Protein AF-A0A3D0ZE80-F1 (afdb_monomer_lite)

Structure (mmCIF, N/CA/C/O backbone):
data_AF-A0A3D0ZE80-F1
#
_entry.id   AF-A0A3D0ZE80-F1
#
loop_
_atom_site.group_PDB
_atom_site.id
_atom_site.type_symbol
_atom_site.label_atom_id
_atom_site.label_alt_id
_atom_site.label_comp_id
_atom_site.label_asym_id
_atom_site.label_entity_id
_atom_site.label_seq_id
_atom_site.pdbx_PDB_ins_code
_atom_site.Cartn_x
_atom_site.Cartn_y
_atom_site.Cartn_z
_atom_site.occupancy
_atom_site.B_iso_or_equiv
_atom_site.auth_seq_id
_atom_site.auth_comp_id
_atom_site.auth_asym_id
_atom_site.auth_atom_id
_atom_site.pdbx_PDB_model_num
ATOM 1 N N . MET A 1 1 ? 10.531 15.323 -44.014 1.00 31.58 1 MET A N 1
ATOM 2 C CA . MET A 1 1 ? 9.216 14.638 -43.953 1.00 31.58 1 MET A CA 1
ATOM 3 C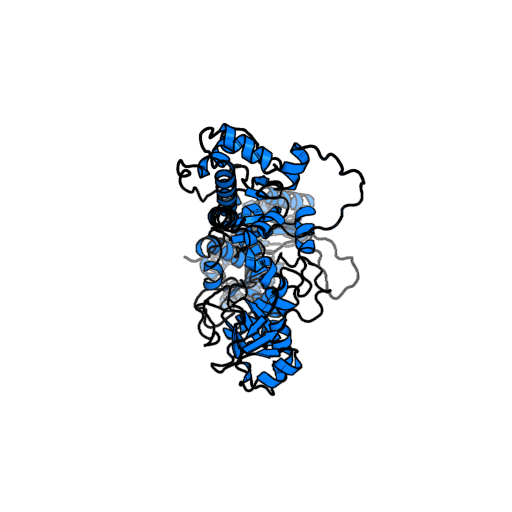 C . MET A 1 1 ? 9.253 13.164 -44.418 1.00 31.58 1 MET A C 1
ATOM 5 O O . MET A 1 1 ? 8.183 12.607 -44.601 1.00 31.58 1 MET A O 1
ATOM 9 N N . SER A 1 2 ? 10.409 12.478 -44.549 1.00 33.47 2 SER A N 1
ATOM 10 C CA . SER A 1 2 ? 10.442 11.067 -45.022 1.00 33.47 2 SER A CA 1
ATOM 11 C C . SER A 1 2 ? 11.144 10.033 -44.120 1.00 33.47 2 SER A C 1
ATOM 13 O O . SER A 1 2 ? 11.010 8.847 -44.394 1.00 33.47 2 SER A O 1
ATOM 15 N N . ARG A 1 3 ? 11.816 10.409 -43.017 1.00 44.03 3 ARG A N 1
ATOM 16 C CA . ARG A 1 3 ? 12.415 9.414 -42.092 1.00 44.03 3 ARG A CA 1
ATOM 17 C C . ARG A 1 3 ? 11.382 8.631 -41.265 1.00 44.03 3 ARG A C 1
ATOM 19 O O . ARG A 1 3 ? 11.602 7.468 -40.967 1.00 44.03 3 ARG A O 1
ATOM 26 N N . LEU A 1 4 ? 10.214 9.224 -41.008 1.00 39.25 4 LEU A N 1
ATOM 27 C CA . LEU A 1 4 ? 9.127 8.661 -40.188 1.00 39.25 4 LEU A CA 1
ATOM 28 C C . LEU A 1 4 ? 8.402 7.434 -40.789 1.00 39.25 4 LEU A C 1
ATOM 30 O O . LEU A 1 4 ? 7.532 6.876 -40.132 1.00 39.25 4 LEU A O 1
ATOM 34 N N . ARG A 1 5 ? 8.701 7.011 -42.028 1.00 42.31 5 ARG A N 1
ATOM 35 C CA . ARG A 1 5 ? 7.998 5.884 -42.684 1.00 42.31 5 ARG A CA 1
ATOM 36 C C . ARG A 1 5 ? 8.682 4.521 -42.535 1.00 42.31 5 ARG A C 1
ATOM 38 O O . ARG A 1 5 ? 8.062 3.519 -42.872 1.00 42.31 5 ARG A O 1
ATOM 45 N N . ARG A 1 6 ? 9.920 4.468 -42.033 1.00 60.56 6 ARG A N 1
ATOM 46 C CA . ARG A 1 6 ? 10.742 3.241 -42.011 1.00 60.56 6 ARG A CA 1
ATOM 47 C C . ARG A 1 6 ? 10.575 2.372 -40.757 1.00 60.56 6 ARG A C 1
ATOM 49 O O . ARG A 1 6 ? 11.130 1.286 -40.700 1.00 60.56 6 ARG A O 1
ATOM 56 N N . GLU A 1 7 ? 9.793 2.827 -39.779 1.00 53.28 7 GLU A N 1
ATOM 57 C CA . GLU A 1 7 ? 9.507 2.102 -38.525 1.00 53.28 7 GLU A CA 1
ATOM 58 C C . GLU A 1 7 ? 8.281 1.166 -38.629 1.00 53.28 7 GLU A C 1
ATOM 60 O O . GLU A 1 7 ? 7.907 0.505 -37.659 1.00 53.28 7 GLU A O 1
ATOM 65 N N . ILE A 1 8 ? 7.612 1.118 -39.789 1.00 60.81 8 ILE A N 1
ATOM 66 C CA . ILE A 1 8 ? 6.408 0.302 -39.999 1.00 60.81 8 ILE A CA 1
ATOM 67 C C . ILE A 1 8 ? 6.820 -1.158 -40.263 1.00 60.81 8 ILE A C 1
ATOM 69 O O . ILE A 1 8 ? 7.658 -1.395 -41.137 1.00 60.81 8 ILE A O 1
ATOM 73 N N . PRO A 1 9 ? 6.224 -2.154 -39.573 1.00 61.78 9 PRO A N 1
ATOM 74 C CA . PRO A 1 9 ? 6.477 -3.564 -39.859 1.00 61.78 9 PRO A CA 1
ATOM 75 C C . PRO A 1 9 ? 6.244 -3.897 -41.339 1.00 61.78 9 PRO A C 1
ATOM 77 O O . PRO A 1 9 ? 5.175 -3.609 -41.875 1.00 61.78 9 PRO A O 1
ATOM 80 N N . GLY A 1 10 ? 7.239 -4.512 -41.985 1.00 66.38 10 GLY A N 1
ATOM 81 C CA . GLY A 1 10 ? 7.185 -4.862 -43.409 1.00 66.38 10 GLY A CA 1
ATOM 82 C C . GLY A 1 10 ? 7.559 -3.728 -44.369 1.00 66.38 10 GLY A C 1
ATOM 83 O O . GLY A 1 10 ? 7.248 -3.825 -45.553 1.00 66.38 10 GLY A O 1
ATOM 84 N N . TRP A 1 11 ? 8.199 -2.655 -43.891 1.00 74.44 11 TRP A N 1
ATOM 85 C CA . TRP A 1 11 ? 8.729 -1.612 -44.771 1.00 74.44 11 TRP A CA 1
ATOM 86 C C . TRP A 1 11 ? 9.801 -2.160 -45.726 1.00 74.44 11 TRP A C 1
ATOM 88 O O . TRP A 1 11 ? 10.704 -2.887 -45.315 1.00 74.44 11 TRP A O 1
ATOM 98 N N . THR A 1 12 ? 9.731 -1.749 -46.993 1.00 78.25 12 THR A N 1
ATOM 99 C CA . THR A 1 12 ? 10.714 -2.053 -48.043 1.00 78.25 12 THR A CA 1
ATOM 100 C C . THR A 1 12 ? 10.954 -0.804 -48.889 1.00 78.25 12 THR A C 1
ATOM 102 O O . THR A 1 12 ? 10.048 0.019 -49.034 1.00 78.25 12 THR A O 1
ATOM 105 N N . ALA A 1 13 ? 12.136 -0.658 -49.495 1.00 80.75 13 ALA A N 1
ATOM 106 C CA . ALA A 1 13 ? 12.399 0.447 -50.419 1.00 80.75 13 ALA A CA 1
ATOM 107 C C . ALA A 1 13 ? 11.440 0.402 -51.628 1.00 80.75 13 ALA A C 1
ATOM 109 O O . ALA A 1 13 ? 11.352 -0.615 -52.312 1.00 80.75 13 ALA A O 1
ATOM 110 N N . GLU A 1 14 ? 10.719 1.500 -51.877 1.00 80.31 14 GLU A N 1
ATOM 111 C CA . GLU A 1 14 ? 9.691 1.583 -52.930 1.00 80.31 14 GLU A CA 1
ATOM 112 C C . GLU A 1 14 ? 10.298 1.738 -54.340 1.00 80.31 14 GLU A C 1
ATOM 114 O O . GLU A 1 14 ? 9.744 1.230 -55.317 1.00 80.31 14 GLU A O 1
ATOM 119 N N . ASP A 1 15 ? 11.446 2.417 -54.447 1.00 83.69 15 ASP A N 1
ATOM 120 C CA . ASP A 1 15 ? 12.138 2.710 -55.704 1.00 83.69 15 ASP A CA 1
ATOM 121 C C . ASP A 1 15 ? 13.675 2.718 -55.556 1.00 83.69 15 ASP A C 1
ATOM 123 O O . ASP A 1 15 ? 14.239 2.595 -54.461 1.00 83.69 15 ASP A O 1
ATOM 127 N N . ALA A 1 16 ? 14.375 2.827 -56.691 1.00 82.88 16 ALA A N 1
ATOM 128 C CA . ALA A 1 16 ? 15.834 2.750 -56.756 1.00 82.88 16 ALA A CA 1
ATOM 129 C C . ALA A 1 16 ? 16.525 3.893 -55.991 1.00 82.88 16 ALA A C 1
ATOM 131 O O . ALA A 1 16 ? 17.628 3.726 -55.467 1.00 82.88 16 ALA A O 1
ATOM 132 N N . PHE A 1 17 ? 15.873 5.055 -55.900 1.00 85.19 17 PHE A N 1
ATOM 133 C CA . PHE A 1 17 ? 16.374 6.205 -55.154 1.00 85.19 17 PHE A CA 1
ATOM 134 C C . PHE A 1 17 ? 16.291 5.968 -53.646 1.00 85.19 17 PHE A C 1
ATOM 136 O O . PHE A 1 17 ? 17.284 6.145 -52.942 1.00 85.19 17 PHE A O 1
ATOM 143 N N . ALA A 1 18 ? 15.143 5.495 -53.159 1.00 84.12 18 ALA A N 1
ATOM 144 C CA . ALA A 1 18 ? 14.934 5.127 -51.768 1.00 84.12 18 ALA A CA 1
ATOM 145 C C . ALA A 1 18 ? 15.904 4.026 -51.323 1.00 84.12 18 ALA A C 1
ATOM 147 O O . ALA A 1 18 ? 16.409 4.097 -50.202 1.00 84.12 18 ALA A O 1
ATOM 148 N N . LEU A 1 19 ? 16.203 3.056 -52.198 1.00 85.25 19 LEU A N 1
ATOM 149 C CA . LEU A 1 19 ? 17.211 2.025 -51.945 1.00 85.25 19 LEU A CA 1
ATOM 150 C C . LEU A 1 19 ? 18.625 2.617 -51.838 1.00 85.25 19 LEU A C 1
ATOM 152 O O . LEU A 1 19 ? 19.335 2.329 -50.877 1.00 85.25 19 LEU A O 1
ATOM 156 N N . SER A 1 20 ? 19.028 3.467 -52.788 1.00 86.25 20 SER A N 1
ATOM 157 C CA . SER A 1 20 ? 20.345 4.120 -52.766 1.00 86.25 20 SER A CA 1
ATOM 158 C C . SER A 1 20 ? 20.548 4.975 -51.511 1.00 86.25 20 SER A C 1
ATOM 160 O O . SER A 1 20 ? 21.604 4.906 -50.883 1.00 86.25 20 SER A O 1
ATOM 162 N N . GLU A 1 21 ? 19.544 5.763 -51.121 1.00 87.12 21 GLU A N 1
ATOM 163 C CA . GLU A 1 21 ? 19.595 6.579 -49.902 1.00 87.12 21 GLU A CA 1
ATOM 164 C C . GLU A 1 21 ? 19.590 5.719 -48.631 1.00 87.12 21 GLU A C 1
ATOM 166 O O . GLU A 1 21 ? 20.244 6.065 -47.651 1.00 87.12 21 GLU A O 1
ATOM 171 N N . TRP A 1 22 ? 18.894 4.579 -48.636 1.00 85.62 22 TRP A N 1
ATOM 172 C CA . TRP A 1 22 ? 18.909 3.654 -47.503 1.00 85.62 22 TRP A CA 1
ATOM 173 C C . TRP A 1 22 ? 20.283 3.000 -47.307 1.00 85.62 22 TRP A C 1
ATOM 175 O O . TRP A 1 22 ? 20.799 2.994 -46.192 1.00 85.62 22 TRP A O 1
ATOM 185 N N . ILE A 1 23 ? 20.925 2.538 -48.387 1.00 87.50 23 ILE A N 1
ATOM 186 C CA . ILE A 1 23 ? 22.300 2.005 -48.340 1.00 87.50 23 ILE A CA 1
ATOM 187 C C . ILE A 1 23 ? 23.281 3.081 -47.865 1.00 87.50 23 ILE A C 1
ATOM 189 O O . ILE A 1 23 ? 24.167 2.804 -47.060 1.00 87.50 23 ILE A O 1
ATOM 193 N N . LYS A 1 24 ? 23.108 4.326 -48.323 1.00 88.56 24 LYS A N 1
ATOM 194 C CA . LYS A 1 24 ? 23.908 5.465 -47.864 1.00 88.56 24 LYS A CA 1
ATOM 195 C C . LYS A 1 24 ? 23.782 5.696 -46.357 1.00 88.56 24 LYS A C 1
ATOM 197 O O . LYS A 1 24 ? 24.787 5.982 -45.715 1.00 88.56 24 LYS A O 1
ATOM 202 N N . GLU A 1 25 ? 22.587 5.584 -45.788 1.00 87.50 25 GLU A N 1
ATOM 203 C CA . GLU A 1 25 ? 22.382 5.758 -44.346 1.00 87.50 25 GLU A CA 1
ATOM 204 C C . GLU A 1 25 ? 22.983 4.626 -43.514 1.00 87.50 25 GLU A C 1
ATOM 206 O O . GLU A 1 25 ? 23.556 4.909 -42.466 1.00 87.50 25 GLU A O 1
ATOM 211 N N . ARG A 1 26 ? 22.921 3.380 -43.998 1.00 87.06 26 ARG A N 1
ATOM 212 C CA . ARG A 1 26 ? 23.506 2.214 -43.316 1.00 87.06 26 ARG A CA 1
ATOM 213 C C . ARG A 1 26 ? 25.032 2.165 -43.348 1.00 87.06 26 ARG A C 1
ATOM 215 O O . ARG A 1 26 ? 25.610 1.280 -42.729 1.00 87.06 26 ARG A O 1
ATOM 222 N N . VAL A 1 27 ? 25.680 3.101 -44.046 1.00 89.50 27 VAL A N 1
ATOM 223 C CA . VAL A 1 27 ? 27.129 3.166 -44.296 1.00 89.50 27 VAL A CA 1
ATOM 224 C C . VAL A 1 27 ? 27.637 2.008 -45.159 1.00 89.50 27 VAL A C 1
ATOM 226 O O . VAL A 1 27 ? 28.149 2.241 -46.256 1.00 89.50 27 VAL A O 1
ATOM 229 N N . ALA A 1 28 ? 27.490 0.778 -44.673 1.00 90.38 28 ALA A N 1
ATOM 230 C CA . ALA A 1 28 ? 27.899 -0.451 -45.323 1.00 90.38 28 ALA A CA 1
ATOM 231 C C . ALA A 1 28 ? 26.918 -1.584 -44.989 1.00 90.38 28 ALA A C 1
ATOM 233 O O . ALA A 1 28 ? 26.570 -1.780 -43.828 1.00 90.38 28 ALA A O 1
ATOM 234 N N . ILE A 1 29 ? 26.510 -2.355 -45.997 1.00 90.88 29 ILE A N 1
ATOM 235 C CA . ILE A 1 29 ? 25.696 -3.566 -45.819 1.00 90.88 29 ILE A CA 1
ATOM 236 C C . ILE A 1 29 ? 26.537 -4.771 -46.259 1.00 90.88 29 ILE A C 1
ATOM 238 O O . ILE A 1 29 ? 26.867 -4.856 -47.447 1.00 90.88 29 ILE A O 1
ATOM 242 N N . PRO A 1 30 ? 26.929 -5.677 -45.349 1.00 91.75 30 PRO A N 1
ATOM 243 C CA . PRO A 1 30 ? 27.611 -6.924 -45.699 1.00 91.75 30 PRO A CA 1
ATOM 244 C C . PRO A 1 30 ? 26.821 -7.743 -46.733 1.00 91.75 30 PRO A C 1
ATOM 246 O O . PRO A 1 30 ? 25.591 -7.753 -46.713 1.00 91.75 30 PRO A O 1
ATOM 249 N N . LEU A 1 31 ? 27.502 -8.412 -47.668 1.00 89.12 31 LEU A N 1
ATOM 250 C CA . LEU A 1 31 ? 26.827 -9.115 -48.769 1.00 89.12 31 LEU A CA 1
ATOM 251 C C . LEU A 1 31 ? 25.921 -10.265 -48.309 1.00 89.12 31 LEU A C 1
ATOM 253 O O . LEU A 1 31 ? 24.875 -10.478 -48.908 1.00 89.12 31 LEU A O 1
ATOM 257 N N . ASP A 1 32 ? 26.291 -10.970 -47.247 1.00 88.12 32 ASP A N 1
ATOM 258 C CA . ASP A 1 32 ? 25.465 -12.017 -46.639 1.00 88.12 32 ASP A CA 1
ATOM 259 C C . ASP A 1 32 ? 24.157 -11.457 -46.053 1.00 88.12 32 ASP A C 1
ATOM 261 O O . ASP A 1 32 ? 23.094 -12.060 -46.188 1.00 88.12 32 ASP A O 1
ATOM 265 N N . GLU A 1 33 ? 24.196 -10.259 -45.469 1.00 87.75 33 GLU A N 1
ATOM 266 C CA . GLU A 1 33 ? 22.984 -9.552 -45.054 1.00 87.75 33 GLU A CA 1
ATOM 267 C C . GLU A 1 33 ? 22.178 -9.055 -46.265 1.00 87.75 33 GLU A C 1
ATOM 269 O O . GLU A 1 33 ? 20.948 -9.143 -46.299 1.00 87.75 33 GLU A O 1
ATOM 274 N N . TRP A 1 34 ? 22.864 -8.554 -47.293 1.00 86.56 34 TRP A N 1
ATOM 275 C CA . TRP A 1 34 ? 22.226 -8.091 -48.520 1.00 86.56 34 TRP A CA 1
ATOM 276 C C . TRP A 1 34 ? 21.447 -9.191 -49.235 1.00 86.56 34 TRP A C 1
ATOM 278 O O . TRP A 1 34 ? 20.366 -8.914 -49.749 1.00 86.56 34 TRP A O 1
ATOM 288 N N . GLU A 1 35 ? 21.945 -10.426 -49.256 1.00 83.62 35 GLU A N 1
ATOM 289 C CA . GLU A 1 35 ? 21.230 -11.567 -49.836 1.00 83.62 35 GLU A CA 1
ATOM 290 C C . GLU A 1 35 ? 19.836 -11.715 -49.208 1.00 83.62 35 GLU A C 1
ATOM 292 O O . GLU A 1 35 ? 18.834 -11.771 -49.927 1.00 83.62 35 GLU A O 1
ATOM 297 N N . ILE A 1 36 ? 19.749 -11.634 -47.877 1.00 83.19 36 ILE A N 1
ATOM 298 C CA . ILE A 1 36 ? 18.487 -11.696 -47.125 1.00 83.19 36 ILE A CA 1
ATOM 299 C C . ILE A 1 36 ? 17.598 -10.487 -47.445 1.00 83.19 36 ILE A C 1
ATOM 301 O O . ILE A 1 36 ? 16.409 -10.636 -47.736 1.00 83.19 36 ILE A O 1
ATOM 305 N N . LEU A 1 37 ? 18.162 -9.278 -47.414 1.00 80.81 37 LEU A N 1
ATOM 306 C CA . LEU A 1 37 ? 17.415 -8.040 -47.655 1.00 80.81 37 LEU A CA 1
ATOM 307 C C . LEU A 1 37 ? 16.887 -7.950 -49.090 1.00 80.81 37 LEU A C 1
ATOM 309 O O . LEU A 1 37 ? 15.770 -7.482 -49.314 1.00 80.81 37 LEU A O 1
ATOM 313 N N . SER A 1 38 ? 17.665 -8.425 -50.062 1.00 80.88 38 SER A N 1
ATOM 314 C CA . SER A 1 38 ? 17.314 -8.396 -51.480 1.00 80.88 38 SER A CA 1
ATOM 315 C C . SER A 1 38 ? 16.103 -9.277 -51.798 1.00 80.88 38 SER A C 1
ATOM 317 O O . SER A 1 38 ? 15.282 -8.917 -52.646 1.00 80.88 38 SER A O 1
ATOM 319 N N . ALA A 1 39 ? 15.920 -10.375 -51.055 1.00 81.12 39 ALA A N 1
ATOM 320 C CA . ALA A 1 39 ? 14.761 -11.251 -51.186 1.00 81.12 39 ALA A CA 1
ATOM 321 C C . ALA A 1 39 ? 13.442 -10.542 -50.823 1.00 81.12 39 ALA A C 1
ATOM 323 O O . ALA A 1 39 ? 12.404 -10.829 -51.427 1.00 81.12 39 ALA A O 1
ATOM 324 N N . ALA A 1 40 ? 13.491 -9.582 -49.892 1.00 80.50 40 ALA A N 1
ATOM 325 C CA . ALA A 1 40 ? 12.340 -8.800 -49.442 1.00 80.50 40 ALA A CA 1
ATOM 326 C C . ALA A 1 40 ? 12.009 -7.593 -50.344 1.00 80.50 40 ALA A C 1
ATOM 328 O O . ALA A 1 40 ? 10.990 -6.940 -50.128 1.00 80.50 40 ALA A O 1
ATOM 329 N N . LEU A 1 41 ? 12.837 -7.274 -51.347 1.00 83.50 41 LEU A N 1
ATOM 330 C CA . LEU A 1 41 ? 12.601 -6.124 -52.225 1.00 83.50 41 LEU A CA 1
ATOM 331 C C . LEU A 1 41 ? 11.400 -6.345 -53.170 1.00 83.50 41 LEU A C 1
ATOM 333 O O . LEU A 1 41 ? 11.142 -7.473 -53.597 1.00 83.50 41 LEU A O 1
ATOM 337 N N . PRO A 1 42 ? 10.687 -5.276 -53.570 1.00 83.69 42 PRO A N 1
ATOM 338 C CA . PRO A 1 42 ? 9.646 -5.358 -54.591 1.00 83.69 42 PRO A CA 1
ATOM 339 C C . PRO A 1 42 ? 10.157 -5.915 -55.933 1.00 83.69 42 PRO A C 1
ATOM 341 O O . PRO A 1 42 ? 11.275 -5.623 -56.362 1.00 83.69 42 PRO A O 1
ATOM 344 N N . GLU A 1 43 ? 9.313 -6.666 -56.649 1.00 80.69 43 GLU A N 1
ATOM 345 C CA . GLU A 1 43 ? 9.672 -7.334 -57.916 1.00 80.69 43 GLU A CA 1
ATOM 346 C C . GLU A 1 43 ? 10.147 -6.375 -59.020 1.00 80.69 43 GLU A C 1
ATOM 348 O O . GLU A 1 43 ? 11.002 -6.719 -59.837 1.00 80.69 43 GLU A O 1
ATOM 353 N N . ASN A 1 44 ? 9.625 -5.147 -59.053 1.00 80.00 44 ASN A N 1
ATOM 354 C CA . ASN A 1 44 ? 10.106 -4.104 -59.961 1.00 80.00 44 ASN A CA 1
ATOM 355 C C . ASN A 1 44 ? 11.571 -3.745 -59.684 1.00 80.00 44 ASN A C 1
ATOM 357 O O . ASN A 1 44 ? 12.344 -3.584 -60.627 1.00 80.00 44 ASN A O 1
ATOM 361 N N . LEU A 1 45 ? 11.959 -3.677 -58.410 1.00 79.06 45 LEU A N 1
ATOM 362 C CA . LEU A 1 45 ? 13.313 -3.336 -58.000 1.00 79.06 45 LEU A CA 1
ATOM 363 C C . LEU A 1 45 ? 14.289 -4.488 -58.255 1.00 79.06 45 LEU A C 1
ATOM 365 O O . LEU A 1 45 ? 15.385 -4.266 -58.764 1.00 79.06 45 LEU A O 1
ATOM 369 N N . LYS A 1 46 ? 13.872 -5.729 -57.972 1.00 77.69 46 LYS A N 1
ATOM 370 C CA . LYS A 1 46 ? 14.664 -6.937 -58.266 1.00 77.69 46 LYS A CA 1
ATOM 371 C C . LYS A 1 46 ? 15.041 -7.029 -59.747 1.00 77.69 46 LYS A C 1
ATOM 373 O O . LYS A 1 46 ? 16.189 -7.323 -60.074 1.00 77.69 46 LYS A O 1
ATOM 378 N N . ARG A 1 47 ? 14.102 -6.696 -60.646 1.00 74.06 47 ARG A N 1
ATOM 379 C CA . ARG A 1 47 ? 14.349 -6.631 -62.099 1.00 74.06 47 ARG A CA 1
ATOM 380 C C . ARG A 1 47 ? 15.344 -5.540 -62.487 1.00 74.06 47 ARG A C 1
ATOM 382 O O . ARG A 1 47 ? 16.161 -5.766 -63.373 1.00 74.06 47 ARG A O 1
ATOM 389 N N . GLU A 1 48 ? 15.283 -4.368 -61.855 1.00 72.06 48 GLU A N 1
ATOM 390 C CA . GLU A 1 48 ? 16.236 -3.276 -62.106 1.00 72.06 48 GLU A CA 1
ATOM 391 C C . GLU A 1 48 ? 17.648 -3.589 -61.602 1.00 72.06 48 GLU A C 1
ATOM 393 O O . GLU A 1 48 ? 18.625 -3.175 -62.226 1.00 72.06 48 GLU A O 1
ATOM 398 N N . LEU A 1 49 ? 17.744 -4.346 -60.509 1.00 70.62 49 LEU A N 1
ATOM 399 C CA . LEU A 1 49 ? 18.990 -4.824 -59.915 1.00 70.62 49 LEU A CA 1
ATOM 400 C C . LEU A 1 49 ? 19.606 -6.018 -60.660 1.00 70.62 49 LEU A C 1
ATOM 402 O O . LEU A 1 49 ? 20.731 -6.403 -60.358 1.00 70.62 49 LEU A O 1
ATOM 406 N N . GLY A 1 50 ? 18.885 -6.609 -61.619 1.00 62.25 50 GLY A N 1
ATOM 407 C CA . GLY A 1 50 ? 19.348 -7.788 -62.351 1.00 62.25 50 GLY A CA 1
ATOM 408 C C . GLY A 1 50 ? 19.495 -9.035 -61.474 1.00 62.25 50 GLY A C 1
ATOM 409 O O . GLY A 1 50 ? 20.270 -9.920 -61.824 1.00 62.25 50 GLY A O 1
ATOM 410 N N . VAL A 1 51 ? 18.774 -9.112 -60.347 1.00 59.09 51 VAL A N 1
ATOM 411 C CA . VAL A 1 51 ? 18.776 -10.285 -59.459 1.00 59.09 51 VAL A CA 1
ATOM 412 C C . VAL A 1 51 ? 18.016 -11.414 -60.161 1.00 59.09 51 VAL A C 1
ATOM 414 O O . VAL A 1 51 ? 16.789 -11.474 -60.110 1.00 59.09 51 VAL A O 1
ATOM 417 N N . SER A 1 52 ? 18.730 -12.275 -60.886 1.00 47.34 52 SER A N 1
ATOM 418 C CA . SER A 1 52 ? 18.225 -13.580 -61.326 1.00 47.34 52 SER A CA 1
ATOM 419 C C . SER A 1 52 ? 18.541 -14.629 -60.263 1.00 47.34 52 SER A C 1
ATOM 421 O O . SER A 1 52 ? 19.660 -14.635 -59.759 1.00 47.34 52 SER A O 1
ATOM 423 N N . ASP A 1 53 ? 17.603 -15.537 -59.987 1.00 46.84 53 ASP A N 1
ATOM 424 C CA . ASP A 1 53 ? 17.648 -16.586 -58.945 1.00 46.84 53 ASP A CA 1
ATOM 425 C C . ASP A 1 53 ? 18.852 -17.568 -58.988 1.00 46.84 53 ASP A C 1
ATOM 427 O O . ASP A 1 53 ? 18.854 -18.556 -58.256 1.00 46.84 53 ASP A O 1
ATOM 431 N N . THR A 1 54 ? 19.873 -17.370 -59.833 1.00 43.59 54 THR A N 1
ATOM 432 C CA . THR A 1 54 ? 20.840 -18.435 -60.160 1.00 43.59 54 THR A CA 1
ATOM 433 C C . THR A 1 54 ? 22.327 -18.080 -60.296 1.00 43.59 54 THR A C 1
ATOM 435 O O . THR A 1 54 ? 23.084 -19.018 -60.514 1.00 43.59 54 THR A O 1
ATOM 438 N N . ASP A 1 55 ? 22.808 -16.839 -60.129 1.00 44.00 55 ASP A N 1
ATOM 439 C CA . ASP A 1 55 ? 24.249 -16.551 -60.336 1.00 44.00 55 ASP A CA 1
ATOM 440 C C . ASP A 1 55 ? 24.950 -15.841 -59.163 1.00 44.00 55 ASP A C 1
ATOM 442 O O . ASP A 1 55 ? 24.608 -14.729 -58.768 1.00 44.00 55 ASP A O 1
ATOM 446 N N . SER A 1 56 ? 26.012 -16.482 -58.659 1.00 45.97 56 SER A N 1
ATOM 447 C CA . SER A 1 56 ? 26.885 -16.062 -57.549 1.00 45.97 56 SER A CA 1
ATOM 448 C C . SER A 1 56 ? 27.896 -14.964 -57.931 1.00 45.97 56 SER A C 1
ATOM 450 O O . SER A 1 56 ? 29.053 -14.987 -57.499 1.00 45.97 56 SER A O 1
ATOM 452 N N . SER A 1 57 ? 27.514 -14.035 -58.805 1.00 53.84 57 SER A N 1
ATOM 453 C CA . SER A 1 57 ? 28.350 -12.889 -59.179 1.00 53.84 57 SER A CA 1
ATOM 454 C C . SER A 1 57 ? 28.015 -11.675 -58.315 1.00 53.84 57 SER A C 1
ATOM 456 O O . SER A 1 57 ? 26.845 -11.429 -58.034 1.00 53.84 57 SER A O 1
ATOM 458 N N . ALA A 1 58 ? 29.030 -10.898 -57.916 1.00 59.22 58 ALA A N 1
ATOM 459 C CA . ALA A 1 58 ? 28.838 -9.673 -57.137 1.00 59.22 58 ALA A CA 1
ATOM 460 C C . ALA A 1 58 ? 27.787 -8.752 -57.796 1.00 59.22 58 ALA A C 1
ATOM 462 O O . ALA A 1 58 ? 27.843 -8.564 -59.015 1.00 59.22 58 ALA A O 1
ATOM 463 N N . PRO A 1 59 ? 26.847 -8.170 -57.025 1.00 64.50 59 PRO A N 1
ATOM 464 C CA . PRO A 1 59 ? 25.745 -7.397 -57.587 1.00 64.50 59 PRO A CA 1
ATOM 465 C C . PRO A 1 59 ? 26.263 -6.192 -58.382 1.00 64.50 59 PRO A C 1
ATOM 467 O O . PRO A 1 59 ? 27.117 -5.435 -57.912 1.00 64.50 59 PRO A O 1
ATOM 470 N N . VAL A 1 60 ? 25.749 -6.018 -59.603 1.00 64.44 60 VAL A N 1
ATOM 471 C CA . VAL A 1 60 ? 26.132 -4.930 -60.514 1.00 64.44 60 VAL A CA 1
ATOM 472 C C . VAL A 1 60 ? 24.998 -3.913 -60.576 1.00 64.44 60 VAL A C 1
ATOM 474 O O . VAL A 1 60 ? 23.857 -4.271 -60.848 1.00 64.44 60 VAL A O 1
ATOM 477 N N . PHE A 1 61 ? 25.316 -2.631 -60.378 1.00 73.31 61 PHE A N 1
ATOM 478 C CA . PHE A 1 61 ? 24.337 -1.538 -60.342 1.00 73.31 61 PHE A CA 1
ATOM 479 C C . PHE A 1 61 ? 24.534 -0.564 -61.520 1.00 73.31 61 PHE A C 1
ATOM 481 O O . PHE A 1 61 ? 25.161 0.484 -61.367 1.00 73.31 61 PHE A O 1
ATOM 488 N N . PRO A 1 62 ? 24.048 -0.890 -62.732 1.00 60.53 62 PRO A N 1
ATOM 489 C CA . PRO A 1 62 ? 24.413 -0.157 -63.946 1.00 60.53 62 PRO A CA 1
ATOM 490 C C . PRO A 1 62 ? 23.567 1.097 -64.228 1.00 60.53 62 PRO A C 1
ATOM 492 O O . PRO A 1 62 ? 23.840 1.794 -65.202 1.00 60.53 62 PRO A O 1
ATOM 495 N N . ARG A 1 63 ? 22.515 1.384 -63.445 1.00 70.44 63 ARG A N 1
ATOM 496 C CA . ARG A 1 63 ? 21.569 2.488 -63.706 1.00 70.44 63 ARG A CA 1
ATOM 497 C C . ARG A 1 63 ? 21.551 3.501 -62.566 1.00 70.44 63 ARG A C 1
ATOM 499 O O . ARG A 1 63 ? 21.584 3.120 -61.402 1.00 70.44 63 ARG A O 1
ATOM 506 N N . SER A 1 64 ? 21.456 4.790 -62.891 1.00 65.25 64 SER A N 1
ATOM 507 C CA . SER A 1 64 ? 21.243 5.851 -61.895 1.00 65.25 64 SER A CA 1
ATOM 508 C C . SER A 1 64 ? 19.868 5.682 -61.229 1.00 65.25 64 SER A C 1
ATOM 510 O O . SER A 1 64 ? 18.905 5.395 -61.944 1.00 65.25 64 SER A O 1
ATOM 512 N N . PRO A 1 65 ? 19.731 5.841 -59.897 1.00 68.06 65 PRO A N 1
ATOM 513 C CA . PRO A 1 65 ? 20.736 6.300 -58.928 1.00 68.06 65 PRO A CA 1
ATOM 514 C C . PRO A 1 65 ? 21.620 5.193 -58.324 1.00 68.06 65 PRO A C 1
ATOM 516 O O . PRO A 1 65 ? 22.535 5.503 -57.566 1.00 68.06 65 PRO A O 1
ATOM 519 N N . LEU A 1 66 ? 21.393 3.922 -58.668 1.00 76.69 66 LEU A N 1
ATOM 520 C CA . LEU A 1 66 ? 22.116 2.771 -58.113 1.00 76.69 66 LEU A CA 1
ATOM 521 C C . LEU A 1 66 ? 23.592 2.709 -58.541 1.00 76.69 66 LEU A C 1
ATOM 523 O O . LEU A 1 66 ? 24.396 2.103 -57.844 1.00 76.69 66 LEU A O 1
ATOM 527 N N . GLU A 1 67 ? 23.984 3.402 -59.616 1.00 79.38 67 GLU A N 1
ATOM 528 C CA . GLU A 1 67 ? 25.394 3.591 -60.015 1.00 79.38 67 GLU A CA 1
ATOM 529 C C . GLU A 1 67 ? 26.282 4.148 -58.884 1.00 79.38 67 GLU A C 1
ATOM 531 O O . GLU A 1 67 ? 27.507 3.981 -58.891 1.00 79.38 67 GLU A O 1
ATOM 536 N N . LYS A 1 68 ? 25.658 4.819 -57.905 1.00 84.19 68 LYS A N 1
ATOM 537 C CA . LYS A 1 68 ? 26.298 5.363 -56.708 1.00 84.19 68 LYS A CA 1
ATOM 538 C C . LYS A 1 68 ? 26.595 4.307 -55.646 1.00 84.19 68 LYS A C 1
ATOM 540 O O . LYS A 1 68 ? 27.162 4.657 -54.621 1.00 84.19 68 LYS A O 1
ATOM 545 N N . ILE A 1 69 ? 26.241 3.047 -55.859 1.00 85.06 69 ILE A N 1
ATOM 546 C CA . ILE A 1 69 ? 26.532 1.939 -54.950 1.00 85.06 69 ILE A CA 1
ATOM 547 C C . ILE A 1 69 ? 27.717 1.150 -55.513 1.00 85.06 69 ILE A C 1
ATOM 549 O O . ILE A 1 69 ? 27.806 0.906 -56.717 1.00 85.06 69 ILE A O 1
ATOM 553 N N . ALA A 1 70 ? 28.642 0.759 -54.643 1.00 85.88 70 ALA A N 1
ATOM 554 C CA . ALA A 1 70 ? 29.799 -0.054 -54.980 1.00 85.88 70 ALA A CA 1
ATOM 555 C C . ALA A 1 70 ? 29.886 -1.268 -54.049 1.00 85.88 70 ALA A C 1
ATOM 557 O O . ALA A 1 70 ? 29.624 -1.163 -52.852 1.00 85.88 70 ALA A O 1
ATOM 558 N N . VAL A 1 71 ? 30.293 -2.413 -54.598 1.00 88.62 71 VAL A N 1
ATOM 559 C CA . VAL A 1 71 ? 30.668 -3.594 -53.811 1.00 88.62 71 VAL A CA 1
ATOM 560 C C . VAL A 1 71 ? 32.162 -3.511 -53.533 1.00 88.62 71 VAL A C 1
ATOM 562 O O . VAL A 1 71 ? 32.969 -3.480 -54.463 1.00 88.62 71 VAL A O 1
ATOM 565 N N . ILE A 1 72 ? 32.541 -3.459 -52.259 1.00 88.62 72 ILE A N 1
ATOM 566 C CA . ILE A 1 72 ? 33.933 -3.297 -51.838 1.00 88.62 72 ILE A CA 1
ATOM 567 C C . ILE A 1 72 ? 34.280 -4.410 -50.851 1.00 88.62 72 ILE A C 1
ATOM 569 O O . ILE A 1 72 ? 33.704 -4.490 -49.768 1.00 88.62 72 ILE A O 1
ATOM 573 N N . LYS A 1 73 ? 35.267 -5.241 -51.203 1.00 88.31 73 LYS A N 1
ATOM 574 C CA . LYS A 1 73 ? 35.922 -6.152 -50.258 1.00 88.31 73 LYS A CA 1
ATOM 575 C C . LYS A 1 73 ? 37.187 -5.485 -49.728 1.00 88.31 73 LYS A C 1
ATOM 577 O O . LYS A 1 73 ? 38.082 -5.173 -50.512 1.00 88.31 73 LYS A O 1
ATOM 582 N N . ARG A 1 74 ? 37.240 -5.227 -48.421 1.00 89.19 74 ARG A N 1
ATOM 583 C CA . ARG A 1 74 ? 38.438 -4.676 -47.774 1.00 89.19 74 ARG A CA 1
ATOM 584 C C . ARG A 1 74 ? 39.488 -5.766 -47.583 1.00 89.19 74 ARG A C 1
ATOM 586 O O . ARG A 1 74 ? 39.166 -6.950 -47.504 1.00 89.19 74 ARG A O 1
ATOM 593 N N . GLU A 1 75 ? 40.744 -5.353 -47.506 1.00 85.19 75 GLU A N 1
ATOM 594 C CA . GLU A 1 75 ? 41.828 -6.241 -47.095 1.00 85.19 75 GLU A CA 1
ATOM 595 C C . GLU A 1 75 ? 41.576 -6.719 -45.658 1.00 85.19 75 GLU A C 1
ATOM 597 O O . GLU A 1 75 ? 41.135 -5.937 -44.820 1.00 85.19 75 GLU A O 1
ATOM 602 N N . GLY A 1 76 ? 41.759 -8.016 -45.402 1.00 84.44 76 GLY A N 1
ATOM 603 C CA . GLY A 1 76 ? 41.451 -8.637 -44.108 1.00 84.44 76 GLY A CA 1
ATOM 604 C C . GLY A 1 76 ? 39.971 -8.963 -43.867 1.00 84.44 76 GLY A C 1
ATOM 605 O O . GLY A 1 76 ? 39.682 -9.789 -43.007 1.00 84.44 76 GLY A O 1
ATOM 606 N N . ALA A 1 77 ? 39.031 -8.388 -44.630 1.00 88.56 77 ALA A N 1
ATOM 607 C CA . ALA A 1 77 ? 37.603 -8.665 -44.459 1.00 88.56 77 ALA A CA 1
ATOM 608 C C . ALA A 1 77 ? 37.219 -10.022 -45.066 1.00 88.56 77 ALA A C 1
ATOM 610 O O . ALA A 1 77 ? 37.575 -10.350 -46.206 1.00 88.56 77 ALA A O 1
ATOM 611 N N . ALA A 1 78 ? 36.450 -10.807 -44.314 1.00 88.62 78 ALA A N 1
ATOM 612 C CA . ALA A 1 78 ? 35.927 -12.089 -44.772 1.00 88.62 78 ALA A CA 1
ATOM 613 C C . ALA A 1 78 ? 34.823 -11.881 -45.821 1.00 88.62 78 ALA A C 1
ATOM 615 O O . ALA A 1 78 ? 34.819 -12.546 -46.866 1.00 88.62 78 ALA A O 1
ATOM 616 N N . VAL A 1 79 ? 33.954 -10.893 -45.583 1.00 88.56 79 VAL A N 1
ATOM 617 C CA . VAL A 1 79 ? 32.772 -10.581 -46.396 1.00 88.56 79 VAL A CA 1
ATOM 618 C C . VAL A 1 79 ? 32.966 -9.235 -47.104 1.00 88.56 79 VAL A C 1
ATOM 620 O O . VAL A 1 79 ? 33.600 -8.323 -46.579 1.00 88.56 79 VAL A O 1
ATOM 623 N N . ALA A 1 80 ? 32.474 -9.111 -48.339 1.00 90.06 80 ALA A N 1
ATOM 624 C CA . ALA A 1 80 ? 32.435 -7.818 -49.026 1.00 90.06 80 ALA A CA 1
ATOM 625 C C . ALA A 1 80 ? 31.191 -7.030 -48.600 1.00 90.06 80 ALA A C 1
ATOM 627 O O . ALA A 1 80 ? 30.181 -7.633 -48.248 1.00 90.06 80 ALA A O 1
ATOM 628 N N . SER A 1 81 ? 31.230 -5.704 -48.697 1.00 90.19 81 SER A N 1
ATOM 629 C CA . SER A 1 81 ? 30.093 -4.859 -48.320 1.00 90.19 81 SER A CA 1
ATOM 630 C C . SER A 1 81 ? 29.642 -3.973 -49.472 1.00 90.19 81 SER A C 1
ATOM 632 O O . SER A 1 81 ? 30.450 -3.485 -50.266 1.00 90.19 81 SER A O 1
ATOM 634 N N . LEU A 1 82 ? 28.336 -3.743 -49.537 1.00 90.38 82 LEU A N 1
ATOM 635 C CA . LEU A 1 82 ? 27.717 -2.700 -50.340 1.00 90.38 82 LEU A CA 1
ATOM 636 C C . LEU A 1 82 ? 27.875 -1.365 -49.639 1.00 90.38 82 LEU A C 1
ATOM 638 O O . LEU A 1 82 ? 27.440 -1.202 -48.503 1.00 90.38 82 LEU A O 1
ATOM 642 N N . VAL A 1 83 ? 28.478 -0.410 -50.332 1.00 89.44 83 VAL A N 1
ATOM 643 C CA . VAL A 1 83 ? 28.807 0.904 -49.791 1.00 89.44 83 VAL A CA 1
ATOM 644 C C . VAL A 1 83 ? 28.398 1.957 -50.807 1.00 89.44 83 VAL A C 1
ATOM 646 O O . VAL A 1 83 ? 28.648 1.825 -52.007 1.00 89.44 83 VAL A O 1
ATOM 649 N N . HIS A 1 84 ? 27.765 3.028 -50.342 1.00 91.81 84 HIS A N 1
ATOM 650 C CA . HIS A 1 84 ? 27.507 4.181 -51.198 1.00 91.81 84 HIS A CA 1
ATOM 651 C C . HIS A 1 84 ? 28.832 4.893 -51.521 1.00 91.81 84 HIS A C 1
ATOM 653 O O . HIS A 1 84 ? 29.666 5.081 -50.640 1.00 91.81 84 HIS A O 1
ATOM 659 N N . ARG A 1 85 ? 29.037 5.350 -52.759 1.00 89.12 85 ARG A N 1
ATOM 660 C CA . ARG A 1 85 ? 30.295 5.960 -53.237 1.00 89.12 85 ARG A CA 1
ATOM 661 C C . ARG A 1 85 ? 30.750 7.176 -52.427 1.00 89.12 85 ARG A C 1
ATOM 663 O O . ARG A 1 85 ? 31.936 7.479 -52.407 1.00 89.12 85 ARG A O 1
ATOM 670 N N . GLU A 1 86 ? 29.840 7.855 -51.730 1.00 89.31 86 GLU A N 1
ATOM 671 C CA . GLU A 1 86 ? 30.202 8.915 -50.770 1.00 89.31 86 GLU A CA 1
ATOM 672 C C . GLU A 1 86 ? 31.056 8.395 -49.604 1.00 89.31 86 GLU A C 1
ATOM 674 O O . GLU A 1 86 ? 31.965 9.087 -49.153 1.00 89.31 86 GLU A O 1
ATOM 679 N N . TRP A 1 87 ? 30.805 7.163 -49.158 1.00 90.06 87 TRP A N 1
ATOM 680 C CA . TRP A 1 87 ? 31.558 6.498 -48.099 1.00 90.06 87 TRP A CA 1
ATOM 681 C C . TRP A 1 87 ? 32.750 5.699 -48.624 1.00 90.06 87 TRP A C 1
ATOM 683 O O . TRP A 1 87 ? 33.580 5.288 -47.827 1.00 90.06 87 TRP A O 1
ATOM 693 N N . GLU A 1 88 ? 32.893 5.495 -49.939 1.00 89.81 88 GLU A N 1
ATOM 694 C CA . GLU A 1 88 ? 33.919 4.615 -50.525 1.00 89.81 88 GLU A CA 1
ATOM 695 C C . GLU A 1 88 ? 35.343 4.958 -50.064 1.00 89.81 88 GLU A C 1
ATOM 697 O O . GLU A 1 88 ? 36.117 4.059 -49.730 1.00 89.81 88 GLU A O 1
ATOM 702 N N . LYS A 1 89 ? 35.693 6.250 -50.027 1.00 90.31 89 LYS A N 1
ATOM 703 C CA . LYS A 1 89 ? 37.023 6.693 -49.592 1.00 90.31 89 LYS A CA 1
ATOM 704 C C . LYS A 1 89 ? 37.261 6.333 -48.124 1.00 90.31 89 LYS A C 1
ATOM 706 O O . LYS A 1 89 ? 38.237 5.653 -47.823 1.00 90.31 89 LYS A O 1
ATOM 711 N N . THR A 1 90 ? 36.349 6.745 -47.244 1.00 90.88 90 THR A N 1
ATOM 712 C CA . THR A 1 90 ? 36.435 6.508 -45.797 1.00 90.88 90 THR A CA 1
ATOM 713 C C . THR A 1 90 ? 36.353 5.020 -45.466 1.00 90.88 90 THR A C 1
ATOM 715 O O . THR A 1 90 ? 37.108 4.540 -44.633 1.00 90.88 90 THR A O 1
ATOM 718 N N . TRP A 1 91 ? 35.524 4.250 -46.173 1.00 89.94 91 TRP A N 1
ATOM 719 C CA . TRP A 1 91 ? 35.423 2.802 -46.003 1.00 89.94 91 TRP A CA 1
ATOM 720 C C . TRP A 1 91 ? 36.720 2.082 -46.381 1.00 89.94 91 TRP A C 1
ATOM 722 O O . TRP A 1 91 ? 37.094 1.096 -45.758 1.00 89.94 91 TRP A O 1
ATOM 732 N N . LYS A 1 92 ? 37.455 2.569 -47.385 1.00 87.19 92 LYS A N 1
ATOM 733 C CA . LYS A 1 92 ? 38.743 1.974 -47.763 1.00 87.19 92 LYS A CA 1
ATOM 734 C C . LYS A 1 92 ? 39.857 2.324 -46.774 1.00 87.19 92 LYS A C 1
ATOM 736 O O . LYS A 1 92 ? 40.626 1.432 -46.426 1.00 87.19 92 LYS A O 1
ATOM 741 N N . SER A 1 93 ? 39.947 3.580 -46.329 1.00 85.88 93 SER A N 1
ATOM 742 C CA . SER A 1 93 ? 41.080 4.062 -45.521 1.00 85.88 93 SER A CA 1
ATOM 743 C C . SER A 1 93 ? 40.851 4.048 -44.008 1.00 85.88 93 SER A C 1
ATOM 745 O O . SER A 1 93 ? 41.789 3.791 -43.265 1.00 85.88 93 SER A O 1
ATOM 747 N N . GLU A 1 94 ? 39.633 4.326 -43.542 1.00 88.69 94 GLU A N 1
ATOM 748 C CA . GLU A 1 94 ? 39.307 4.641 -42.140 1.00 88.69 94 GLU A CA 1
ATOM 749 C C . GLU A 1 94 ? 38.022 3.930 -41.658 1.00 88.69 94 GLU A C 1
ATOM 751 O O . GLU A 1 94 ? 37.239 4.488 -40.893 1.00 88.69 94 GLU A O 1
ATOM 756 N N . ALA A 1 95 ? 37.845 2.667 -42.067 1.00 88.19 95 ALA A N 1
ATOM 757 C CA . ALA A 1 95 ? 36.873 1.681 -41.564 1.00 88.19 95 ALA A CA 1
ATOM 758 C C . ALA A 1 95 ? 36.230 1.985 -40.205 1.00 88.19 95 ALA A C 1
ATOM 760 O O . ALA A 1 95 ? 35.045 2.297 -40.086 1.00 88.19 95 ALA A O 1
ATOM 761 N N . LEU A 1 96 ? 37.051 1.856 -39.165 1.00 91.06 96 LEU A N 1
ATOM 762 C CA . LEU A 1 96 ? 36.605 1.870 -37.775 1.00 91.06 96 LEU A CA 1
ATOM 763 C C . LEU A 1 96 ? 36.035 3.214 -37.323 1.00 91.06 96 LEU A C 1
ATOM 765 O O . LEU A 1 96 ? 35.208 3.229 -36.418 1.00 91.06 96 LEU A O 1
ATOM 769 N N . SER A 1 97 ? 36.390 4.323 -37.981 1.00 91.12 97 SER A N 1
ATOM 770 C CA . SER A 1 97 ? 35.780 5.630 -37.688 1.00 91.12 97 SER A CA 1
ATOM 771 C C . SER A 1 97 ? 34.269 5.647 -37.961 1.00 91.12 97 SER A C 1
ATOM 773 O O . SER A 1 97 ? 33.539 6.455 -37.392 1.00 91.12 97 SER A O 1
ATOM 775 N N . LEU A 1 98 ? 33.789 4.726 -38.804 1.00 92.19 98 LEU A N 1
ATOM 776 C CA . LEU A 1 98 ? 32.383 4.576 -39.160 1.00 92.19 98 LEU A CA 1
ATOM 777 C C . LEU A 1 98 ? 31.650 3.530 -38.305 1.00 92.19 98 LEU A C 1
ATOM 779 O O . LEU A 1 98 ? 30.446 3.354 -38.486 1.00 92.19 98 LEU A O 1
ATOM 783 N N . LEU A 1 99 ? 32.334 2.854 -37.372 1.00 92.81 99 LEU A N 1
ATOM 784 C CA . LEU A 1 99 ? 31.750 1.780 -36.562 1.00 92.81 99 LEU A CA 1
ATOM 785 C C . LEU A 1 99 ? 30.511 2.255 -35.791 1.00 92.81 99 LEU A C 1
ATOM 787 O O . LEU A 1 99 ? 29.475 1.601 -35.851 1.00 92.81 99 LEU A O 1
ATOM 791 N N . GLY A 1 100 ? 30.579 3.422 -35.142 1.00 90.25 100 GLY A N 1
ATOM 792 C CA . GLY A 1 100 ? 29.436 3.985 -34.416 1.00 90.25 100 GLY A CA 1
ATOM 793 C C . GLY A 1 100 ? 28.236 4.283 -35.324 1.00 90.25 100 GLY A C 1
ATOM 794 O O . GLY A 1 100 ? 27.099 4.008 -34.961 1.00 90.25 100 GLY A O 1
ATOM 795 N N . GLN A 1 101 ? 28.466 4.779 -36.546 1.00 90.88 101 GLN A N 1
ATOM 796 C CA . GLN A 1 101 ? 27.383 5.033 -37.508 1.00 90.88 101 GLN A CA 1
ATOM 797 C C . GLN A 1 101 ? 26.765 3.741 -38.045 1.00 90.88 101 GLN A C 1
ATOM 799 O O . GLN A 1 101 ? 25.559 3.697 -38.275 1.00 90.88 101 GLN A O 1
ATOM 804 N N . TRP A 1 102 ? 27.583 2.706 -38.232 1.00 92.06 102 TRP A N 1
ATOM 805 C CA . TRP A 1 102 ? 27.130 1.391 -38.666 1.00 92.06 102 TRP A CA 1
ATOM 806 C C . TRP A 1 102 ? 26.273 0.710 -37.586 1.00 92.06 102 TRP A C 1
ATOM 808 O O . TRP A 1 102 ? 25.150 0.298 -37.870 1.00 92.06 102 TRP A O 1
ATOM 818 N N . LEU A 1 103 ? 26.726 0.718 -36.325 1.00 91.38 103 LEU A N 1
ATOM 819 C CA . LEU A 1 103 ? 26.013 0.118 -35.186 1.00 91.38 103 LEU A CA 1
ATOM 820 C C . LEU A 1 103 ? 24.605 0.695 -34.952 1.00 91.38 103 LEU A C 1
ATOM 822 O O . LEU A 1 103 ? 23.746 -0.006 -34.425 1.00 91.38 103 LEU A O 1
ATOM 826 N N . ARG A 1 104 ? 24.322 1.934 -35.380 1.00 89.94 104 ARG A N 1
ATOM 827 C CA . ARG A 1 104 ? 22.977 2.546 -35.283 1.00 89.94 104 ARG A CA 1
ATOM 828 C C . ARG A 1 104 ? 21.892 1.789 -36.047 1.00 89.94 104 ARG A C 1
ATOM 830 O O . ARG A 1 104 ? 20.711 1.984 -35.768 1.00 89.94 104 ARG A O 1
ATOM 837 N N . TYR A 1 105 ? 22.278 0.968 -37.022 1.00 87.31 105 TYR A N 1
ATOM 838 C CA . TYR A 1 105 ? 21.359 0.190 -37.856 1.00 87.31 105 TYR A CA 1
ATOM 839 C C . TYR A 1 105 ? 21.473 -1.318 -37.631 1.00 87.31 105 TYR A C 1
ATOM 841 O O . TYR A 1 105 ? 20.723 -2.073 -38.244 1.00 87.31 105 TYR A O 1
ATOM 849 N N . GLU A 1 106 ? 22.366 -1.743 -36.741 1.00 86.44 106 GLU A N 1
ATOM 850 C CA . GLU A 1 106 ? 22.575 -3.141 -36.386 1.00 86.44 106 GLU A CA 1
ATOM 851 C C . GLU A 1 106 ? 22.024 -3.423 -34.991 1.00 86.44 106 GLU A C 1
ATOM 853 O O . GLU A 1 106 ? 22.103 -2.581 -34.097 1.00 86.44 106 GLU A O 1
ATOM 858 N N . GLY A 1 107 ? 21.486 -4.625 -34.775 1.00 85.69 107 GLY A N 1
ATOM 859 C CA . GLY A 1 107 ? 21.219 -5.107 -33.417 1.00 85.69 107 GLY A CA 1
ATOM 860 C C . GLY A 1 107 ? 22.515 -5.343 -32.626 1.00 85.69 107 GLY A C 1
ATOM 861 O O . GLY A 1 107 ? 23.583 -4.891 -33.026 1.00 85.69 107 GLY A O 1
ATOM 862 N N . PRO A 1 108 ? 22.471 -6.084 -31.509 1.00 89.81 108 PRO A N 1
ATOM 863 C CA . PRO A 1 108 ? 23.691 -6.516 -30.833 1.00 89.81 108 PRO A CA 1
ATOM 864 C C . PRO A 1 108 ? 24.596 -7.321 -31.782 1.00 89.81 108 PRO A C 1
ATOM 866 O O . PRO A 1 108 ? 24.208 -8.388 -32.257 1.00 89.81 108 PRO A O 1
ATOM 869 N N . VAL A 1 109 ? 25.795 -6.805 -32.054 1.00 91.38 109 VAL A N 1
ATOM 870 C CA . VAL A 1 109 ? 26.787 -7.398 -32.964 1.00 91.38 109 VAL A CA 1
ATOM 871 C C . VAL A 1 109 ? 27.959 -7.940 -32.162 1.00 91.38 109 VAL A C 1
ATOM 873 O O . VAL A 1 109 ? 28.388 -7.322 -31.191 1.00 91.38 109 VAL A O 1
ATOM 876 N N . SER A 1 110 ? 28.520 -9.076 -32.568 1.00 91.62 110 SER A N 1
ATOM 877 C CA . SER A 1 110 ? 29.719 -9.601 -31.928 1.00 91.62 110 SER A CA 1
ATOM 878 C C . SER A 1 110 ? 31.015 -8.952 -32.412 1.00 91.62 110 SER A C 1
ATOM 880 O O . SER A 1 110 ? 31.120 -8.470 -33.542 1.00 91.62 110 SER A O 1
ATOM 882 N N . VAL A 1 111 ? 32.055 -8.994 -31.574 1.00 90.94 111 VAL A N 1
ATOM 883 C CA . VAL A 1 111 ? 33.405 -8.560 -31.978 1.00 90.94 111 VAL A CA 1
ATOM 884 C C . VAL A 1 111 ? 33.887 -9.334 -33.212 1.00 90.94 111 VAL A C 1
ATOM 886 O O . VAL A 1 111 ? 34.456 -8.730 -34.120 1.00 90.94 111 VAL A O 1
ATOM 889 N N . SER A 1 112 ? 33.611 -10.640 -33.301 1.00 90.56 112 SER A N 1
ATOM 890 C CA . SER A 1 112 ? 33.988 -11.451 -34.468 1.00 90.56 112 SER A CA 1
ATOM 891 C C . SER A 1 112 ? 33.329 -10.923 -35.740 1.00 90.56 112 SER A C 1
ATOM 893 O O . SER A 1 112 ? 34.005 -10.725 -36.750 1.00 90.56 112 SER A O 1
ATOM 895 N N . ARG A 1 113 ? 32.042 -10.565 -35.676 1.00 91.94 113 ARG A N 1
ATOM 896 C CA . ARG A 1 113 ? 31.331 -9.992 -36.819 1.00 91.94 113 ARG A CA 1
ATOM 897 C C . ARG A 1 113 ? 31.925 -8.654 -37.273 1.00 91.94 113 ARG A C 1
ATOM 899 O O . ARG A 1 113 ? 32.012 -8.399 -38.473 1.00 91.94 113 ARG A O 1
ATOM 906 N N . ILE A 1 114 ? 32.407 -7.823 -36.346 1.00 92.62 114 ILE A N 1
ATOM 907 C CA . ILE A 1 114 ? 33.128 -6.589 -36.698 1.00 92.62 114 ILE A CA 1
ATOM 908 C C . ILE A 1 114 ? 34.419 -6.921 -37.446 1.00 92.62 114 ILE A C 1
ATOM 910 O O . ILE A 1 114 ? 34.687 -6.318 -38.484 1.00 92.62 114 ILE A O 1
ATOM 914 N N . THR A 1 115 ? 35.198 -7.900 -36.975 1.00 93.25 115 THR A N 1
ATOM 915 C CA . THR A 1 115 ? 36.434 -8.307 -37.667 1.00 93.25 115 THR A CA 1
ATOM 916 C C . THR A 1 115 ? 36.159 -8.835 -39.077 1.00 93.25 115 THR A C 1
ATOM 918 O O . THR A 1 115 ? 36.862 -8.466 -40.015 1.00 93.25 115 THR A O 1
ATOM 921 N N . GLU A 1 116 ? 35.086 -9.609 -39.261 1.00 92.81 116 GLU A N 1
ATOM 922 C CA . GLU A 1 116 ? 34.684 -10.157 -40.560 1.00 92.81 116 GLU A CA 1
ATOM 923 C C . GLU A 1 116 ? 34.303 -9.076 -41.577 1.00 92.81 116 GLU A C 1
ATOM 925 O O . GLU A 1 116 ? 34.680 -9.179 -42.747 1.00 92.81 116 GLU A O 1
ATOM 930 N N . VAL A 1 117 ? 33.562 -8.052 -41.139 1.00 91.81 117 VAL A N 1
ATOM 931 C CA . VAL A 1 117 ? 33.019 -6.993 -42.006 1.00 91.81 117 VAL A CA 1
ATOM 932 C C . VAL A 1 117 ? 34.035 -5.873 -42.236 1.00 91.81 117 VAL A C 1
ATOM 934 O O . VAL A 1 117 ? 34.219 -5.408 -43.363 1.00 91.81 117 VAL A O 1
ATOM 937 N N . PHE A 1 118 ? 34.709 -5.424 -41.177 1.00 92.88 118 PHE A N 1
ATOM 938 C CA . PHE A 1 118 ? 35.661 -4.316 -41.244 1.00 92.88 118 PHE A CA 1
ATOM 939 C C . PHE A 1 118 ? 37.074 -4.781 -41.614 1.00 92.88 118 PHE A C 1
ATOM 941 O O . PHE A 1 118 ? 37.894 -3.937 -41.967 1.00 92.88 118 PHE A O 1
ATOM 948 N N . GLY A 1 119 ? 37.377 -6.080 -41.574 1.00 91.81 119 GLY A N 1
ATOM 949 C CA . GLY A 1 119 ? 38.697 -6.603 -41.934 1.00 91.81 119 GLY A CA 1
ATOM 950 C C . GLY A 1 119 ? 39.816 -6.157 -41.000 1.00 91.81 119 GLY A C 1
ATOM 951 O O . GLY A 1 119 ? 40.934 -5.917 -41.444 1.00 91.81 119 GLY A O 1
ATOM 952 N N . VAL A 1 120 ? 39.494 -5.989 -39.720 1.00 93.00 120 VAL A N 1
ATOM 953 C CA . VAL A 1 120 ? 40.420 -5.527 -38.677 1.00 93.00 120 VAL A CA 1
ATOM 954 C C . VAL A 1 120 ? 40.772 -6.664 -37.730 1.00 93.00 120 VAL A C 1
ATOM 956 O O . VAL A 1 120 ? 40.064 -7.671 -37.656 1.00 93.00 120 VAL A O 1
ATOM 959 N N . SER A 1 121 ? 41.855 -6.505 -36.975 1.00 93.06 121 SER A N 1
ATOM 960 C CA . SER A 1 121 ? 42.184 -7.446 -35.911 1.00 93.06 121 SER A CA 1
ATOM 961 C C . SER A 1 121 ? 41.169 -7.368 -34.764 1.00 93.06 121 SER A C 1
ATOM 963 O O . SER A 1 121 ? 40.508 -6.352 -34.543 1.00 93.06 121 SER A O 1
ATOM 965 N N . ARG A 1 122 ? 41.069 -8.451 -33.987 1.00 90.50 122 ARG A N 1
ATOM 966 C CA . ARG A 1 122 ? 40.202 -8.500 -32.802 1.00 90.50 122 ARG A CA 1
ATOM 967 C C . ARG A 1 122 ? 40.538 -7.406 -31.783 1.00 90.50 122 ARG A C 1
ATOM 969 O O . ARG A 1 122 ? 39.621 -6.814 -31.232 1.00 90.50 122 ARG A O 1
ATOM 976 N N . ALA A 1 123 ? 41.826 -7.119 -31.580 1.00 90.44 123 ALA A N 1
ATOM 977 C CA . ALA A 1 123 ? 42.276 -6.073 -30.662 1.00 90.44 123 ALA A CA 1
ATOM 978 C C . ALA A 1 123 ? 41.778 -4.685 -31.098 1.00 90.44 123 ALA A C 1
ATOM 980 O O . ALA A 1 123 ? 41.193 -3.968 -30.299 1.00 90.44 123 ALA A O 1
ATOM 981 N N . GLU A 1 124 ? 41.901 -4.346 -32.385 1.00 92.75 124 GLU A N 1
ATOM 982 C CA . GLU A 1 124 ? 41.414 -3.063 -32.913 1.00 92.75 124 GLU A CA 1
ATOM 983 C C . GLU A 1 124 ? 39.887 -2.927 -32.811 1.00 92.75 124 GLU A C 1
ATOM 985 O O . GLU A 1 124 ? 39.377 -1.842 -32.536 1.00 92.75 124 GLU A O 1
ATOM 990 N N . ALA A 1 125 ? 39.146 -4.021 -33.019 1.00 91.25 125 ALA A N 1
ATOM 991 C CA . ALA A 1 125 ? 37.695 -4.033 -32.846 1.00 91.25 125 ALA A CA 1
ATOM 992 C C . ALA A 1 125 ? 37.288 -3.849 -31.371 1.00 91.25 125 ALA A C 1
ATOM 994 O O . ALA A 1 125 ? 36.344 -3.112 -31.085 1.00 91.25 125 ALA A O 1
ATOM 995 N N . GLU A 1 126 ? 38.000 -4.486 -30.437 1.00 91.50 126 GLU A N 1
ATOM 996 C CA . GLU A 1 126 ? 37.776 -4.338 -28.993 1.00 91.50 126 GLU A CA 1
ATOM 997 C C . GLU A 1 126 ? 38.126 -2.928 -28.500 1.00 91.50 126 GLU A C 1
ATOM 999 O O . GLU A 1 126 ? 37.347 -2.350 -27.740 1.00 91.50 126 GLU A O 1
ATOM 1004 N N . ASP A 1 127 ? 39.228 -2.347 -28.979 1.00 92.81 127 ASP A N 1
ATOM 1005 C CA . ASP A 1 127 ? 39.642 -0.977 -28.659 1.00 92.81 127 ASP A CA 1
ATOM 1006 C C . ASP A 1 127 ? 38.638 0.052 -29.197 1.00 92.81 127 ASP A C 1
ATOM 1008 O O . ASP A 1 127 ? 38.230 0.964 -28.478 1.00 92.81 127 ASP A O 1
ATOM 1012 N N . ALA A 1 128 ? 38.169 -0.114 -30.439 1.00 92.00 128 ALA A N 1
ATOM 1013 C CA . ALA A 1 128 ? 37.144 0.756 -31.016 1.00 92.00 128 ALA A CA 1
ATOM 1014 C C . ALA A 1 128 ? 35.805 0.645 -30.264 1.00 92.00 128 ALA A C 1
ATOM 1016 O O . ALA A 1 128 ? 35.146 1.654 -30.010 1.00 92.00 128 ALA A O 1
ATOM 1017 N N . ALA A 1 129 ? 35.418 -0.569 -29.863 1.00 89.81 129 ALA A N 1
ATOM 1018 C CA . ALA A 1 129 ? 34.236 -0.801 -29.039 1.00 89.81 129 ALA A CA 1
ATOM 1019 C C . ALA A 1 129 ? 34.360 -0.144 -27.654 1.00 89.81 129 ALA A C 1
ATOM 1021 O O . ALA A 1 129 ? 33.407 0.476 -27.179 1.00 89.81 129 ALA A O 1
ATOM 1022 N N . ALA A 1 130 ? 35.530 -0.250 -27.018 1.00 89.81 130 ALA A N 1
ATOM 1023 C CA . ALA A 1 130 ? 35.811 0.385 -25.735 1.00 89.81 130 ALA A CA 1
ATOM 1024 C C . ALA A 1 130 ? 35.771 1.916 -25.838 1.00 89.81 130 ALA A C 1
ATOM 1026 O O . ALA A 1 130 ? 35.148 2.558 -24.996 1.00 89.81 130 ALA A O 1
ATOM 1027 N N . ALA A 1 131 ? 36.344 2.489 -26.900 1.00 91.81 131 ALA A N 1
ATOM 1028 C CA . ALA A 1 131 ? 36.307 3.927 -27.147 1.00 91.81 131 ALA A CA 1
ATOM 1029 C C . ALA A 1 131 ? 34.868 4.450 -27.314 1.00 91.81 131 ALA A C 1
ATOM 1031 O O . ALA A 1 131 ? 34.519 5.473 -26.730 1.00 91.81 131 ALA A O 1
ATOM 1032 N N . LEU A 1 132 ? 34.008 3.732 -28.051 1.00 91.38 132 LEU A N 1
ATOM 1033 C CA . LEU A 1 132 ? 32.586 4.085 -28.190 1.00 91.38 132 LEU A CA 1
ATOM 1034 C C . LEU A 1 132 ? 31.815 3.966 -26.866 1.00 91.38 132 LEU A C 1
ATOM 1036 O O . LEU A 1 132 ? 30.916 4.767 -26.601 1.00 91.38 132 LEU A O 1
ATOM 1040 N N . ALA A 1 133 ? 32.159 2.987 -26.028 1.00 88.88 133 ALA A N 1
ATOM 1041 C CA . ALA A 1 133 ? 31.570 2.843 -24.700 1.00 88.88 133 ALA A CA 1
ATOM 1042 C C . ALA A 1 133 ? 32.005 3.967 -23.744 1.00 88.88 133 ALA A C 1
ATOM 1044 O O . ALA A 1 133 ? 31.183 4.467 -22.979 1.00 88.88 133 ALA A O 1
ATOM 1045 N N . GLU A 1 134 ? 33.263 4.411 -23.821 1.00 91.00 134 GLU A N 1
ATOM 1046 C CA . GLU A 1 134 ? 33.807 5.505 -23.004 1.00 91.00 134 GLU A CA 1
ATOM 1047 C C . GLU A 1 134 ? 33.094 6.838 -23.274 1.00 91.00 134 GLU A C 1
ATOM 1049 O O . GLU A 1 134 ? 32.778 7.576 -22.341 1.00 91.00 134 GLU A O 1
ATOM 1054 N N . ILE A 1 135 ? 32.753 7.114 -24.537 1.00 90.50 135 ILE A N 1
ATOM 1055 C CA . ILE A 1 135 ? 31.963 8.296 -24.928 1.00 90.50 135 ILE A CA 1
ATOM 1056 C C . ILE A 1 135 ? 30.443 8.079 -24.843 1.00 90.50 135 ILE A C 1
ATOM 1058 O O . ILE A 1 135 ? 29.674 8.957 -25.229 1.00 90.50 135 ILE A O 1
ATOM 1062 N N . ASN A 1 136 ? 30.002 6.934 -24.310 1.00 84.50 136 ASN A N 1
ATOM 1063 C CA . ASN A 1 136 ? 28.599 6.576 -24.097 1.00 84.50 136 ASN A CA 1
ATOM 1064 C C . ASN A 1 136 ? 27.743 6.476 -25.383 1.00 84.50 136 ASN A C 1
ATOM 1066 O O . ASN A 1 136 ? 26.523 6.641 -25.329 1.00 84.50 136 ASN A O 1
ATOM 1070 N N . GLU A 1 137 ? 28.366 6.185 -26.530 1.00 86.56 137 GLU A N 1
ATOM 1071 C CA . GLU A 1 137 ? 27.678 5.943 -27.810 1.00 86.56 137 GLU A CA 1
ATOM 1072 C C . GLU A 1 137 ? 27.307 4.463 -28.010 1.00 86.56 137 GLU A C 1
ATOM 1074 O O . GLU A 1 137 ? 26.333 4.156 -28.697 1.00 86.56 137 GLU A O 1
ATOM 1079 N N . ALA A 1 138 ? 28.023 3.535 -27.369 1.00 89.31 138 ALA A N 1
ATOM 1080 C CA . ALA A 1 138 ? 27.738 2.104 -27.442 1.00 89.31 138 ALA A CA 1
ATOM 1081 C C . ALA A 1 138 ? 27.732 1.433 -26.063 1.00 89.31 138 ALA A C 1
ATOM 1083 O O . ALA A 1 138 ? 28.344 1.905 -25.108 1.00 89.31 138 ALA A O 1
ATOM 1084 N N . VAL A 1 139 ? 27.044 0.299 -25.966 1.00 87.31 139 VAL A N 1
ATOM 1085 C CA . VAL A 1 139 ? 27.044 -0.581 -24.795 1.00 87.31 139 VAL A CA 1
ATOM 1086 C C . VAL A 1 139 ? 27.712 -1.890 -25.185 1.00 87.31 139 VAL A C 1
ATOM 1088 O O . VAL A 1 139 ? 27.360 -2.486 -26.204 1.00 87.31 139 VAL A O 1
ATOM 1091 N N . THR A 1 140 ? 28.661 -2.343 -24.367 1.00 85.50 140 THR A N 1
ATOM 1092 C CA . THR A 1 140 ? 29.296 -3.653 -24.531 1.00 85.50 140 THR A CA 1
ATOM 1093 C C . THR A 1 140 ? 28.919 -4.575 -23.387 1.00 85.50 140 THR A C 1
ATOM 1095 O O . THR A 1 140 ? 29.120 -4.200 -22.233 1.00 85.50 140 THR A O 1
ATOM 1098 N N . ASP A 1 141 ? 28.439 -5.774 -23.695 1.00 81.56 141 ASP A N 1
ATOM 1099 C CA . ASP A 1 141 ? 28.083 -6.778 -22.689 1.00 81.56 141 ASP A CA 1
ATOM 1100 C C . ASP A 1 141 ? 28.396 -8.193 -23.199 1.00 81.56 141 ASP A C 1
ATOM 1102 O O . ASP A 1 141 ? 28.494 -8.424 -24.406 1.00 81.56 141 ASP A O 1
ATOM 1106 N N . THR A 1 142 ? 28.581 -9.149 -22.294 1.00 76.44 142 THR A N 1
ATOM 1107 C CA . THR A 1 142 ? 28.778 -10.566 -22.631 1.00 76.44 142 THR A CA 1
ATOM 1108 C C . THR A 1 142 ? 27.458 -11.302 -22.494 1.00 76.44 142 THR A C 1
ATOM 1110 O O . THR A 1 142 ? 26.943 -11.484 -21.391 1.00 76.44 142 THR A O 1
ATOM 1113 N N . VAL A 1 143 ? 26.903 -11.755 -23.618 1.00 64.06 143 VAL A N 1
ATOM 1114 C CA . VAL A 1 143 ? 25.683 -12.566 -23.597 1.00 64.06 143 VAL A CA 1
ATOM 1115 C C . VAL A 1 143 ? 26.064 -14.033 -23.484 1.00 64.06 143 VAL A C 1
ATOM 1117 O O . VAL A 1 143 ? 26.665 -14.609 -24.386 1.00 64.06 143 VAL A O 1
ATOM 1120 N N . ILE A 1 144 ? 25.659 -14.655 -22.379 1.00 56.03 144 ILE A N 1
ATOM 1121 C CA . ILE A 1 144 ? 25.675 -16.109 -22.237 1.00 56.03 144 ILE A CA 1
ATOM 1122 C C . ILE A 1 144 ? 24.432 -16.626 -22.962 1.00 56.03 144 ILE A C 1
ATOM 1124 O O . ILE A 1 144 ? 23.316 -16.498 -22.448 1.00 56.03 144 ILE A O 1
ATOM 1128 N N . GLN A 1 145 ? 24.598 -17.186 -24.160 1.00 47.91 145 GLN A N 1
ATOM 1129 C CA . GLN A 1 145 ? 23.511 -17.924 -24.799 1.00 47.91 145 GLN A CA 1
ATOM 1130 C C . GLN A 1 145 ? 23.226 -19.174 -23.959 1.00 47.91 145 GLN A C 1
ATOM 1132 O O . GLN A 1 145 ? 24.012 -20.116 -23.929 1.00 47.91 145 GLN A O 1
ATOM 1137 N N . ARG A 1 146 ? 22.118 -19.155 -23.214 1.00 42.88 146 ARG A N 1
ATOM 1138 C CA . ARG A 1 146 ? 21.563 -20.356 -22.590 1.00 42.88 146 ARG A CA 1
ATOM 1139 C C . ARG A 1 146 ? 20.610 -20.991 -23.585 1.00 42.88 146 ARG A C 1
ATOM 1141 O O . ARG A 1 146 ? 19.448 -20.598 -23.647 1.00 42.88 146 ARG A O 1
ATOM 1148 N N . ASP A 1 147 ? 21.092 -21.972 -24.332 1.00 41.81 147 ASP A N 1
ATOM 1149 C CA . ASP A 1 147 ? 20.191 -22.893 -25.009 1.00 41.81 147 ASP A CA 1
ATOM 1150 C C . ASP A 1 147 ? 19.483 -23.740 -23.945 1.00 41.81 147 ASP A C 1
ATOM 1152 O O . ASP A 1 147 ? 20.111 -24.500 -23.208 1.00 41.81 147 ASP A O 1
ATOM 1156 N N . GLU A 1 148 ? 18.155 -23.620 -23.845 1.00 47.12 148 GLU A N 1
ATOM 1157 C CA . GLU A 1 148 ? 17.339 -24.424 -22.918 1.00 47.12 148 GLU A CA 1
ATOM 1158 C C . GLU A 1 148 ? 17.402 -25.940 -23.221 1.00 47.12 148 GLU A C 1
ATOM 1160 O O . GLU A 1 148 ? 16.908 -26.751 -22.434 1.00 47.12 148 GLU A O 1
ATOM 1165 N N . SER A 1 149 ? 18.028 -26.340 -24.334 1.00 45.62 149 SER A N 1
ATOM 1166 C CA . SER A 1 149 ? 18.154 -27.726 -24.785 1.00 45.62 149 SER A CA 1
ATOM 1167 C C . SER A 1 149 ? 19.491 -28.410 -24.481 1.00 45.62 149 SER A C 1
ATOM 1169 O O . SER A 1 149 ? 19.503 -29.640 -24.487 1.00 45.62 149 SER A O 1
ATOM 1171 N N . ASP A 1 150 ? 20.573 -27.690 -24.154 1.00 41.72 150 ASP A N 1
ATOM 1172 C CA . ASP A 1 150 ? 21.890 -28.308 -23.928 1.00 41.72 150 ASP A CA 1
ATOM 1173 C C . ASP A 1 150 ? 22.446 -28.035 -22.524 1.00 41.72 150 ASP A C 1
ATOM 1175 O O . ASP A 1 150 ? 22.888 -26.946 -22.172 1.00 41.72 150 ASP A O 1
ATOM 1179 N N . LYS A 1 151 ? 22.468 -29.088 -21.695 1.00 47.16 151 LYS A N 1
ATOM 1180 C CA . LYS A 1 151 ? 23.091 -29.111 -20.357 1.00 47.16 151 LYS A CA 1
ATOM 1181 C C . LYS A 1 151 ? 24.620 -29.264 -20.416 1.00 47.16 151 LYS A C 1
ATOM 1183 O O . LYS A 1 151 ? 25.196 -29.984 -19.598 1.00 47.16 151 LYS A O 1
ATOM 1188 N N . GLN A 1 152 ? 25.281 -28.627 -21.376 1.00 43.84 152 GLN A N 1
ATOM 1189 C CA . GLN A 1 152 ? 26.740 -28.554 -21.433 1.00 43.84 152 GLN A CA 1
ATOM 1190 C C . GLN A 1 152 ? 27.179 -27.094 -21.547 1.00 43.84 152 GLN A C 1
ATOM 1192 O O . GLN A 1 152 ? 27.060 -26.467 -22.594 1.00 43.84 152 GLN A O 1
ATOM 1197 N N . ASP A 1 153 ? 27.684 -26.577 -20.423 1.00 45.34 153 ASP A N 1
ATOM 1198 C CA . ASP A 1 153 ? 28.280 -25.249 -20.241 1.00 45.34 153 ASP A CA 1
ATOM 1199 C C . ASP A 1 153 ? 29.581 -25.093 -21.056 1.00 45.34 153 ASP A C 1
ATOM 1201 O O . ASP A 1 153 ? 30.678 -25.050 -20.501 1.00 45.34 153 ASP A O 1
ATOM 1205 N N . THR A 1 154 ? 29.485 -25.035 -22.385 1.00 45.09 154 THR A N 1
ATOM 1206 C CA . THR A 1 154 ? 30.617 -24.695 -23.265 1.00 45.09 154 THR A CA 1
ATOM 1207 C C . THR A 1 154 ? 30.178 -23.884 -24.488 1.00 45.09 154 THR A C 1
ATOM 1209 O O . THR A 1 154 ? 30.631 -24.149 -25.600 1.00 45.09 154 THR A O 1
ATOM 1212 N N . ALA A 1 155 ? 29.291 -22.900 -24.319 1.00 50.91 155 ALA A N 1
ATOM 1213 C CA . ALA A 1 155 ? 29.111 -21.865 -25.339 1.00 50.91 155 ALA A CA 1
ATOM 1214 C C . ALA A 1 155 ? 30.241 -20.823 -25.194 1.00 50.91 155 ALA A C 1
ATOM 1216 O O . ALA A 1 155 ? 30.535 -20.417 -24.066 1.00 50.91 155 ALA A O 1
ATOM 1217 N N . PRO A 1 156 ? 30.915 -20.400 -26.280 1.00 56.25 156 PRO A N 1
ATOM 1218 C CA . PRO A 1 156 ? 31.934 -19.362 -26.194 1.00 56.25 156 PRO A CA 1
ATOM 1219 C C . PRO A 1 156 ? 31.297 -18.050 -25.721 1.00 56.25 156 PRO A C 1
ATOM 1221 O O . PRO A 1 156 ? 30.338 -17.569 -26.320 1.00 56.25 156 PRO A O 1
ATOM 1224 N N . GLU A 1 157 ? 31.834 -17.471 -24.646 1.00 64.56 157 GLU A N 1
ATOM 1225 C CA . GLU A 1 157 ? 31.458 -16.130 -24.196 1.00 64.56 157 GLU A CA 1
ATOM 1226 C C . GLU A 1 157 ? 31.882 -15.120 -25.266 1.00 64.56 157 GLU A C 1
ATOM 1228 O O . GLU A 1 157 ? 33.063 -14.792 -25.414 1.00 64.56 157 GLU A O 1
ATOM 1233 N N . GLU A 1 158 ? 30.920 -14.652 -26.055 1.00 74.38 158 GLU A N 1
ATOM 1234 C CA . GLU A 1 158 ? 31.169 -13.656 -27.083 1.00 74.38 158 GLU A CA 1
ATOM 1235 C C . GLU A 1 158 ? 30.706 -12.280 -26.598 1.00 74.38 158 GLU A C 1
ATOM 1237 O O . GLU A 1 158 ? 29.560 -12.078 -26.190 1.00 74.38 158 GLU A O 1
ATOM 1242 N N . LYS A 1 159 ? 31.633 -11.318 -26.612 1.00 82.38 159 LYS A N 1
ATOM 1243 C CA . LYS A 1 159 ? 31.339 -9.929 -26.267 1.00 82.38 159 LYS A CA 1
ATOM 1244 C C . LYS A 1 159 ? 30.523 -9.311 -27.400 1.00 82.38 159 LYS A C 1
ATOM 1246 O O . LYS A 1 159 ? 30.969 -9.294 -28.551 1.00 82.38 159 LYS A O 1
ATOM 1251 N N . LEU A 1 160 ? 29.343 -8.805 -27.062 1.00 89.44 160 LEU A N 1
ATOM 1252 C CA . LEU A 1 160 ? 28.477 -8.071 -27.970 1.00 89.44 160 LEU A CA 1
ATOM 1253 C C . LEU A 1 160 ? 28.641 -6.571 -27.751 1.00 89.44 160 LEU A C 1
ATOM 1255 O O . LEU A 1 160 ? 28.886 -6.104 -26.638 1.00 89.44 160 LEU A O 1
ATOM 1259 N N . ILE A 1 161 ? 28.470 -5.822 -28.829 1.00 91.62 161 ILE A N 1
ATOM 1260 C CA . ILE A 1 161 ? 28.372 -4.372 -28.841 1.00 91.62 161 ILE A CA 1
ATOM 1261 C C . ILE A 1 161 ? 27.080 -3.965 -29.542 1.00 91.62 161 ILE A C 1
ATOM 1263 O O . ILE A 1 161 ? 26.696 -4.536 -30.561 1.00 91.62 161 ILE A O 1
ATOM 1267 N N . CYS A 1 162 ? 26.400 -2.970 -28.990 1.00 91.94 162 CYS A N 1
ATOM 1268 C CA . CYS A 1 162 ? 25.220 -2.368 -29.591 1.00 91.94 162 CYS A CA 1
ATOM 1269 C C . CYS A 1 162 ? 25.299 -0.851 -29.431 1.00 91.94 162 CYS A C 1
ATOM 1271 O O . CYS A 1 162 ? 25.752 -0.366 -28.392 1.00 91.94 162 CYS A O 1
ATOM 1273 N N . ASP A 1 163 ? 24.831 -0.102 -30.426 1.00 92.69 163 ASP A N 1
ATOM 1274 C CA . ASP A 1 163 ? 24.590 1.334 -30.263 1.00 92.69 163 ASP A CA 1
ATOM 1275 C C . ASP A 1 163 ? 23.606 1.569 -29.103 1.00 92.69 163 ASP A C 1
ATOM 1277 O O . ASP A 1 163 ? 22.642 0.814 -28.929 1.00 92.69 163 ASP A O 1
ATOM 1281 N N . ARG A 1 164 ? 23.868 2.593 -28.283 1.00 86.50 164 ARG A N 1
ATOM 1282 C CA . ARG A 1 164 ? 23.100 2.856 -27.060 1.00 86.50 164 ARG A CA 1
ATOM 1283 C C . ARG A 1 164 ? 21.644 3.216 -27.356 1.00 86.50 164 ARG A C 1
ATOM 1285 O O . ARG A 1 164 ? 20.742 2.693 -26.699 1.00 86.50 164 ARG A O 1
ATOM 1292 N N . GLU A 1 165 ? 21.404 4.094 -28.327 1.00 84.06 165 GLU A N 1
ATOM 1293 C CA . GLU A 1 165 ? 20.050 4.526 -28.683 1.00 84.06 165 GLU A CA 1
ATOM 1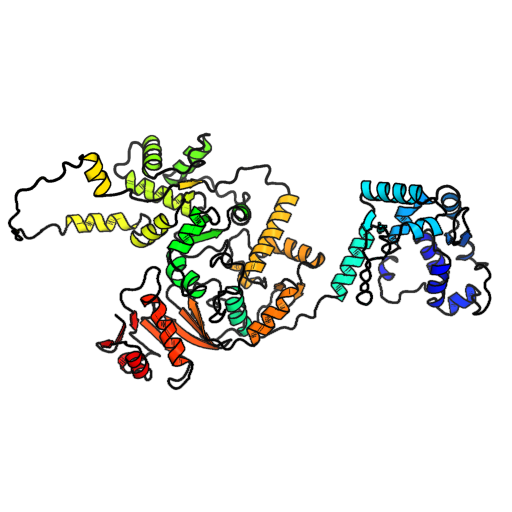294 C C . GLU A 1 165 ? 19.267 3.384 -29.337 1.00 84.06 165 GLU A C 1
ATOM 1296 O O . GLU A 1 165 ? 18.086 3.180 -29.030 1.00 84.06 165 GLU A O 1
ATOM 1301 N N . ASN A 1 166 ? 19.930 2.597 -30.189 1.00 84.44 166 ASN A N 1
ATOM 1302 C CA . ASN A 1 166 ? 19.313 1.439 -30.820 1.00 84.44 166 ASN A CA 1
ATOM 1303 C C . ASN A 1 166 ? 18.981 0.340 -29.799 1.00 84.44 166 ASN A C 1
ATOM 1305 O O . ASN A 1 166 ? 17.877 -0.206 -29.825 1.00 84.44 166 ASN A O 1
ATOM 1309 N N . LEU A 1 167 ? 19.873 0.058 -28.842 1.00 84.69 167 LEU A N 1
ATOM 1310 C CA . LEU A 1 167 ? 19.606 -0.896 -27.760 1.00 84.69 167 LEU A CA 1
ATOM 1311 C C . LEU A 1 167 ? 18.383 -0.472 -26.938 1.00 84.69 167 LEU A C 1
ATOM 1313 O O . LEU A 1 167 ? 17.485 -1.282 -26.695 1.00 84.69 167 LEU A O 1
ATOM 1317 N N . ASP A 1 168 ? 18.305 0.806 -26.560 1.00 80.06 168 ASP A N 1
ATOM 1318 C CA . ASP A 1 168 ? 17.149 1.362 -25.855 1.00 80.06 168 ASP A CA 1
ATOM 1319 C C . ASP A 1 168 ? 15.856 1.200 -26.669 1.00 80.06 168 ASP A C 1
ATOM 1321 O O . ASP A 1 168 ? 14.805 0.848 -26.118 1.00 80.06 168 ASP A O 1
ATOM 1325 N N . MET A 1 169 ? 15.910 1.422 -27.985 1.00 78.25 169 MET A N 1
ATOM 1326 C CA . MET A 1 169 ? 14.773 1.225 -28.885 1.00 78.25 169 MET A CA 1
ATOM 1327 C C . MET A 1 169 ? 14.357 -0.250 -28.980 1.00 78.25 169 MET A C 1
ATOM 1329 O O . MET A 1 169 ? 13.169 -0.552 -28.835 1.00 78.25 169 MET A O 1
ATOM 1333 N N . LEU A 1 170 ? 15.302 -1.174 -29.164 1.00 80.44 170 LEU A N 1
ATOM 1334 C CA . LEU A 1 170 ? 15.044 -2.615 -29.228 1.00 80.44 170 LEU A CA 1
ATOM 1335 C C . LEU A 1 170 ? 14.435 -3.134 -27.923 1.00 80.44 170 LEU A C 1
ATOM 1337 O O . LEU A 1 170 ? 13.427 -3.842 -27.952 1.00 80.44 170 LEU A O 1
ATOM 1341 N N . LEU A 1 171 ? 14.966 -2.712 -26.772 1.00 78.56 171 LEU A N 1
ATOM 1342 C CA . LEU A 1 171 ? 14.404 -3.045 -25.464 1.00 78.56 171 LEU A CA 1
ATOM 1343 C C . LEU A 1 171 ? 12.984 -2.488 -25.307 1.00 78.56 171 LEU A C 1
ATOM 1345 O O . LEU A 1 171 ? 12.101 -3.192 -24.815 1.00 78.56 171 LEU A O 1
ATOM 1349 N N . ARG A 1 172 ? 12.715 -1.255 -25.761 1.00 73.69 172 ARG A N 1
ATOM 1350 C CA . ARG A 1 172 ? 11.355 -0.681 -25.769 1.00 73.69 172 ARG A CA 1
ATOM 1351 C C . ARG A 1 172 ? 10.398 -1.483 -26.652 1.00 73.69 172 ARG A C 1
ATOM 1353 O O . ARG A 1 172 ? 9.268 -1.732 -26.228 1.00 73.69 172 ARG A O 1
ATOM 1360 N N . LEU A 1 173 ? 10.819 -1.891 -27.850 1.00 75.31 173 LEU A N 1
ATOM 1361 C CA . LEU A 1 173 ? 10.008 -2.694 -28.772 1.00 75.31 173 LEU A CA 1
ATOM 1362 C C . LEU A 1 173 ? 9.732 -4.095 -28.217 1.00 75.31 173 LEU A C 1
ATOM 1364 O O . LEU A 1 173 ? 8.580 -4.533 -28.246 1.00 75.31 173 LEU A O 1
ATOM 1368 N N . SER A 1 174 ? 10.745 -4.757 -27.649 1.00 74.88 174 SER A N 1
ATOM 1369 C CA . SER A 1 174 ? 10.599 -6.061 -26.990 1.00 74.88 174 SER A CA 1
ATOM 1370 C C . SER A 1 174 ? 9.608 -5.975 -25.832 1.00 74.88 174 SER A C 1
ATOM 1372 O O . SER A 1 174 ? 8.610 -6.694 -25.813 1.00 74.88 174 SER A O 1
ATOM 1374 N N . ARG A 1 175 ? 9.788 -4.989 -24.940 1.00 69.50 175 ARG A N 1
ATOM 1375 C CA . ARG A 1 175 ? 8.861 -4.728 -23.829 1.00 69.50 175 ARG A CA 1
ATOM 1376 C C . ARG A 1 175 ? 7.447 -4.460 -24.330 1.00 69.50 175 ARG A C 1
ATOM 1378 O O . ARG A 1 175 ? 6.500 -4.973 -23.753 1.00 69.50 175 ARG A O 1
ATOM 1385 N N . LYS A 1 176 ? 7.275 -3.668 -25.398 1.00 68.12 176 LYS A N 1
ATOM 1386 C CA . LYS A 1 176 ? 5.958 -3.367 -25.985 1.00 68.12 176 LYS A CA 1
ATOM 1387 C C . LYS A 1 176 ? 5.278 -4.620 -26.541 1.00 68.12 176 LYS A C 1
ATOM 1389 O O . LYS A 1 176 ? 4.071 -4.751 -26.366 1.00 68.12 176 LYS A O 1
ATOM 1394 N N . LYS A 1 177 ? 6.031 -5.516 -27.186 1.00 68.62 177 LYS A N 1
ATOM 1395 C CA . LYS A 1 177 ? 5.533 -6.800 -27.705 1.00 68.62 177 LYS A CA 1
ATOM 1396 C C . LYS A 1 177 ? 5.117 -7.750 -26.578 1.00 68.62 177 LYS A C 1
ATOM 1398 O O . LYS A 1 177 ? 4.145 -8.477 -26.732 1.00 68.62 177 LYS A O 1
ATOM 1403 N N . GLU A 1 178 ? 5.822 -7.708 -25.451 1.00 64.81 178 GLU A N 1
ATOM 1404 C CA . GLU A 1 178 ? 5.549 -8.529 -24.266 1.00 64.81 178 GLU A CA 1
ATOM 1405 C C . GLU A 1 178 ? 4.483 -7.947 -23.326 1.00 64.81 178 GLU A C 1
ATOM 1407 O O . GLU A 1 178 ? 4.103 -8.613 -22.363 1.00 64.81 178 GLU A O 1
ATOM 1412 N N . ARG A 1 179 ? 3.980 -6.723 -23.570 1.00 63.78 179 ARG A N 1
ATOM 1413 C CA . ARG A 1 179 ? 2.963 -6.100 -22.707 1.00 63.78 179 ARG A CA 1
ATOM 1414 C C . ARG A 1 179 ? 1.710 -6.987 -22.662 1.00 63.78 179 ARG A C 1
ATOM 1416 O O . ARG A 1 179 ? 1.036 -7.118 -23.685 1.00 63.78 179 ARG A O 1
ATOM 1423 N N . PRO A 1 180 ? 1.357 -7.556 -21.495 1.00 65.19 180 PRO A N 1
ATOM 1424 C CA . PRO A 1 180 ? 0.154 -8.358 -21.378 1.00 65.19 180 PRO A CA 1
ATOM 1425 C C . PRO A 1 180 ? -1.080 -7.474 -21.566 1.00 65.19 180 PRO A C 1
ATOM 1427 O O . PRO A 1 180 ? -1.131 -6.337 -21.088 1.00 65.19 180 PRO A O 1
ATOM 1430 N N . GLU A 1 181 ? -2.093 -8.006 -22.245 1.00 69.69 181 GLU A N 1
ATOM 1431 C CA . GLU A 1 181 ? -3.368 -7.317 -22.401 1.00 69.69 181 GLU A CA 1
ATOM 1432 C C . GLU A 1 181 ? -4.064 -7.206 -21.035 1.00 69.69 181 GLU A C 1
ATOM 1434 O O . GLU A 1 181 ? -4.400 -8.205 -20.391 1.00 69.69 181 GLU A O 1
ATOM 1439 N N . VAL A 1 182 ? -4.253 -5.973 -20.561 1.00 77.50 182 VAL A N 1
ATOM 1440 C CA . VAL A 1 182 ? -4.897 -5.708 -19.271 1.00 77.50 182 VAL A CA 1
ATOM 1441 C C . VAL A 1 182 ? -6.405 -5.894 -19.422 1.00 77.50 182 VAL A C 1
ATOM 1443 O O . VAL A 1 182 ? -7.088 -5.043 -19.985 1.00 77.50 182 VAL A O 1
ATOM 1446 N N . LYS A 1 183 ? -6.925 -7.006 -18.892 1.00 84.12 183 LYS A N 1
ATOM 1447 C CA . LYS A 1 183 ? -8.370 -7.250 -18.790 1.00 84.12 183 LYS A CA 1
ATOM 1448 C C . LYS A 1 183 ? -8.967 -6.475 -17.616 1.00 84.12 183 LYS A C 1
ATOM 1450 O O . LYS A 1 183 ? -8.548 -6.662 -16.469 1.00 84.12 183 LYS A O 1
ATOM 1455 N N . GLU A 1 184 ? -9.958 -5.645 -17.919 1.00 90.69 184 GLU A N 1
ATOM 1456 C CA . GLU A 1 184 ? -10.736 -4.887 -16.940 1.00 90.69 184 GLU A CA 1
ATOM 1457 C C . GLU A 1 184 ? -11.635 -5.821 -16.115 1.00 90.69 184 GLU A C 1
ATOM 1459 O O . GLU A 1 184 ? -12.303 -6.702 -16.657 1.00 90.69 184 GLU A O 1
ATOM 1464 N N . ARG A 1 185 ? -11.638 -5.636 -14.791 1.00 93.81 185 ARG A N 1
ATOM 1465 C CA . ARG A 1 185 ? -12.398 -6.434 -13.815 1.00 93.81 185 ARG A CA 1
ATOM 1466 C C . ARG A 1 185 ? -13.460 -5.590 -13.115 1.00 93.81 185 ARG A C 1
ATOM 1468 O O . ARG A 1 185 ? -13.279 -4.379 -13.009 1.00 93.81 185 ARG A O 1
ATOM 1475 N N . PRO A 1 186 ? -14.537 -6.179 -12.572 1.00 94.12 186 PRO A N 1
ATOM 1476 C CA . PRO A 1 186 ? -15.523 -5.428 -11.796 1.00 94.12 186 PRO A CA 1
ATOM 1477 C C . PRO A 1 186 ? -14.897 -4.674 -10.612 1.00 94.12 186 PRO A C 1
ATOM 1479 O O . PRO A 1 186 ? -14.000 -5.195 -9.946 1.00 94.12 186 PRO A O 1
ATOM 1482 N N . ALA A 1 187 ? -15.410 -3.477 -10.302 1.00 93.38 187 ALA A N 1
ATOM 1483 C CA . ALA A 1 187 ? -14.924 -2.649 -9.192 1.00 93.38 187 ALA A CA 1
ATOM 1484 C C . ALA A 1 187 ? -14.929 -3.392 -7.847 1.00 93.38 187 ALA A C 1
ATOM 1486 O O . ALA A 1 187 ? -14.029 -3.209 -7.035 1.00 93.38 187 ALA A O 1
ATOM 1487 N N . THR A 1 188 ? -15.890 -4.294 -7.627 1.00 94.06 188 THR A N 1
ATOM 1488 C CA . THR A 1 188 ? -15.989 -5.114 -6.410 1.00 94.06 188 THR A CA 1
ATOM 1489 C C . THR A 1 188 ? -14.741 -5.953 -6.127 1.00 94.06 188 THR A C 1
ATOM 1491 O O . THR A 1 188 ? -14.488 -6.273 -4.968 1.00 94.06 188 THR A O 1
ATOM 1494 N N . VAL A 1 189 ? -13.946 -6.301 -7.149 1.00 95.25 189 VAL A N 1
ATOM 1495 C CA . VAL A 1 189 ? -12.705 -7.087 -7.006 1.00 95.25 189 VAL A CA 1
ATOM 1496 C C . VAL A 1 189 ? -11.605 -6.288 -6.299 1.00 95.25 189 VAL A C 1
ATOM 1498 O O . VAL A 1 189 ? -10.725 -6.887 -5.680 1.00 95.25 189 VAL A O 1
ATOM 1501 N N . ILE A 1 190 ? -11.672 -4.949 -6.291 1.00 94.38 190 ILE A N 1
ATOM 1502 C CA . ILE A 1 190 ? -10.692 -4.120 -5.575 1.00 94.38 190 ILE A CA 1
ATOM 1503 C C . ILE A 1 190 ? -10.657 -4.446 -4.076 1.00 94.38 190 ILE A C 1
ATOM 1505 O O . ILE A 1 190 ? -9.600 -4.377 -3.458 1.00 94.38 190 ILE A O 1
ATOM 1509 N N . VAL A 1 191 ? -11.790 -4.853 -3.493 1.00 94.44 191 VAL A N 1
ATOM 1510 C CA . VAL A 1 191 ? -11.911 -5.121 -2.055 1.00 94.44 191 VAL A CA 1
ATOM 1511 C C . VAL A 1 191 ? -11.101 -6.355 -1.631 1.00 94.44 191 VAL A C 1
ATOM 1513 O O . VAL A 1 191 ? -10.211 -6.199 -0.790 1.00 94.44 191 VAL A O 1
ATOM 1516 N N . PRO A 1 192 ? -11.330 -7.565 -2.185 1.00 95.31 192 PRO A N 1
ATOM 1517 C CA . PRO A 1 192 ? -10.503 -8.725 -1.862 1.00 95.31 192 PRO A CA 1
ATOM 1518 C C . PRO A 1 192 ? -9.058 -8.558 -2.342 1.00 95.31 192 PRO A C 1
ATOM 1520 O O . PRO A 1 192 ? -8.140 -9.038 -1.677 1.00 95.31 192 PRO A O 1
ATOM 1523 N N . PHE A 1 193 ? -8.826 -7.827 -3.438 1.00 95.38 193 PHE A N 1
ATOM 1524 C CA . PHE A 1 193 ? -7.477 -7.526 -3.916 1.00 95.38 193 PHE A CA 1
ATOM 1525 C C . PHE A 1 193 ? -6.676 -6.720 -2.888 1.00 95.38 193 PHE A C 1
ATOM 1527 O O . PHE A 1 193 ? -5.592 -7.146 -2.487 1.00 95.38 193 PHE A O 1
ATOM 1534 N N . LEU A 1 194 ? -7.222 -5.602 -2.399 1.00 94.31 194 LEU A N 1
ATOM 1535 C CA . LEU A 1 194 ? -6.572 -4.799 -1.365 1.00 94.31 194 LEU A CA 1
ATOM 1536 C C . LEU A 1 194 ? -6.443 -5.569 -0.051 1.00 94.31 194 LEU A C 1
ATOM 1538 O O . LEU A 1 194 ? -5.404 -5.468 0.597 1.00 94.31 194 LEU A O 1
ATOM 1542 N N . ALA A 1 195 ? -7.438 -6.380 0.322 1.00 94.19 195 ALA A N 1
ATOM 1543 C CA . ALA A 1 195 ? -7.366 -7.216 1.518 1.00 94.19 195 ALA A CA 1
ATOM 1544 C C . ALA A 1 195 ? -6.207 -8.226 1.450 1.00 94.19 195 ALA A C 1
ATOM 1546 O O . ALA A 1 195 ? -5.444 -8.351 2.409 1.00 94.19 195 ALA A O 1
ATOM 1547 N N . LEU A 1 196 ? -6.019 -8.912 0.318 1.00 92.44 196 LEU A N 1
ATOM 1548 C CA . LEU A 1 196 ? -4.884 -9.815 0.103 1.00 92.44 196 LEU A CA 1
ATOM 1549 C C . LEU A 1 196 ? -3.559 -9.051 0.065 1.00 92.44 196 LEU A C 1
ATOM 1551 O O . LEU A 1 196 ? -2.605 -9.424 0.759 1.00 92.44 196 LEU A O 1
ATOM 1555 N N . ARG A 1 197 ? -3.510 -7.942 -0.685 1.00 91.44 197 ARG A N 1
ATOM 1556 C CA . ARG A 1 197 ? -2.309 -7.112 -0.811 1.00 91.44 197 ARG A CA 1
ATOM 1557 C C . ARG A 1 197 ? -1.834 -6.633 0.551 1.00 91.44 197 ARG A C 1
ATOM 1559 O O . ARG A 1 197 ? -0.660 -6.793 0.873 1.00 91.44 197 ARG A O 1
ATOM 1566 N N . GLN A 1 198 ? -2.759 -6.167 1.386 1.00 90.06 198 GLN A N 1
ATOM 1567 C CA . GLN A 1 198 ? -2.515 -5.662 2.736 1.00 90.06 198 GLN A CA 1
ATOM 1568 C C . GLN A 1 198 ? -2.344 -6.760 3.796 1.00 90.06 198 GLN A C 1
ATOM 1570 O O . GLN A 1 198 ? -1.955 -6.450 4.915 1.00 90.06 198 GLN A O 1
ATOM 1575 N N . GLY A 1 199 ? -2.524 -8.038 3.443 1.00 88.94 199 GLY A N 1
ATOM 1576 C CA . GLY A 1 199 ? -2.332 -9.171 4.356 1.00 88.94 199 GLY A CA 1
ATOM 1577 C C . GLY A 1 199 ? -3.504 -9.439 5.302 1.00 88.94 199 GLY A C 1
ATOM 1578 O O . GLY A 1 199 ? -3.339 -10.191 6.246 1.00 88.94 199 GLY A O 1
ATOM 1579 N N . ILE A 1 200 ? -4.675 -8.854 5.047 1.00 91.25 200 ILE A N 1
ATOM 1580 C CA . ILE A 1 200 ? -5.887 -9.013 5.864 1.00 91.25 200 ILE A CA 1
ATOM 1581 C C . ILE A 1 200 ? -6.595 -10.345 5.579 1.00 91.25 200 ILE A C 1
ATOM 1583 O O . ILE A 1 200 ? -7.128 -10.982 6.480 1.00 91.25 200 ILE A O 1
ATOM 1587 N N . ALA A 1 201 ? -6.606 -10.772 4.314 1.00 81.56 201 ALA A N 1
ATOM 1588 C CA . ALA A 1 201 ? -7.273 -12.001 3.873 1.00 81.56 201 ALA A CA 1
ATOM 1589 C C . ALA A 1 201 ? -6.293 -13.135 3.521 1.00 81.56 201 ALA A C 1
ATOM 1591 O O . ALA A 1 201 ? -6.645 -14.071 2.802 1.00 81.56 201 ALA A O 1
ATOM 1592 N N . ALA A 1 202 ? -5.044 -13.051 3.989 1.00 63.69 202 ALA A N 1
ATOM 1593 C CA . ALA A 1 202 ? -4.120 -14.174 3.908 1.00 63.69 202 ALA A CA 1
ATOM 1594 C C . ALA A 1 202 ? -4.618 -15.234 4.903 1.00 63.69 202 ALA A C 1
ATOM 1596 O O . ALA A 1 202 ? -4.664 -14.954 6.094 1.00 63.69 202 ALA A O 1
ATOM 1597 N N . GLY A 1 203 ? -5.075 -16.395 4.422 1.00 56.56 203 GLY A N 1
ATOM 1598 C CA . GLY A 1 203 ? -5.651 -17.454 5.266 1.00 56.56 203 GLY A CA 1
ATOM 1599 C C . GLY A 1 203 ? -4.738 -17.923 6.415 1.00 56.56 203 GLY A C 1
ATOM 1600 O O . GLY A 1 203 ? -3.634 -17.423 6.595 1.00 56.56 203 GLY A O 1
ATOM 1601 N N . GLU A 1 204 ? -5.179 -18.933 7.176 1.00 45.06 204 GLU A N 1
ATOM 1602 C CA . GLU A 1 204 ? -4.619 -19.407 8.467 1.00 45.06 204 GLU A CA 1
ATOM 1603 C C . GLU A 1 204 ? -3.107 -19.769 8.523 1.00 45.06 204 GLU A C 1
ATOM 1605 O O . GLU A 1 204 ? -2.619 -20.191 9.570 1.00 45.06 204 GLU A O 1
ATOM 1610 N N . ASN A 1 205 ? -2.322 -19.576 7.457 1.00 42.41 205 ASN A N 1
ATOM 1611 C CA . ASN A 1 205 ? -0.874 -19.801 7.421 1.00 42.41 205 ASN A CA 1
ATOM 1612 C C . ASN A 1 205 ? -0.059 -18.513 7.156 1.00 42.41 205 ASN A C 1
ATOM 1614 O O . ASN A 1 205 ? 0.494 -18.335 6.069 1.00 42.41 205 ASN A O 1
ATOM 1618 N N . PRO A 1 206 ? 0.142 -17.654 8.174 1.00 47.22 206 PRO A N 1
ATOM 1619 C CA . PRO A 1 206 ? 1.077 -16.525 8.104 1.00 47.22 206 PRO A CA 1
ATOM 1620 C C . PRO A 1 206 ? 2.561 -16.949 8.010 1.00 47.22 206 PRO A C 1
ATOM 1622 O O . PRO A 1 206 ? 3.423 -16.131 7.710 1.00 47.22 206 PRO A O 1
ATOM 1625 N N . LYS A 1 207 ? 2.886 -18.236 8.220 1.00 41.81 207 LYS A N 1
ATOM 1626 C CA . LYS A 1 207 ? 4.268 -18.748 8.329 1.00 41.81 207 LYS A CA 1
ATOM 1627 C C . LYS A 1 207 ? 5.058 -18.870 7.014 1.00 41.81 207 LYS A C 1
ATOM 1629 O O . LYS A 1 207 ? 6.237 -19.196 7.075 1.00 41.81 207 LYS A O 1
ATOM 1634 N N . GLN A 1 208 ? 4.449 -18.657 5.845 1.00 38.38 208 GLN A N 1
ATOM 1635 C CA . GLN A 1 208 ? 5.142 -18.803 4.548 1.00 38.38 208 GLN A CA 1
ATOM 1636 C C . GLN A 1 208 ? 5.617 -17.481 3.927 1.00 38.38 208 GLN A C 1
ATOM 1638 O O . GLN A 1 208 ? 6.283 -17.499 2.895 1.00 38.38 208 GLN A O 1
ATOM 1643 N N . SER A 1 209 ? 5.331 -16.338 4.555 1.00 43.38 209 SER A N 1
ATOM 1644 C CA . SER A 1 209 ? 5.929 -15.062 4.163 1.00 43.38 209 SER A CA 1
ATOM 1645 C C . SER A 1 209 ? 7.300 -14.936 4.822 1.00 43.38 209 SER A C 1
ATOM 1647 O O . SER A 1 209 ? 7.387 -14.719 6.028 1.00 43.38 209 SER A O 1
ATOM 1649 N N . SER A 1 210 ? 8.380 -15.047 4.046 1.00 43.00 210 SER A N 1
ATOM 1650 C CA . SER A 1 210 ? 9.742 -14.732 4.510 1.00 43.00 210 SER A CA 1
ATOM 1651 C C . SER A 1 210 ? 9.888 -13.277 4.981 1.00 43.00 210 SER A C 1
ATOM 1653 O O . SER A 1 210 ? 10.864 -12.941 5.645 1.00 43.00 210 SER A O 1
ATOM 1655 N N . ASP A 1 211 ? 8.918 -12.420 4.650 1.00 52.66 211 ASP A N 1
ATOM 1656 C CA . ASP A 1 211 ? 8.852 -11.020 5.047 1.00 52.66 211 ASP A CA 1
ATOM 1657 C C . ASP A 1 211 ? 7.882 -10.869 6.237 1.00 52.66 211 ASP A C 1
ATOM 1659 O O . ASP A 1 211 ? 6.674 -10.684 6.078 1.00 52.66 211 ASP A O 1
ATOM 1663 N N . ASN A 1 212 ? 8.401 -11.081 7.449 1.00 54.91 212 ASN A N 1
ATOM 1664 C CA . ASN A 1 212 ? 7.629 -11.295 8.685 1.00 54.91 212 ASN A CA 1
ATOM 1665 C C . ASN A 1 212 ? 7.243 -9.994 9.430 1.00 54.91 212 ASN A C 1
ATOM 1667 O O . ASN A 1 212 ? 7.005 -10.000 10.637 1.00 54.91 212 ASN A O 1
ATOM 1671 N N . SER A 1 213 ? 7.224 -8.847 8.751 1.00 70.44 213 SER A N 1
ATOM 1672 C CA . SER A 1 213 ? 6.909 -7.551 9.368 1.00 70.44 213 SER A CA 1
ATOM 1673 C C . SER A 1 213 ? 5.475 -7.123 9.049 1.00 70.44 213 SER A C 1
ATOM 1675 O O . SER A 1 213 ? 5.189 -6.619 7.959 1.00 70.44 213 SER A O 1
ATOM 1677 N N . PHE A 1 214 ? 4.585 -7.271 10.031 1.00 78.69 214 PHE A N 1
ATOM 1678 C CA . PHE A 1 214 ? 3.163 -6.896 9.980 1.00 78.69 214 PHE A CA 1
ATOM 1679 C C . PHE A 1 214 ? 2.900 -5.432 9.551 1.00 78.69 214 PHE A C 1
ATOM 1681 O O . PHE A 1 214 ? 1.806 -5.116 9.086 1.00 78.69 214 PHE A O 1
ATOM 1688 N N . TRP A 1 215 ? 3.893 -4.542 9.682 1.00 86.62 215 TRP A N 1
ATOM 1689 C CA . TRP A 1 215 ? 3.779 -3.106 9.407 1.00 86.62 215 TRP A CA 1
ATOM 1690 C C . TRP A 1 215 ? 4.225 -2.681 7.995 1.00 86.62 215 TRP A C 1
ATOM 1692 O O . TRP A 1 215 ? 3.789 -1.628 7.529 1.00 86.62 215 TRP A O 1
ATOM 1702 N N . LYS A 1 216 ? 5.056 -3.462 7.279 1.00 87.19 216 LYS A N 1
ATOM 1703 C CA . LYS A 1 216 ? 5.655 -3.033 5.989 1.00 87.19 216 LYS A CA 1
ATOM 1704 C C . LYS A 1 216 ? 4.614 -2.683 4.929 1.00 87.19 216 LYS A C 1
ATOM 1706 O O . LYS A 1 216 ? 4.784 -1.744 4.159 1.00 87.19 216 LYS A O 1
ATOM 1711 N N . LYS A 1 217 ? 3.492 -3.404 4.914 1.00 86.19 217 LYS A N 1
ATOM 1712 C CA . LYS A 1 217 ? 2.379 -3.162 3.979 1.00 86.19 217 LYS A CA 1
ATOM 1713 C C . LYS A 1 217 ? 1.636 -1.852 4.247 1.00 86.19 217 LYS A C 1
ATOM 1715 O O . LYS A 1 217 ? 0.893 -1.395 3.388 1.00 86.19 217 LYS A O 1
ATOM 1720 N N . THR A 1 218 ? 1.859 -1.245 5.408 1.00 90.38 218 THR A N 1
ATOM 1721 C CA . THR A 1 218 ? 1.325 0.056 5.829 1.00 90.38 218 THR A CA 1
ATOM 1722 C C . THR A 1 218 ? 2.428 1.098 6.030 1.00 90.38 218 THR A C 1
ATOM 1724 O O . THR A 1 218 ? 2.168 2.151 6.608 1.00 90.38 218 THR A O 1
ATOM 1727 N N . ALA A 1 219 ? 3.654 0.812 5.574 1.00 90.56 219 ALA A N 1
ATOM 1728 C CA . ALA A 1 219 ? 4.782 1.728 5.686 1.00 90.56 219 ALA A CA 1
ATOM 1729 C C . ALA A 1 219 ? 4.443 3.072 5.038 1.00 90.56 219 ALA A C 1
ATOM 1731 O O . ALA A 1 219 ? 3.835 3.070 3.973 1.00 90.56 219 ALA A O 1
ATOM 1732 N N . ALA A 1 220 ? 4.842 4.181 5.657 1.00 88.56 220 ALA A N 1
ATOM 1733 C CA . ALA A 1 220 ? 4.614 5.573 5.275 1.00 88.56 220 ALA A CA 1
ATOM 1734 C C . ALA A 1 220 ? 3.140 6.018 5.175 1.00 88.56 220 ALA A C 1
ATOM 1736 O O . ALA A 1 220 ? 2.859 7.070 4.605 1.00 88.56 220 ALA A O 1
ATOM 1737 N N . LEU A 1 221 ? 2.182 5.247 5.699 1.00 90.44 221 LEU A N 1
ATOM 1738 C CA . LEU A 1 221 ? 0.782 5.667 5.758 1.00 90.44 221 LEU A CA 1
ATOM 1739 C C . LEU A 1 221 ? 0.483 6.323 7.115 1.00 90.44 221 LEU A C 1
ATOM 1741 O O . LEU A 1 221 ? 0.656 5.662 8.137 1.00 90.44 221 LEU A O 1
ATOM 1745 N N . PRO A 1 222 ? -0.030 7.561 7.164 1.00 91.88 222 PRO A N 1
ATOM 1746 C CA . PRO A 1 222 ? -0.519 8.145 8.404 1.00 91.88 222 PRO A CA 1
ATOM 1747 C C . PRO A 1 222 ? -1.918 7.618 8.763 1.00 91.88 222 PRO A C 1
ATOM 1749 O O . PRO A 1 222 ? -2.837 7.621 7.944 1.00 91.88 222 PRO A O 1
ATOM 1752 N N . ALA A 1 223 ? -2.105 7.199 10.014 1.00 93.81 223 ALA A N 1
ATOM 1753 C CA . ALA A 1 223 ? -3.399 6.780 10.550 1.00 93.81 223 ALA A CA 1
ATOM 1754 C C . ALA A 1 223 ? -3.585 7.235 12.008 1.00 93.81 223 ALA A C 1
ATOM 1756 O O . ALA A 1 223 ? -2.593 7.450 12.712 1.00 93.81 223 ALA A O 1
ATOM 1757 N N . PRO A 1 224 ? -4.833 7.357 12.505 1.00 95.00 224 PRO A N 1
ATOM 1758 C CA . PRO A 1 224 ? -5.085 7.718 13.895 1.00 95.00 224 PRO A CA 1
ATOM 1759 C C . PRO A 1 224 ? -4.339 6.801 14.866 1.00 95.00 224 PRO A C 1
ATOM 1761 O O . PRO A 1 224 ? -4.473 5.579 14.788 1.00 95.00 224 PRO A O 1
ATOM 1764 N N . ALA A 1 225 ? -3.613 7.389 15.819 1.00 94.88 225 ALA A N 1
ATOM 1765 C CA . ALA A 1 225 ? -2.710 6.691 16.738 1.00 94.88 225 ALA A CA 1
ATOM 1766 C C . ALA A 1 225 ? -3.365 5.469 17.403 1.00 94.88 225 ALA A C 1
ATOM 1768 O O . ALA A 1 225 ? -2.780 4.392 17.479 1.00 94.88 225 ALA A O 1
ATOM 1769 N N . LYS A 1 226 ? -4.630 5.618 17.818 1.00 94.25 226 LYS A N 1
ATOM 1770 C CA . LYS A 1 226 ? -5.408 4.555 18.460 1.00 94.25 226 LYS A CA 1
ATOM 1771 C C . LYS A 1 226 ? -5.658 3.347 17.554 1.00 94.25 226 LYS A C 1
ATOM 1773 O O . LYS A 1 226 ? -5.736 2.233 18.063 1.00 94.25 226 LYS A O 1
ATOM 1778 N N . LEU A 1 227 ? -5.819 3.542 16.244 1.00 95.69 227 LEU A N 1
ATOM 1779 C CA . LEU A 1 227 ? -6.217 2.476 15.318 1.00 95.69 227 LEU A CA 1
ATOM 1780 C C . LEU A 1 227 ? -5.096 1.485 15.016 1.00 95.69 227 LEU A C 1
ATOM 1782 O O . LEU A 1 227 ? -5.409 0.343 14.692 1.00 95.69 227 LEU A O 1
ATOM 1786 N N . TRP A 1 228 ? -3.827 1.878 15.152 1.00 95.44 228 TRP A N 1
ATOM 1787 C CA . TRP A 1 228 ? -2.685 1.014 14.846 1.00 95.44 228 TRP A CA 1
ATOM 1788 C C . TRP A 1 228 ? -2.742 -0.319 15.594 1.00 95.44 228 TRP A C 1
ATOM 1790 O O . TRP A 1 228 ? -2.870 -1.374 14.976 1.00 95.44 228 TRP A O 1
ATOM 1800 N N . GLU A 1 229 ? -2.751 -0.271 16.926 1.00 94.50 229 GLU A N 1
ATOM 1801 C CA . GLU A 1 229 ? -2.742 -1.480 17.758 1.00 94.50 229 GLU A CA 1
ATOM 1802 C C . GLU A 1 229 ? -4.140 -2.067 18.005 1.00 94.50 229 GLU A C 1
ATOM 1804 O O . GLU A 1 229 ? -4.256 -3.213 18.431 1.00 94.50 229 GLU A O 1
ATOM 1809 N N . THR A 1 230 ? -5.212 -1.309 17.744 1.00 94.25 230 THR A N 1
ATOM 1810 C CA . THR A 1 230 ? -6.586 -1.780 17.989 1.00 94.25 230 THR A CA 1
ATOM 1811 C C . THR A 1 230 ? -7.237 -2.408 16.759 1.00 94.25 230 THR A C 1
ATOM 1813 O O . THR A 1 230 ? -8.009 -3.354 16.903 1.00 94.25 230 THR A O 1
ATOM 1816 N N . GLU A 1 231 ? -6.933 -1.927 15.555 1.00 94.75 231 GLU A N 1
ATOM 1817 C CA . GLU A 1 231 ? -7.660 -2.307 14.342 1.00 94.75 231 GLU A CA 1
ATOM 1818 C C . GLU A 1 231 ? -6.729 -2.682 13.177 1.00 94.75 231 GLU A C 1
ATOM 1820 O O . GLU A 1 231 ? -6.904 -3.746 12.594 1.00 94.75 231 GLU A O 1
ATOM 1825 N N . ILE A 1 232 ? -5.720 -1.861 12.862 1.00 94.94 232 ILE A N 1
ATOM 1826 C CA . ILE A 1 232 ? -4.882 -2.010 11.656 1.00 94.94 232 ILE A CA 1
ATOM 1827 C C . ILE A 1 232 ? -3.972 -3.240 11.755 1.00 94.94 232 ILE A C 1
ATOM 1829 O O . ILE A 1 232 ? -3.980 -4.084 10.856 1.00 94.94 232 ILE A O 1
ATOM 1833 N N . PHE A 1 233 ? -3.194 -3.378 12.832 1.00 93.56 233 PHE A N 1
ATOM 1834 C CA . PHE A 1 233 ? -2.329 -4.549 13.002 1.00 93.56 233 PHE A CA 1
ATOM 1835 C C . PHE A 1 233 ? -3.106 -5.829 13.298 1.00 93.56 233 PHE A C 1
ATOM 1837 O O . PHE A 1 233 ? -2.832 -6.818 12.622 1.00 93.56 233 PHE A O 1
ATOM 1844 N N . PRO A 1 234 ? -4.123 -5.836 14.185 1.00 91.44 234 PRO A N 1
ATOM 1845 C CA . PRO A 1 234 ? -4.927 -7.037 14.411 1.00 91.44 234 PRO A CA 1
ATOM 1846 C C . PRO A 1 234 ? -5.658 -7.553 13.166 1.00 91.44 234 PRO A C 1
ATOM 1848 O O . PRO A 1 234 ? -5.941 -8.745 13.082 1.00 91.44 234 PRO A O 1
ATOM 1851 N N . ALA A 1 235 ? -5.975 -6.684 12.197 1.00 91.62 235 ALA A N 1
ATOM 1852 C CA . ALA A 1 235 ? -6.552 -7.110 10.921 1.00 91.62 235 ALA A CA 1
ATOM 1853 C C . ALA A 1 235 ? -5.550 -7.859 10.028 1.00 91.62 235 ALA A C 1
ATOM 1855 O O . ALA A 1 235 ? -5.974 -8.640 9.186 1.00 91.62 235 ALA A O 1
ATOM 1856 N N . ARG A 1 236 ? -4.242 -7.623 10.194 1.00 90.50 236 ARG A N 1
ATOM 1857 C CA . ARG A 1 236 ? -3.156 -8.211 9.384 1.00 90.50 236 ARG A CA 1
ATOM 1858 C C . ARG A 1 236 ? -2.472 -9.386 10.077 1.00 90.50 236 ARG A C 1
ATOM 1860 O O . ARG A 1 236 ? -1.997 -10.299 9.414 1.00 90.50 236 ARG A O 1
ATOM 1867 N N . ASP A 1 237 ? -2.419 -9.353 11.404 1.00 88.56 237 ASP A N 1
ATOM 1868 C CA . ASP A 1 237 ? -1.921 -10.434 12.245 1.00 88.56 237 ASP A CA 1
ATOM 1869 C C . ASP A 1 237 ? -2.803 -10.560 13.492 1.00 88.56 237 ASP A C 1
ATOM 1871 O O . ASP A 1 237 ? -2.750 -9.744 14.414 1.00 88.56 237 ASP A O 1
ATOM 1875 N N . ILE A 1 238 ? -3.604 -11.625 13.530 1.00 83.31 238 ILE A N 1
ATOM 1876 C CA . ILE A 1 238 ? -4.494 -11.946 14.651 1.00 83.31 238 ILE A CA 1
ATOM 1877 C C . ILE A 1 238 ? -3.732 -12.125 15.976 1.00 83.31 238 ILE A C 1
ATOM 1879 O O . ILE A 1 238 ? -4.291 -11.902 17.050 1.00 83.31 238 ILE A O 1
ATOM 1883 N N . ASN A 1 239 ? -2.451 -12.504 15.904 1.00 87.12 239 ASN A N 1
ATOM 1884 C CA . ASN A 1 239 ? -1.575 -12.717 17.050 1.00 87.12 239 ASN A CA 1
ATOM 1885 C C . ASN A 1 239 ? -0.720 -11.487 17.377 1.00 87.12 239 ASN A C 1
ATOM 1887 O O . ASN A 1 239 ? 0.147 -11.583 18.253 1.00 87.12 239 ASN A O 1
ATOM 1891 N N . TYR A 1 240 ? -0.966 -10.343 16.724 1.00 91.25 240 TYR A N 1
ATOM 1892 C CA . TYR A 1 240 ? -0.266 -9.097 17.015 1.00 91.25 240 TYR A CA 1
ATOM 1893 C C . TYR A 1 240 ? -0.237 -8.837 18.522 1.00 91.25 240 TYR A C 1
ATOM 1895 O O . TYR A 1 240 ? -1.254 -8.933 19.216 1.00 91.25 240 TYR A O 1
ATOM 1903 N N . SER A 1 241 ? 0.942 -8.492 19.031 1.00 92.31 241 SER A N 1
ATOM 1904 C CA . SER A 1 241 ? 1.127 -8.045 20.407 1.00 92.31 241 SER A CA 1
ATOM 1905 C C . SER A 1 241 ? 2.021 -6.804 20.433 1.00 92.31 241 SER A C 1
ATOM 1907 O O . SER A 1 241 ? 2.934 -6.712 19.609 1.00 92.31 241 SER A O 1
ATOM 1909 N N . PRO A 1 242 ? 1.817 -5.872 21.384 1.00 94.19 242 PRO A N 1
ATOM 1910 C CA . PRO A 1 242 ? 2.602 -4.634 21.471 1.00 94.19 242 PRO A CA 1
ATOM 1911 C C . PRO A 1 242 ? 4.126 -4.855 21.486 1.00 94.19 242 PRO A C 1
ATOM 1913 O O . PRO A 1 242 ? 4.874 -4.111 20.855 1.00 94.19 242 PRO A O 1
ATOM 1916 N N . ASN A 1 243 ? 4.579 -5.954 22.100 1.00 92.62 243 ASN A N 1
ATOM 1917 C CA . ASN A 1 243 ? 5.993 -6.335 22.156 1.00 92.62 243 ASN A CA 1
ATOM 1918 C C . ASN A 1 243 ? 6.627 -6.558 20.772 1.00 92.62 243 ASN A C 1
ATOM 1920 O O . ASN A 1 243 ? 7.838 -6.409 20.627 1.00 92.62 243 ASN A O 1
ATOM 1924 N N . MET A 1 244 ? 5.843 -6.947 19.759 1.00 92.50 244 MET A N 1
ATOM 1925 C CA . MET A 1 244 ? 6.349 -7.123 18.394 1.00 92.50 244 MET A CA 1
ATOM 1926 C C . MET A 1 244 ? 6.750 -5.781 17.780 1.00 92.50 244 MET A C 1
ATOM 1928 O O . MET A 1 244 ? 7.808 -5.692 17.163 1.00 92.50 244 MET A O 1
ATOM 1932 N N . LEU A 1 245 ? 5.930 -4.743 17.977 1.00 92.88 245 LEU A N 1
ATOM 1933 C CA . LEU A 1 245 ? 6.231 -3.382 17.534 1.00 92.88 245 LEU A CA 1
ATOM 1934 C C . LEU A 1 245 ? 7.414 -2.804 18.310 1.00 92.88 245 LEU A C 1
ATOM 1936 O O . LEU A 1 245 ? 8.339 -2.271 17.705 1.00 92.88 245 LEU A O 1
ATOM 1940 N N . ASP A 1 246 ? 7.414 -2.975 19.632 1.00 92.31 246 ASP A N 1
ATOM 1941 C CA . ASP A 1 246 ? 8.476 -2.453 20.493 1.00 92.31 246 ASP A CA 1
ATOM 1942 C C . ASP A 1 246 ? 9.836 -3.061 20.140 1.00 92.31 246 ASP A C 1
ATOM 1944 O O . ASP A 1 246 ? 10.821 -2.333 20.045 1.00 92.31 246 ASP A O 1
ATOM 1948 N N . ARG A 1 247 ? 9.884 -4.370 19.852 1.00 91.56 247 ARG A N 1
ATOM 1949 C CA . ARG A 1 247 ? 11.104 -5.029 19.370 1.00 91.56 247 ARG A CA 1
ATOM 1950 C C . ARG A 1 247 ? 11.587 -4.430 18.046 1.00 91.56 247 ARG A C 1
ATOM 1952 O O . ARG A 1 247 ? 12.771 -4.173 17.914 1.00 91.56 247 ARG A O 1
ATOM 1959 N N . GLN A 1 248 ? 10.698 -4.177 17.084 1.00 91.06 248 GLN A N 1
ATOM 1960 C CA . GLN A 1 248 ? 11.089 -3.603 15.787 1.00 91.06 248 GLN A CA 1
ATOM 1961 C C . GLN A 1 248 ? 11.667 -2.188 15.913 1.00 91.06 248 GLN A C 1
ATOM 1963 O O . GLN A 1 248 ? 12.618 -1.858 15.208 1.00 91.06 248 GLN A O 1
ATOM 1968 N N . ILE A 1 249 ? 11.114 -1.372 16.814 1.00 90.50 249 ILE A N 1
ATOM 1969 C CA . ILE A 1 249 ? 11.642 -0.032 17.101 1.00 90.50 249 ILE A CA 1
ATOM 1970 C C . ILE A 1 249 ? 12.993 -0.143 17.820 1.00 90.50 249 ILE A C 1
ATOM 1972 O O . ILE A 1 249 ? 13.952 0.520 17.436 1.00 90.50 249 ILE A O 1
ATOM 1976 N N . GLN A 1 250 ? 13.097 -1.021 18.822 1.00 89.00 250 GLN A N 1
ATOM 1977 C CA . GLN A 1 250 ? 14.321 -1.217 19.600 1.00 89.00 250 GLN A CA 1
ATOM 1978 C C . GLN A 1 250 ? 15.480 -1.783 18.765 1.00 89.00 250 GLN A C 1
ATOM 1980 O O . GLN A 1 250 ? 16.625 -1.380 18.961 1.00 89.00 250 GLN A O 1
ATOM 1985 N N . ASP A 1 251 ? 15.186 -2.684 17.825 1.00 88.94 251 ASP A N 1
ATOM 1986 C CA . ASP A 1 251 ? 16.159 -3.252 16.886 1.00 88.94 251 ASP A CA 1
ATOM 1987 C C . ASP A 1 251 ? 16.573 -2.238 15.794 1.00 88.94 251 ASP A C 1
ATOM 1989 O O . ASP A 1 251 ? 17.423 -2.543 14.959 1.00 88.94 251 ASP A O 1
ATOM 1993 N N . GLY A 1 252 ? 15.973 -1.040 15.774 1.00 84.88 252 GLY A N 1
ATOM 1994 C CA . GLY A 1 252 ? 16.253 0.011 14.794 1.00 84.88 252 GLY A CA 1
ATOM 1995 C C . GLY A 1 252 ? 15.664 -0.251 13.406 1.00 84.88 252 GLY A C 1
ATOM 1996 O O . GLY A 1 252 ? 15.989 0.462 12.466 1.00 84.88 252 GLY A O 1
ATOM 1997 N N . GLY A 1 253 ? 14.799 -1.257 13.250 1.00 85.94 253 GLY A N 1
ATOM 1998 C CA . GLY A 1 253 ? 14.176 -1.598 11.966 1.00 85.94 253 GLY A CA 1
ATOM 1999 C C . GLY A 1 253 ? 12.946 -0.755 11.618 1.00 85.94 253 GLY A C 1
ATOM 2000 O O . GLY A 1 253 ? 12.439 -0.846 10.501 1.00 85.94 253 GLY A O 1
ATOM 2001 N N . LEU A 1 254 ? 12.438 0.036 12.566 1.00 89.50 254 LEU A N 1
ATOM 2002 C CA . LEU A 1 254 ? 11.195 0.786 12.424 1.00 89.50 254 LEU A CA 1
ATOM 2003 C C . LEU A 1 254 ? 11.253 2.115 13.174 1.00 89.50 254 LEU A C 1
ATOM 2005 O O . LEU A 1 254 ? 11.603 2.163 14.350 1.00 89.50 254 LEU A O 1
ATOM 2009 N N . VAL A 1 255 ? 10.814 3.177 12.507 1.00 90.50 255 VAL A N 1
ATOM 2010 C CA . VAL A 1 255 ? 10.625 4.507 13.085 1.00 90.50 255 VAL A CA 1
ATOM 2011 C C . VAL A 1 255 ? 9.156 4.888 12.964 1.00 90.50 255 VAL A C 1
ATOM 2013 O O . VAL A 1 255 ? 8.500 4.596 11.963 1.00 90.50 255 VAL A O 1
ATOM 2016 N N . TRP A 1 256 ? 8.628 5.541 13.996 1.00 94.12 256 TRP A N 1
ATOM 2017 C CA . TRP A 1 256 ? 7.312 6.163 13.955 1.00 94.12 256 TRP A CA 1
ATOM 2018 C C . TRP A 1 256 ? 7.448 7.682 13.859 1.00 94.12 256 TRP A C 1
ATOM 2020 O O . TRP A 1 256 ? 8.437 8.256 14.302 1.00 94.12 256 TRP A O 1
ATOM 2030 N N . PHE A 1 257 ? 6.459 8.337 13.263 1.00 91.12 257 PHE A N 1
ATOM 2031 C CA . PHE A 1 257 ? 6.429 9.790 13.111 1.00 91.12 257 PHE A CA 1
ATOM 2032 C C . PHE A 1 257 ? 4.990 10.297 13.188 1.00 91.12 257 PHE A C 1
ATOM 2034 O O . PHE A 1 257 ? 4.056 9.559 12.875 1.00 91.12 257 PHE A O 1
ATOM 2041 N N . GLY A 1 258 ? 4.778 11.545 13.604 1.00 89.88 258 GLY A N 1
ATOM 2042 C CA . GLY A 1 258 ? 3.450 12.155 13.543 1.00 89.88 258 GLY A CA 1
ATOM 2043 C C . GLY A 1 258 ? 3.174 12.825 12.197 1.00 89.88 258 GLY A C 1
ATOM 2044 O O . GLY A 1 258 ? 4.084 13.282 11.512 1.00 89.88 258 GLY A O 1
ATOM 2045 N N . HIS A 1 259 ? 1.901 12.868 11.808 1.00 87.31 259 HIS A N 1
ATOM 2046 C CA . HIS A 1 259 ? 1.456 13.501 10.564 1.00 87.31 259 HIS A CA 1
ATOM 2047 C C . HIS A 1 259 ? 0.058 14.099 10.745 1.00 87.31 259 HIS A C 1
ATOM 2049 O O . HIS A 1 259 ? -0.968 13.479 10.448 1.00 87.31 259 HIS A O 1
ATOM 2055 N N . GLY A 1 260 ? 0.014 15.307 11.296 1.00 86.19 260 GLY A N 1
ATOM 2056 C CA . GLY A 1 260 ? -1.209 15.931 11.777 1.00 86.19 260 GLY A CA 1
ATOM 2057 C C . GLY A 1 260 ? -1.622 15.433 13.166 1.00 86.19 260 GLY A C 1
ATOM 2058 O O . GLY A 1 260 ? -1.063 14.495 13.738 1.00 86.19 260 GLY A O 1
ATOM 2059 N N . LYS A 1 261 ? -2.618 16.104 13.747 1.00 89.12 261 LYS A N 1
ATOM 2060 C CA . LYS A 1 261 ? -3.027 15.891 15.140 1.00 89.12 261 LYS A CA 1
ATOM 2061 C C . LYS A 1 261 ? -3.490 14.448 15.381 1.00 89.12 261 LYS A C 1
ATOM 2063 O O . LYS A 1 261 ? -4.492 14.024 14.814 1.00 89.12 261 LYS A O 1
ATOM 2068 N N . GLN A 1 262 ? -2.809 13.749 16.296 1.00 92.25 262 GLN A N 1
ATOM 2069 C CA . GLN A 1 262 ? -3.104 12.368 16.718 1.00 92.25 262 GLN A CA 1
ATOM 2070 C C . GLN A 1 262 ? -3.035 11.316 15.601 1.00 92.25 262 GLN A C 1
ATOM 2072 O O . GLN A 1 262 ? -3.565 10.214 15.760 1.00 92.25 262 GLN A O 1
ATOM 2077 N N . ASN A 1 263 ? -2.365 11.625 14.496 1.00 92.94 263 ASN A N 1
ATOM 2078 C CA . ASN A 1 263 ? -2.082 10.680 13.428 1.00 92.94 263 ASN A CA 1
ATOM 2079 C C . ASN A 1 263 ? -0.600 10.321 13.463 1.00 92.94 263 ASN A C 1
ATOM 2081 O O . ASN A 1 263 ? 0.254 11.193 13.620 1.00 92.94 263 ASN A O 1
ATOM 2085 N N . ILE A 1 264 ? -0.316 9.034 13.316 1.00 94.25 264 ILE A N 1
ATOM 2086 C CA . ILE A 1 264 ? 1.026 8.462 13.333 1.00 94.25 264 ILE A CA 1
ATOM 2087 C C . ILE A 1 264 ? 1.225 7.676 12.041 1.00 94.25 264 ILE A C 1
ATOM 2089 O O . ILE A 1 264 ? 0.311 6.968 11.613 1.00 94.25 264 ILE A O 1
ATOM 2093 N N . GLY A 1 265 ? 2.402 7.793 11.441 1.00 93.75 265 GLY A N 1
ATOM 2094 C CA . GLY A 1 265 ? 2.901 6.903 10.403 1.00 93.75 265 GLY A CA 1
ATOM 2095 C C . GLY A 1 265 ? 4.105 6.102 10.894 1.00 93.75 265 GLY A C 1
ATOM 2096 O O . GLY A 1 265 ? 4.678 6.384 11.948 1.00 93.75 265 GLY A O 1
ATOM 2097 N N . LEU A 1 266 ? 4.455 5.069 10.135 1.00 93.44 266 LEU A N 1
ATOM 2098 C CA . LEU A 1 266 ? 5.538 4.136 10.442 1.00 93.44 266 LEU A CA 1
ATOM 2099 C C . LEU A 1 266 ? 6.348 3.884 9.181 1.00 93.44 266 LEU A C 1
ATOM 2101 O O . LEU A 1 266 ? 5.745 3.639 8.143 1.00 93.44 266 LEU A O 1
ATOM 2105 N N . CYS A 1 267 ? 7.671 3.900 9.235 1.00 91.69 267 CYS A N 1
ATOM 2106 C CA . CYS A 1 267 ? 8.515 3.584 8.082 1.00 91.69 267 CYS A CA 1
ATOM 2107 C C . CYS A 1 267 ? 9.824 2.919 8.513 1.00 91.69 267 CYS A C 1
ATOM 2109 O O . CYS A 1 267 ? 10.199 2.961 9.688 1.00 91.69 267 CYS A O 1
ATOM 2111 N N . ALA A 1 268 ? 10.522 2.302 7.558 1.00 89.38 268 ALA A N 1
ATOM 2112 C CA . ALA A 1 268 ? 11.916 1.952 7.784 1.00 89.38 268 ALA A CA 1
ATOM 2113 C C . ALA A 1 268 ? 12.728 3.253 7.942 1.00 89.38 268 ALA A C 1
ATOM 2115 O O . ALA A 1 268 ? 12.353 4.266 7.342 1.00 89.38 268 ALA A O 1
ATOM 2116 N N . PRO A 1 269 ? 13.833 3.252 8.707 1.00 85.88 269 PRO A N 1
ATOM 2117 C CA . PRO A 1 269 ? 14.714 4.416 8.783 1.00 85.88 269 PRO A CA 1
ATOM 2118 C C . PRO A 1 269 ? 15.210 4.884 7.406 1.00 85.88 269 PRO A C 1
ATOM 2120 O O . PRO A 1 269 ? 15.314 6.079 7.174 1.00 85.88 269 PRO A O 1
ATOM 2123 N N . GLU A 1 270 ? 15.458 3.947 6.487 1.00 83.56 270 GLU A N 1
ATOM 2124 C CA . GLU A 1 270 ? 15.899 4.213 5.109 1.00 83.56 270 GLU A CA 1
ATOM 2125 C C . GLU A 1 270 ? 14.823 4.840 4.207 1.00 83.56 270 GLU A C 1
ATOM 2127 O O . GLU A 1 270 ? 15.169 5.413 3.187 1.00 83.56 270 GLU A O 1
ATOM 2132 N N . ASP A 1 271 ? 13.540 4.763 4.582 1.00 87.00 271 ASP A N 1
ATOM 2133 C CA . ASP A 1 271 ? 12.421 5.321 3.805 1.00 87.00 271 ASP A CA 1
ATOM 2134 C C . ASP A 1 271 ? 12.004 6.728 4.300 1.00 87.00 271 ASP A C 1
ATOM 2136 O O . ASP A 1 271 ? 10.974 7.265 3.880 1.00 87.00 271 ASP A O 1
ATOM 2140 N N . ILE A 1 272 ? 12.724 7.312 5.266 1.00 83.19 272 ILE A N 1
ATOM 2141 C CA . ILE A 1 272 ? 12.311 8.547 5.957 1.00 83.19 272 ILE A CA 1
ATOM 2142 C C . ILE A 1 272 ? 12.257 9.766 5.013 1.00 83.19 272 ILE A C 1
ATOM 2144 O O . ILE A 1 272 ? 11.356 10.601 5.116 1.00 83.19 272 ILE A O 1
ATOM 2148 N N . ASP A 1 273 ? 13.164 9.828 4.041 1.00 81.75 273 ASP A N 1
ATOM 2149 C CA . ASP A 1 273 ? 13.261 10.844 2.983 1.00 81.75 273 ASP A CA 1
ATOM 2150 C C . ASP A 1 273 ? 12.142 10.719 1.928 1.00 81.75 273 ASP A C 1
ATOM 2152 O O . ASP A 1 273 ? 11.736 11.688 1.271 1.00 81.75 273 ASP A O 1
ATOM 2156 N N . LEU A 1 274 ? 11.550 9.529 1.806 1.00 86.62 274 LEU A N 1
ATOM 2157 C CA . LEU A 1 274 ? 10.368 9.309 0.982 1.00 86.62 274 LEU A CA 1
ATOM 2158 C C . LEU A 1 274 ? 9.143 9.991 1.601 1.00 86.62 274 LEU A C 1
ATOM 2160 O O . LEU A 1 274 ? 8.292 10.492 0.859 1.00 86.62 274 LEU A O 1
ATOM 2164 N N . VAL A 1 275 ? 9.060 10.019 2.936 1.00 81.50 275 VAL A N 1
ATOM 2165 C CA . VAL A 1 275 ? 7.930 10.562 3.708 1.00 81.50 275 VAL A CA 1
ATOM 2166 C C . VAL A 1 275 ? 8.004 12.075 3.858 1.00 81.50 275 VAL A C 1
ATOM 2168 O O . VAL A 1 275 ? 6.977 12.742 3.744 1.00 81.50 275 VAL A O 1
ATOM 2171 N N . PHE A 1 276 ? 9.192 12.615 4.121 1.00 72.94 276 PHE A N 1
ATOM 2172 C CA . PHE A 1 276 ? 9.397 14.039 4.359 1.00 72.94 276 PHE A CA 1
ATOM 2173 C C . PHE A 1 276 ? 10.069 14.678 3.144 1.00 72.94 276 PHE A C 1
ATOM 2175 O O . PHE A 1 276 ? 11.194 14.343 2.798 1.00 72.94 276 PHE A O 1
ATOM 2182 N N . SER A 1 277 ? 9.375 15.599 2.469 1.00 57.25 277 SER A N 1
ATOM 2183 C CA . SER A 1 277 ? 9.951 16.349 1.348 1.00 57.25 277 SER A CA 1
ATOM 2184 C C . SER A 1 277 ? 10.463 17.711 1.841 1.00 57.25 277 SER A C 1
ATOM 2186 O O . SER A 1 277 ? 9.647 18.496 2.327 1.00 57.25 277 SER A O 1
ATOM 2188 N N . PRO A 1 278 ? 11.754 18.057 1.659 1.00 48.25 278 PRO A N 1
ATOM 2189 C CA . PRO A 1 278 ? 12.322 19.353 2.069 1.00 48.25 278 PRO A CA 1
ATOM 2190 C C . PRO A 1 278 ? 11.624 20.565 1.427 1.00 48.25 278 PRO A C 1
ATOM 2192 O O . PRO A 1 278 ? 11.627 21.671 1.965 1.00 48.25 278 PRO A O 1
ATOM 2195 N N . ALA A 1 279 ? 11.009 20.350 0.258 1.00 41.91 279 ALA A N 1
ATOM 2196 C CA . ALA A 1 279 ? 10.381 21.384 -0.561 1.00 41.91 279 ALA A CA 1
ATOM 2197 C C . ALA A 1 279 ? 9.093 21.987 0.033 1.00 41.91 279 ALA A C 1
ATOM 2199 O O . ALA A 1 279 ? 8.653 23.047 -0.420 1.00 41.91 279 ALA A O 1
ATOM 2200 N N . GLU A 1 280 ? 8.493 21.372 1.056 1.00 48.62 280 GLU A N 1
ATOM 2201 C CA . GLU A 1 280 ? 7.395 21.994 1.800 1.00 48.62 280 GLU A CA 1
ATOM 2202 C C . GLU A 1 280 ? 7.973 22.989 2.811 1.00 48.62 280 GLU A C 1
ATOM 2204 O O . GLU A 1 280 ? 7.990 22.774 4.020 1.00 48.62 280 GLU A O 1
ATOM 2209 N N . LYS A 1 281 ? 8.466 24.119 2.284 1.00 40.31 281 LYS A N 1
ATOM 2210 C CA . LYS A 1 281 ? 8.719 25.341 3.054 1.00 40.31 281 LYS A CA 1
ATOM 2211 C C . LYS A 1 281 ? 7.395 25.812 3.655 1.00 40.31 281 LYS A C 1
ATOM 2213 O O . LYS A 1 281 ? 6.736 26.697 3.108 1.00 40.31 281 LYS A O 1
ATOM 2218 N N . GLU A 1 282 ? 6.979 25.226 4.769 1.00 45.41 282 GLU A N 1
ATOM 2219 C CA . GLU A 1 282 ? 5.884 25.786 5.540 1.00 45.41 282 GLU A CA 1
ATOM 2220 C C . GLU A 1 282 ? 6.341 27.044 6.279 1.00 45.41 282 GLU A C 1
ATOM 2222 O O . GLU A 1 282 ? 7.497 27.213 6.675 1.00 45.41 282 GLU A O 1
ATOM 2227 N N . LYS A 1 283 ? 5.385 27.975 6.361 1.00 42.22 283 LYS A N 1
ATOM 2228 C CA . LYS A 1 283 ? 5.479 29.312 6.945 1.00 42.22 283 LYS A CA 1
ATOM 2229 C C . LYS A 1 283 ? 6.299 29.293 8.232 1.00 42.22 283 LYS A C 1
ATOM 2231 O O . LYS A 1 283 ? 6.138 28.387 9.045 1.00 42.22 283 LYS A O 1
ATOM 2236 N N . LYS A 1 284 ? 7.112 30.347 8.419 1.00 38.81 284 LYS A N 1
ATOM 2237 C CA . LYS A 1 284 ? 7.776 30.674 9.693 1.00 38.81 284 LYS A CA 1
ATOM 2238 C C . LYS A 1 284 ? 6.893 30.218 10.861 1.00 38.81 284 LYS A C 1
ATOM 2240 O O . LYS A 1 284 ? 5.717 30.594 10.846 1.00 38.81 284 LYS A O 1
ATOM 2245 N N . PRO A 1 285 ? 7.428 29.445 11.823 1.00 46.91 285 PRO A N 1
ATOM 2246 C CA . PRO A 1 285 ? 6.641 29.014 12.966 1.00 46.91 285 PRO A CA 1
ATOM 2247 C C . PRO A 1 285 ? 5.972 30.243 13.580 1.00 46.91 285 PRO A C 1
ATOM 2249 O O . PRO A 1 285 ? 6.614 31.290 13.719 1.00 46.91 285 PRO A O 1
ATOM 2252 N N . ASP A 1 286 ? 4.680 30.134 13.901 1.00 40.03 286 ASP A N 1
ATOM 2253 C CA . ASP A 1 286 ? 4.019 31.145 14.721 1.00 40.03 286 ASP A CA 1
ATOM 2254 C C . ASP A 1 286 ? 4.909 31.396 15.942 1.00 40.03 286 ASP A C 1
ATOM 2256 O O . ASP A 1 286 ? 5.389 30.452 16.576 1.00 40.03 286 ASP A O 1
ATOM 2260 N N . SER A 1 287 ? 5.150 32.669 16.253 1.00 45.06 287 SER A N 1
ATOM 2261 C CA . SER A 1 287 ? 6.044 33.149 17.314 1.00 45.06 287 SER A CA 1
ATOM 2262 C C . SER A 1 287 ? 5.511 32.868 18.733 1.00 45.06 287 SER A C 1
ATOM 2264 O O . SER A 1 287 ? 5.541 33.737 19.604 1.00 45.06 287 SER A O 1
ATOM 2266 N N . GLY A 1 288 ? 4.941 31.683 18.955 1.00 47.19 288 GLY A N 1
ATOM 2267 C CA . GLY A 1 288 ? 4.466 31.161 20.232 1.00 47.19 288 GLY A CA 1
ATOM 2268 C C . GLY A 1 288 ? 5.372 30.056 20.788 1.00 47.19 288 GLY A C 1
ATOM 2269 O O . GLY A 1 288 ? 6.451 29.783 20.269 1.00 47.19 288 GLY A O 1
ATOM 2270 N N . LEU A 1 289 ? 4.897 29.374 21.839 1.00 46.53 289 LEU A N 1
ATOM 2271 C CA . LEU A 1 289 ? 5.576 28.263 22.542 1.00 46.53 289 LEU A CA 1
ATOM 2272 C C . LEU A 1 289 ? 6.107 27.145 21.618 1.00 46.53 289 LEU A C 1
ATOM 2274 O O . LEU A 1 289 ? 7.027 26.422 21.989 1.00 46.53 289 LEU A O 1
ATOM 2278 N N . HIS A 1 290 ? 5.519 27.006 20.431 1.00 51.38 290 HIS A N 1
ATOM 2279 C CA . HIS A 1 290 ? 5.800 25.961 19.448 1.00 51.38 290 HIS A CA 1
ATOM 2280 C C . HIS A 1 290 ? 7.076 26.209 18.621 1.00 51.38 290 HIS A C 1
ATOM 2282 O O . HIS A 1 290 ? 7.665 25.257 18.128 1.00 51.38 290 HIS A O 1
ATOM 2288 N N . GLY A 1 291 ? 7.553 27.457 18.511 1.00 52.59 291 GLY A N 1
ATOM 2289 C CA . GLY A 1 291 ? 8.803 27.782 17.805 1.00 52.59 291 GLY A CA 1
ATOM 2290 C C . GLY A 1 291 ? 10.079 27.502 18.610 1.00 52.59 291 GLY A C 1
ATOM 2291 O O . GLY A 1 291 ? 11.169 27.519 18.051 1.00 52.59 291 GLY A O 1
ATOM 2292 N N . LEU A 1 292 ? 9.958 27.210 19.910 1.00 58.69 292 LEU A N 1
ATOM 2293 C CA . LEU A 1 292 ? 11.100 27.131 20.826 1.00 58.69 292 LEU A CA 1
ATOM 2294 C C . LEU A 1 292 ? 11.964 25.882 20.634 1.00 58.69 292 LEU A C 1
ATOM 2296 O O . LEU A 1 292 ? 13.181 25.979 20.722 1.00 58.69 292 LEU A O 1
ATOM 2300 N N . LEU A 1 293 ? 11.368 24.718 20.364 1.00 61.78 293 LEU A N 1
ATOM 2301 C CA . LEU A 1 293 ? 12.137 23.491 20.109 1.00 61.78 293 LEU A CA 1
ATOM 2302 C C . LEU A 1 293 ? 12.908 23.575 18.772 1.00 61.78 293 LEU A C 1
ATOM 2304 O O . LEU A 1 293 ? 14.101 23.270 18.771 1.00 61.78 293 LEU A O 1
ATOM 2308 N N . PRO A 1 294 ? 12.312 24.102 17.681 1.00 58.62 294 PRO A N 1
ATOM 2309 C CA . PRO A 1 294 ? 13.057 24.468 16.477 1.00 58.62 294 PRO A CA 1
ATOM 2310 C C . PRO A 1 294 ? 14.126 25.550 16.691 1.00 58.62 294 PRO A C 1
ATOM 2312 O O . PRO A 1 294 ? 15.179 25.470 16.074 1.00 58.62 294 PRO A O 1
ATOM 2315 N N . GLU A 1 295 ? 13.905 26.556 17.548 1.00 57.50 295 GLU A N 1
ATOM 2316 C CA . GLU A 1 295 ? 14.923 27.576 17.871 1.00 57.50 295 GLU A CA 1
ATOM 2317 C C . GLU A 1 295 ? 16.103 27.010 18.674 1.00 57.50 295 GLU A C 1
ATOM 2319 O O . GLU A 1 295 ? 17.244 27.406 18.427 1.00 57.50 295 GLU A O 1
ATOM 2324 N N . ILE A 1 296 ? 15.843 26.072 19.593 1.00 57.53 296 ILE A N 1
ATOM 2325 C CA . ILE A 1 296 ? 16.876 25.310 20.311 1.00 57.53 296 ILE A CA 1
ATOM 2326 C C . ILE A 1 296 ? 17.730 24.522 19.307 1.00 57.53 296 ILE A C 1
ATOM 2328 O O . ILE A 1 296 ? 18.950 24.510 19.421 1.00 57.53 296 ILE A O 1
ATOM 2332 N N . GLN A 1 297 ? 17.109 23.944 18.276 1.00 56.56 297 GLN A N 1
ATOM 2333 C CA . GLN A 1 297 ? 17.810 23.182 17.241 1.00 56.56 297 GLN A CA 1
ATOM 2334 C C . GLN A 1 297 ? 18.521 24.069 16.196 1.00 56.56 297 GLN A C 1
ATOM 2336 O O . GLN A 1 297 ? 19.642 23.788 15.783 1.00 56.5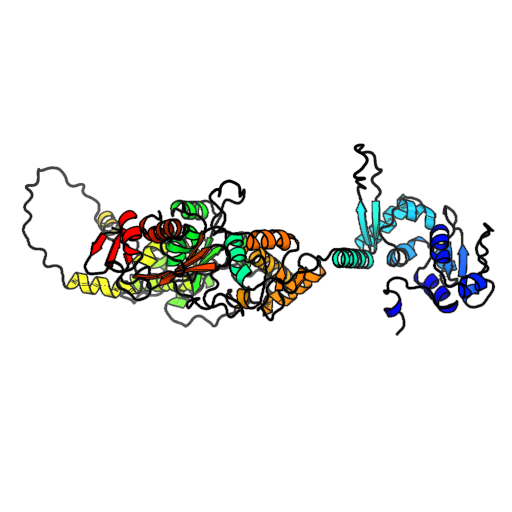6 297 GLN A O 1
ATOM 2341 N N . GLY A 1 298 ? 17.909 25.186 15.790 1.00 53.50 298 GLY A N 1
ATOM 2342 C CA . GLY A 1 298 ? 18.393 26.069 14.722 1.00 53.50 298 GLY A CA 1
ATOM 2343 C C . GLY A 1 298 ? 19.538 27.012 15.109 1.00 53.50 298 GLY A C 1
ATOM 2344 O O . GLY A 1 298 ? 20.141 27.622 14.228 1.00 53.50 298 GLY A O 1
ATOM 2345 N N . ARG A 1 299 ? 19.868 27.149 16.402 1.00 50.50 299 ARG A N 1
ATOM 2346 C CA . ARG A 1 299 ? 20.999 27.973 16.882 1.00 50.50 299 ARG A CA 1
ATOM 2347 C C . ARG A 1 299 ? 22.334 27.219 16.983 1.00 50.50 299 ARG A C 1
ATOM 2349 O O . ARG A 1 299 ? 23.290 27.771 17.523 1.00 50.50 299 ARG A O 1
ATOM 2356 N N . GLY A 1 300 ? 22.422 26.005 16.434 1.00 46.44 300 GLY A N 1
ATOM 2357 C CA . GLY A 1 300 ? 23.656 25.210 16.404 1.00 46.44 300 GLY A CA 1
ATOM 2358 C C . GLY A 1 300 ? 23.837 24.264 17.594 1.00 46.44 300 GLY A C 1
ATOM 2359 O O . GLY A 1 300 ? 24.907 23.680 17.744 1.00 46.44 300 GLY A O 1
ATOM 2360 N N . GLU A 1 301 ? 22.812 24.080 18.430 1.00 51.44 301 GLU A N 1
ATOM 2361 C CA . GLU A 1 301 ? 22.798 23.000 19.413 1.00 51.44 301 GLU A CA 1
ATOM 2362 C C . GLU A 1 301 ? 22.083 21.789 18.802 1.00 51.44 301 GLU A C 1
ATOM 2364 O O . GLU A 1 301 ? 20.860 21.764 18.679 1.00 51.44 301 GLU A O 1
ATOM 2369 N N . ALA A 1 302 ? 22.869 20.771 18.445 1.00 64.62 302 ALA A N 1
ATOM 2370 C CA . ALA A 1 302 ? 22.486 19.397 18.097 1.00 64.62 302 ALA A CA 1
ATOM 2371 C C . ALA A 1 302 ? 21.745 18.676 19.253 1.00 64.62 302 ALA A C 1
ATOM 2373 O O . ALA A 1 302 ? 22.090 17.567 19.670 1.00 64.62 302 ALA A O 1
ATOM 2374 N N . PHE A 1 303 ? 20.774 19.343 19.888 1.00 70.31 303 PHE A N 1
ATOM 2375 C CA . PHE A 1 303 ? 20.189 18.909 21.151 1.00 70.31 303 PHE A CA 1
ATOM 2376 C C . PHE A 1 303 ? 19.412 17.604 20.977 1.00 70.31 303 PHE A C 1
ATOM 2378 O O . PHE A 1 303 ? 19.583 16.696 21.787 1.00 70.31 303 PHE A O 1
ATOM 2385 N N . PHE A 1 304 ? 18.625 17.487 19.906 1.00 71.69 304 PHE A N 1
ATOM 2386 C CA . PHE A 1 304 ? 17.831 16.297 19.588 1.00 71.69 304 PHE A CA 1
ATOM 2387 C C . PHE A 1 304 ? 18.536 15.285 18.672 1.00 71.69 304 PHE A C 1
ATOM 2389 O O . PHE A 1 304 ? 17.946 14.248 18.371 1.00 71.69 304 PHE A O 1
ATOM 2396 N N . ASP A 1 305 ? 19.787 15.532 18.275 1.00 73.31 305 ASP A N 1
ATOM 2397 C CA . ASP A 1 305 ? 20.587 14.588 17.470 1.00 73.31 305 ASP A CA 1
ATOM 2398 C C . ASP A 1 305 ? 21.018 13.371 18.308 1.00 73.31 305 ASP A C 1
ATOM 2400 O O . ASP A 1 305 ? 21.425 12.332 17.798 1.00 73.31 305 ASP A O 1
ATOM 2404 N N . SER A 1 306 ? 20.896 13.483 19.633 1.00 77.94 306 SER A N 1
ATOM 2405 C CA . SER A 1 306 ? 20.990 12.373 20.576 1.00 77.94 306 SER A CA 1
ATOM 2406 C C . SER A 1 306 ? 19.674 12.220 21.345 1.00 77.94 306 SER A C 1
ATOM 2408 O O . SER A 1 306 ? 19.123 13.234 21.775 1.00 77.94 306 SER A O 1
ATOM 2410 N N . PRO A 1 307 ? 19.189 10.989 21.607 1.00 84.12 307 PRO A N 1
ATOM 2411 C CA . PRO A 1 307 ? 17.931 10.777 22.324 1.00 84.12 307 PRO A CA 1
ATOM 2412 C C . PRO A 1 307 ? 17.902 11.397 23.735 1.00 84.12 307 PRO A C 1
ATOM 2414 O O . PRO A 1 307 ? 18.709 11.034 24.603 1.00 84.12 307 PRO A O 1
ATOM 2417 N N . ARG A 1 308 ? 16.924 12.277 23.990 1.00 84.31 308 ARG A N 1
ATOM 2418 C CA . ARG A 1 308 ? 16.745 13.042 25.241 1.00 84.31 308 ARG A CA 1
ATOM 2419 C C . ARG A 1 308 ? 15.581 12.558 26.078 1.00 84.31 308 ARG A C 1
ATOM 2421 O O . ARG A 1 308 ? 14.520 12.250 25.543 1.00 84.31 308 ARG A O 1
ATOM 2428 N N . ASP A 1 309 ? 15.746 12.525 27.395 1.00 87.25 309 ASP A N 1
ATOM 2429 C CA . ASP A 1 309 ? 14.614 12.280 28.285 1.00 87.25 309 ASP A CA 1
ATOM 2430 C C . ASP A 1 309 ? 13.737 13.536 28.459 1.00 87.25 309 ASP A C 1
ATOM 2432 O O . ASP A 1 309 ? 14.130 14.666 28.162 1.00 87.25 309 ASP A O 1
ATOM 2436 N N . PHE A 1 310 ? 12.508 13.347 28.943 1.00 84.25 310 PHE A N 1
ATOM 2437 C CA . PHE A 1 310 ? 11.573 14.460 29.126 1.00 84.25 310 PHE A CA 1
ATOM 2438 C C . PHE A 1 310 ? 12.073 15.526 30.121 1.00 84.25 310 PHE A C 1
ATOM 2440 O O . PHE A 1 310 ? 11.696 16.692 30.013 1.00 84.25 310 PHE A O 1
ATOM 2447 N N . TRP A 1 311 ? 12.899 15.160 31.104 1.00 83.38 311 TRP A N 1
ATOM 2448 C CA . TRP A 1 311 ? 13.392 16.107 32.105 1.00 83.38 311 TRP A CA 1
ATOM 2449 C C . TRP A 1 311 ? 14.462 17.028 31.522 1.00 83.38 311 TRP A C 1
ATOM 2451 O O . TRP A 1 311 ? 14.406 18.226 31.791 1.00 83.38 311 TRP A O 1
ATOM 2461 N N . GLU A 1 312 ? 15.357 16.502 30.681 1.00 82.88 312 GLU A N 1
ATOM 2462 C CA . GLU A 1 312 ? 16.316 17.291 29.899 1.00 82.88 312 GLU A CA 1
ATOM 2463 C C . GLU A 1 312 ? 15.584 18.292 28.994 1.00 82.88 312 GLU A C 1
ATOM 2465 O O . GLU A 1 312 ? 15.916 19.479 28.972 1.00 82.88 312 GLU A O 1
ATOM 2470 N N . ILE A 1 313 ? 14.534 17.836 28.299 1.00 82.62 313 ILE A N 1
ATOM 2471 C CA . ILE A 1 313 ? 13.710 18.687 27.427 1.00 82.62 313 ILE A CA 1
ATOM 2472 C C . ILE A 1 313 ? 13.017 19.777 28.244 1.00 82.62 313 ILE A C 1
ATOM 2474 O O . ILE A 1 313 ? 13.053 20.948 27.873 1.00 82.62 313 ILE A O 1
ATOM 2478 N N . LYS A 1 314 ? 12.414 19.420 29.383 1.00 82.19 314 LYS A N 1
ATOM 2479 C CA . LYS A 1 314 ? 11.729 20.373 30.262 1.00 82.19 314 LYS A CA 1
ATOM 2480 C C . LYS A 1 314 ? 12.688 21.408 30.848 1.00 82.19 314 LYS A C 1
ATOM 2482 O O . LYS A 1 314 ? 12.310 22.571 30.975 1.00 82.19 314 LYS A O 1
ATOM 2487 N N . GLU A 1 315 ? 13.903 21.009 31.220 1.00 81.75 315 GLU A N 1
ATOM 2488 C CA . GLU A 1 315 ? 14.924 21.931 31.720 1.00 81.75 315 GLU A CA 1
ATOM 2489 C C . GLU A 1 315 ? 15.316 22.946 30.641 1.00 81.75 315 GLU A C 1
ATOM 2491 O O . GLU A 1 315 ? 15.323 24.151 30.904 1.00 81.75 315 GLU A O 1
ATOM 2496 N N . GLN A 1 316 ? 15.576 22.480 29.416 1.00 78.56 316 GLN A N 1
ATOM 2497 C CA . GLN A 1 316 ? 15.879 23.368 28.293 1.00 78.56 316 GLN A CA 1
ATOM 2498 C C . GLN A 1 316 ? 14.701 24.275 27.941 1.00 78.56 316 GLN A C 1
ATOM 2500 O O . GLN A 1 316 ? 14.882 25.475 27.730 1.00 78.56 316 GLN A O 1
ATOM 2505 N N . PHE A 1 317 ? 13.481 23.744 27.967 1.00 77.50 317 PHE A N 1
ATOM 2506 C CA . PHE A 1 317 ? 12.262 24.516 27.751 1.00 77.50 317 PHE A CA 1
ATOM 2507 C C . PHE A 1 317 ? 12.098 25.631 28.800 1.00 77.50 317 PHE A C 1
ATOM 2509 O O . PHE A 1 317 ? 11.805 26.775 28.455 1.00 77.50 317 PHE A O 1
ATOM 2516 N N . ALA A 1 318 ? 12.360 25.335 30.078 1.00 77.62 318 ALA A N 1
ATOM 2517 C CA . ALA A 1 318 ? 12.277 26.306 31.169 1.00 77.62 318 ALA A CA 1
ATOM 2518 C C . ALA A 1 318 ? 13.348 27.411 31.084 1.00 77.62 318 ALA A C 1
ATOM 2520 O O . ALA A 1 318 ? 13.057 28.558 31.422 1.00 77.62 318 ALA A O 1
ATOM 2521 N N . LYS A 1 319 ? 14.563 27.104 30.598 1.00 75.50 319 LYS A N 1
ATOM 2522 C CA . LYS A 1 319 ? 15.614 28.115 30.346 1.00 75.50 319 LYS A CA 1
ATOM 2523 C C . LYS A 1 319 ? 15.166 29.167 29.328 1.00 75.50 319 LYS A C 1
ATOM 2525 O O . LYS A 1 319 ? 15.499 30.339 29.480 1.00 75.50 319 LYS A O 1
ATOM 2530 N N . HIS A 1 320 ? 14.381 28.758 28.333 1.00 69.50 320 HIS A N 1
ATOM 2531 C CA . HIS A 1 320 ? 13.882 29.634 27.273 1.00 69.50 320 HIS A CA 1
ATOM 2532 C C . HIS A 1 320 ? 12.548 30.322 27.629 1.00 69.50 320 HIS A C 1
ATOM 2534 O O . HIS A 1 320 ? 12.193 31.323 27.008 1.00 69.50 320 HIS A O 1
ATOM 2540 N N . GLN A 1 321 ? 11.835 29.855 28.665 1.00 66.62 321 GLN A N 1
ATOM 2541 C CA . GLN A 1 321 ? 10.648 30.514 29.225 1.00 66.62 321 GLN A CA 1
ATOM 2542 C C . GLN A 1 321 ? 10.594 30.472 30.766 1.00 66.62 321 GLN A C 1
ATOM 2544 O O . GLN A 1 321 ? 9.914 29.627 31.352 1.00 66.62 321 GLN A O 1
ATOM 2549 N N . PRO A 1 322 ? 11.222 31.438 31.456 1.00 58.09 322 PRO A N 1
ATOM 2550 C CA . PRO A 1 322 ? 11.270 31.456 32.921 1.00 58.09 322 PRO A CA 1
ATOM 2551 C C . PRO A 1 322 ? 9.955 31.867 33.626 1.00 58.09 322 PRO A C 1
ATOM 2553 O O . PRO A 1 322 ? 9.879 31.766 34.847 1.00 58.09 322 PRO A O 1
ATOM 2556 N N . ASN A 1 323 ? 8.916 32.319 32.903 1.00 56.09 323 ASN A N 1
ATOM 2557 C CA . ASN A 1 323 ? 7.742 33.002 33.485 1.00 56.09 323 ASN A CA 1
ATOM 2558 C C . ASN A 1 323 ? 6.411 32.211 33.505 1.00 56.09 323 ASN A C 1
ATOM 2560 O O . ASN A 1 323 ? 5.371 32.802 33.801 1.00 56.09 323 ASN A O 1
ATOM 2564 N N . THR A 1 324 ? 6.383 30.903 33.227 1.00 55.97 324 THR A N 1
ATOM 2565 C CA . THR A 1 324 ? 5.125 30.123 33.207 1.00 55.97 324 THR A CA 1
ATOM 2566 C C . THR A 1 324 ? 5.011 29.145 34.383 1.00 55.97 324 THR A C 1
ATOM 2568 O O . THR A 1 324 ? 5.715 28.142 34.481 1.00 55.97 324 THR A O 1
ATOM 2571 N N . ALA A 1 325 ? 4.040 29.385 35.274 1.00 49.12 325 ALA A N 1
ATOM 2572 C CA . ALA A 1 325 ? 3.666 28.463 36.359 1.00 49.12 325 ALA A CA 1
ATOM 2573 C C . ALA A 1 325 ? 3.115 27.103 35.852 1.00 49.12 325 ALA A C 1
ATOM 2575 O O . ALA A 1 325 ? 2.934 26.173 36.636 1.00 49.12 325 ALA A O 1
ATOM 2576 N N . THR A 1 326 ? 2.881 26.973 34.540 1.00 55.47 326 THR A N 1
ATOM 2577 C CA . THR A 1 326 ? 2.401 25.780 33.817 1.00 55.47 326 THR A CA 1
ATOM 2578 C C . THR A 1 326 ? 3.462 25.109 32.934 1.00 55.47 326 THR A C 1
ATOM 2580 O O . THR A 1 326 ? 3.118 24.257 32.114 1.00 55.47 326 THR A O 1
ATOM 2583 N N . ALA A 1 327 ? 4.755 25.399 33.145 1.00 61.47 327 ALA A N 1
ATOM 2584 C CA . ALA A 1 327 ? 5.871 24.909 32.320 1.00 61.47 327 ALA A CA 1
ATOM 2585 C C . ALA A 1 327 ? 5.868 23.391 32.024 1.00 61.47 327 ALA A C 1
ATOM 2587 O O . ALA A 1 327 ? 6.387 22.963 30.999 1.00 61.47 327 ALA A O 1
ATOM 2588 N N . GLY A 1 328 ? 5.283 22.558 32.897 1.00 66.62 328 GLY A N 1
ATOM 2589 C CA . GLY A 1 328 ? 5.137 21.115 32.666 1.00 66.62 328 GLY A CA 1
ATOM 2590 C C . GLY A 1 328 ? 4.189 20.768 31.513 1.00 66.62 328 GLY A C 1
ATOM 2591 O O . GLY A 1 328 ? 4.615 20.138 30.552 1.00 66.62 328 GLY A O 1
ATOM 2592 N N . ASN A 1 329 ? 2.924 21.186 31.591 1.00 74.00 329 ASN A N 1
ATOM 2593 C CA . ASN A 1 329 ? 1.921 20.855 30.569 1.00 74.00 329 ASN A CA 1
ATOM 2594 C C . ASN A 1 329 ? 2.167 21.613 29.266 1.00 74.00 329 ASN A C 1
ATOM 2596 O O . ASN A 1 329 ? 1.912 21.074 28.193 1.00 74.00 329 ASN A O 1
ATOM 2600 N N . ASP A 1 330 ? 2.701 22.830 29.354 1.00 78.00 330 ASP A N 1
ATOM 2601 C CA . ASP A 1 330 ? 3.069 23.607 28.174 1.00 78.00 330 ASP A CA 1
ATOM 2602 C C . ASP A 1 330 ? 4.208 22.916 27.402 1.00 78.00 330 ASP A C 1
ATOM 2604 O O . ASP A 1 330 ? 4.140 22.819 26.178 1.00 78.00 330 ASP A O 1
ATOM 2608 N N . CYS A 1 331 ? 5.178 22.319 28.108 1.00 81.62 331 CYS A N 1
ATOM 2609 C CA . CYS A 1 331 ? 6.229 21.496 27.504 1.00 81.62 331 CYS A CA 1
ATOM 2610 C C . CYS A 1 331 ? 5.671 20.211 26.865 1.00 81.62 331 CYS A C 1
ATOM 2612 O O . CYS A 1 331 ? 6.035 19.894 25.736 1.00 81.62 331 CYS A O 1
ATOM 2614 N N . VAL A 1 332 ? 4.738 19.504 27.522 1.00 84.62 332 VAL A N 1
ATOM 2615 C CA . VAL A 1 332 ? 4.068 18.321 26.934 1.00 84.62 332 VAL A CA 1
ATOM 2616 C C . VAL A 1 332 ? 3.320 18.682 25.647 1.00 84.62 332 VAL A C 1
ATOM 2618 O O . VAL A 1 332 ? 3.425 17.971 24.649 1.00 84.62 332 VAL A O 1
ATOM 2621 N N . ASN A 1 333 ? 2.585 19.796 25.650 1.00 84.12 333 ASN A N 1
ATOM 2622 C CA . ASN A 1 333 ? 1.842 20.263 24.480 1.00 84.12 333 ASN A CA 1
ATOM 2623 C C . ASN A 1 333 ? 2.774 20.705 23.345 1.00 84.12 333 ASN A C 1
ATOM 2625 O O . ASN A 1 333 ? 2.488 20.417 22.184 1.00 84.12 333 ASN A O 1
ATOM 2629 N N . ALA A 1 334 ? 3.884 21.378 23.665 1.00 83.75 334 ALA A N 1
ATOM 2630 C CA . ALA A 1 334 ? 4.903 21.744 22.685 1.00 83.75 334 ALA A CA 1
ATOM 2631 C C . ALA A 1 334 ? 5.561 20.501 22.071 1.00 83.75 334 ALA A C 1
ATOM 2633 O O . ALA A 1 334 ? 5.663 20.409 20.853 1.00 83.75 334 ALA A O 1
ATOM 2634 N N . LEU A 1 335 ? 5.916 19.509 22.891 1.00 86.88 335 LEU A N 1
ATOM 2635 C CA . LEU A 1 335 ? 6.501 18.250 22.433 1.00 86.88 335 LEU A CA 1
ATOM 2636 C C . LEU A 1 335 ? 5.574 17.515 21.456 1.00 86.88 335 LEU A C 1
ATOM 2638 O O . LEU A 1 335 ? 5.983 17.182 20.348 1.00 86.88 335 LEU A O 1
ATOM 2642 N N . TRP A 1 336 ? 4.304 17.312 21.826 1.00 88.94 336 TRP A N 1
ATOM 2643 C CA . TRP A 1 336 ? 3.337 16.663 20.936 1.00 88.94 336 TRP A CA 1
ATOM 2644 C C . TRP A 1 336 ? 3.049 17.481 19.680 1.00 88.94 336 TRP A C 1
ATOM 2646 O O . TRP A 1 336 ? 2.828 16.895 18.626 1.00 88.94 336 TRP A O 1
ATOM 2656 N N . HIS A 1 337 ? 3.072 18.813 19.761 1.00 86.06 337 HIS A N 1
ATOM 2657 C CA . HIS A 1 337 ? 2.958 19.658 18.576 1.00 86.06 337 HIS A CA 1
ATOM 2658 C C . HIS A 1 337 ? 4.069 19.353 17.565 1.00 86.06 337 HIS A C 1
ATOM 2660 O O . HIS A 1 337 ? 3.763 19.102 16.405 1.00 86.06 337 HIS A O 1
ATOM 2666 N N . GLU A 1 338 ? 5.329 19.293 18.001 1.00 83.69 338 GLU A N 1
ATOM 2667 C CA . GLU A 1 338 ? 6.460 18.970 17.122 1.00 83.69 338 GLU A CA 1
ATOM 2668 C C . GLU A 1 338 ? 6.379 17.553 16.543 1.00 83.69 338 GLU A C 1
ATOM 2670 O O . GLU A 1 338 ? 6.684 17.342 15.369 1.00 83.69 338 GLU A O 1
ATOM 2675 N N . VAL A 1 339 ? 5.889 16.593 17.333 1.00 88.69 339 VAL A N 1
ATOM 2676 C CA . VAL A 1 339 ? 5.592 15.239 16.850 1.00 88.69 339 VAL A CA 1
ATOM 2677 C C . VAL A 1 339 ? 4.547 15.275 15.736 1.00 88.69 339 VAL A C 1
ATOM 2679 O O . VAL A 1 339 ? 4.757 14.661 14.697 1.00 88.69 339 VAL A O 1
ATOM 2682 N N . TRP A 1 340 ? 3.440 16.011 15.897 1.00 89.06 340 TRP A N 1
ATOM 2683 C CA . TRP A 1 340 ? 2.384 16.104 14.875 1.00 89.06 340 TRP A CA 1
ATOM 2684 C C . TRP A 1 340 ? 2.834 16.780 13.583 1.00 89.06 340 TRP A C 1
ATOM 2686 O O . TRP A 1 340 ? 2.210 16.567 12.546 1.00 89.06 340 TRP A O 1
ATOM 2696 N N . GLN A 1 341 ? 3.909 17.558 13.643 1.00 83.19 341 GLN A N 1
ATOM 2697 C CA . GLN A 1 341 ? 4.566 18.147 12.479 1.00 83.19 341 GLN A CA 1
ATOM 2698 C C . GLN A 1 341 ? 5.621 17.216 11.860 1.00 83.19 341 GLN A C 1
ATOM 2700 O O . GLN A 1 341 ? 6.303 17.607 10.919 1.00 83.19 341 GLN A O 1
ATOM 2705 N N . GLY A 1 342 ? 5.790 16.007 12.402 1.00 83.12 342 GLY A N 1
ATOM 2706 C CA . GLY A 1 342 ? 6.749 15.018 11.922 1.00 83.12 342 GLY A CA 1
ATOM 2707 C C . GLY A 1 342 ? 8.209 15.361 12.213 1.00 83.12 342 GLY A C 1
ATOM 2708 O O . GLY A 1 342 ? 9.091 14.775 11.602 1.00 83.12 342 GLY A O 1
ATOM 2709 N N . ARG A 1 343 ? 8.484 16.295 13.135 1.00 81.50 343 ARG A N 1
ATOM 2710 C CA . ARG A 1 343 ? 9.854 16.744 13.446 1.00 81.50 343 ARG A CA 1
ATOM 2711 C C . ARG A 1 343 ? 10.523 15.959 14.564 1.00 81.50 343 ARG A C 1
ATOM 2713 O O . ARG A 1 343 ? 11.746 15.905 14.610 1.00 81.50 343 ARG A O 1
ATOM 2720 N N . LEU A 1 344 ? 9.739 15.364 15.460 1.00 85.50 344 LEU A N 1
ATOM 2721 C CA . LEU A 1 344 ? 10.241 14.566 16.577 1.00 85.50 344 LEU A CA 1
ATOM 2722 C C . LEU A 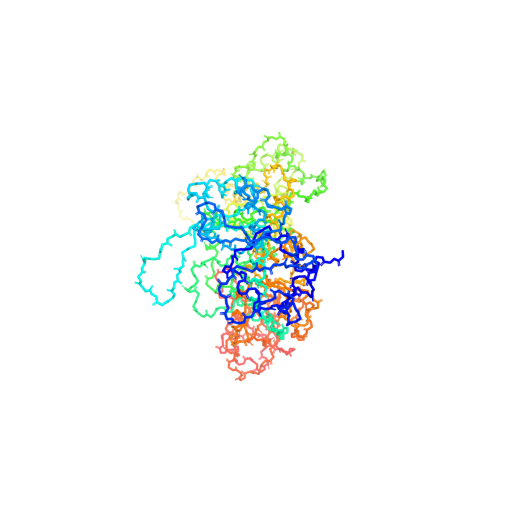1 344 ? 9.637 13.163 16.575 1.00 85.50 344 LEU A C 1
ATOM 2724 O O . LEU A 1 344 ? 8.470 12.971 16.223 1.00 85.50 344 LEU A O 1
ATOM 2728 N N . SER A 1 345 ? 10.432 12.211 17.053 1.00 89.94 345 SER A N 1
ATOM 2729 C CA . SER A 1 345 ? 10.035 10.838 17.368 1.00 89.94 345 SER A CA 1
ATOM 2730 C C . SER A 1 345 ? 10.579 10.428 18.741 1.00 89.94 345 SER A C 1
ATOM 2732 O O . SER A 1 345 ? 11.308 11.192 19.381 1.00 89.94 345 SER A O 1
ATOM 2734 N N . ALA A 1 346 ? 10.216 9.233 19.208 1.00 90.69 346 ALA A N 1
ATOM 2735 C CA . ALA A 1 346 ? 10.814 8.608 20.378 1.00 90.69 346 ALA A CA 1
ATOM 2736 C C . ALA A 1 346 ? 11.258 7.166 20.109 1.00 90.69 346 ALA A C 1
ATOM 2738 O O . ALA A 1 346 ? 10.714 6.465 19.260 1.00 90.69 346 ALA A O 1
ATOM 2739 N N . ASP A 1 347 ? 12.204 6.699 20.915 1.00 88.94 347 ASP A N 1
ATOM 2740 C CA . ASP A 1 347 ? 12.809 5.359 20.875 1.00 88.94 347 ASP A CA 1
ATOM 2741 C C . ASP A 1 347 ? 11.871 4.190 21.240 1.00 88.94 347 ASP A C 1
ATOM 2743 O O . ASP A 1 347 ? 12.291 3.038 21.313 1.00 88.94 347 ASP A O 1
ATOM 2747 N N . SER A 1 348 ? 10.599 4.471 21.515 1.00 91.50 348 SER A N 1
ATOM 2748 C CA . SER A 1 348 ? 9.590 3.482 21.889 1.00 91.50 348 SER A CA 1
ATOM 2749 C C . SER A 1 348 ? 8.193 3.956 21.499 1.00 91.50 348 SER A C 1
ATOM 2751 O O . SER A 1 348 ? 7.956 5.153 21.334 1.00 91.50 348 SER A O 1
ATOM 2753 N N . PHE A 1 349 ? 7.243 3.021 21.386 1.00 94.00 349 PHE A N 1
ATOM 2754 C CA . PHE A 1 349 ? 5.834 3.343 21.121 1.00 94.00 349 PHE A CA 1
ATOM 2755 C C . PHE A 1 349 ? 5.020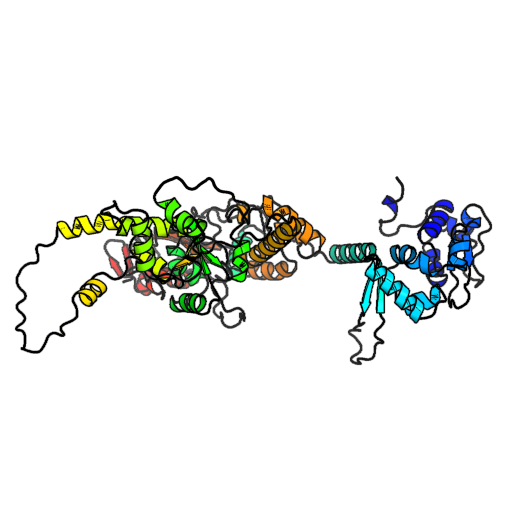 3.623 22.400 1.00 94.00 349 PHE A C 1
ATOM 2757 O O . PHE A 1 349 ? 3.895 4.123 22.350 1.00 94.00 349 PHE A O 1
ATOM 2764 N N . GLU A 1 350 ? 5.598 3.353 23.572 1.00 92.50 350 GLU A N 1
ATOM 2765 C CA . GLU A 1 350 ? 5.002 3.612 24.889 1.00 92.50 350 GLU A CA 1
ATOM 2766 C C . GLU A 1 350 ? 4.478 5.055 25.084 1.00 92.50 350 GLU A C 1
ATOM 2768 O O . GLU A 1 350 ? 3.385 5.213 25.638 1.00 92.50 350 GLU A O 1
ATOM 2773 N N . PRO A 1 351 ? 5.166 6.121 24.620 1.00 92.25 351 PRO A N 1
ATOM 2774 C CA . PRO A 1 351 ? 4.665 7.490 24.749 1.00 92.25 351 PRO A CA 1
ATOM 2775 C C . PRO A 1 351 ? 3.337 7.697 24.018 1.00 92.25 351 PRO A C 1
ATOM 2777 O O . PRO A 1 351 ? 2.447 8.379 24.526 1.00 92.25 351 PRO A O 1
ATOM 2780 N N . VAL A 1 352 ? 3.174 7.067 22.849 1.00 94.12 352 VAL A N 1
ATOM 2781 C CA . VAL A 1 352 ? 1.936 7.112 22.063 1.00 94.12 352 VAL A CA 1
ATOM 2782 C C . VAL A 1 352 ? 0.821 6.365 22.792 1.00 94.12 352 VAL A C 1
ATOM 2784 O O . VAL A 1 352 ? -0.281 6.901 22.912 1.00 94.12 352 VAL A O 1
ATOM 2787 N N . ARG A 1 353 ? 1.105 5.179 23.350 1.00 93.44 353 ARG A N 1
ATOM 2788 C CA . ARG A 1 353 ? 0.133 4.399 24.140 1.00 93.44 353 ARG A CA 1
ATOM 2789 C C . ARG A 1 353 ? -0.395 5.194 25.333 1.00 93.44 353 ARG A C 1
ATOM 2791 O O . ARG A 1 353 ? -1.606 5.359 25.466 1.00 93.44 353 ARG A O 1
ATOM 2798 N N . ARG A 1 354 ? 0.497 5.782 26.138 1.00 90.75 354 ARG A N 1
ATOM 2799 C CA . ARG A 1 354 ? 0.101 6.661 27.256 1.00 90.75 354 ARG A CA 1
ATOM 2800 C C . ARG A 1 354 ? -0.608 7.923 26.788 1.00 90.75 354 ARG A C 1
ATOM 2802 O O . ARG A 1 354 ? -1.539 8.390 27.442 1.00 90.75 354 ARG A O 1
ATOM 2809 N N . GLY A 1 355 ? -0.194 8.480 25.653 1.00 90.31 355 GLY A N 1
ATOM 2810 C CA . GLY A 1 355 ? -0.842 9.630 25.031 1.00 90.31 355 GLY A CA 1
ATOM 2811 C C . GLY A 1 355 ? -2.304 9.357 24.665 1.00 90.31 355 GLY A C 1
ATOM 2812 O O . GLY A 1 355 ? -3.154 10.215 24.899 1.00 90.31 355 GLY A O 1
ATOM 2813 N N . ILE A 1 356 ? -2.625 8.150 24.184 1.00 91.38 356 ILE A N 1
ATOM 2814 C CA . ILE A 1 356 ? -4.003 7.720 23.884 1.00 91.38 356 ILE A CA 1
ATOM 2815 C C . ILE A 1 356 ? -4.866 7.675 25.153 1.00 91.38 356 ILE A C 1
ATOM 2817 O O . ILE A 1 356 ? -6.046 8.021 25.093 1.00 91.38 356 ILE A O 1
ATOM 2821 N N . GLU A 1 357 ? -4.300 7.261 26.288 1.00 88.88 357 GLU A N 1
ATOM 2822 C CA . GLU A 1 357 ? -5.008 7.197 27.575 1.00 88.88 357 GLU A CA 1
ATOM 2823 C C . GLU A 1 357 ? -5.213 8.581 28.205 1.00 88.88 357 GLU A C 1
ATOM 2825 O O . GLU A 1 357 ? -6.267 8.848 28.774 1.00 88.88 357 GLU A O 1
ATOM 2830 N N . THR A 1 358 ? -4.222 9.468 28.072 1.00 85.81 358 THR A N 1
ATOM 2831 C CA . THR A 1 358 ? -4.166 10.783 28.746 1.00 85.81 358 THR A CA 1
ATOM 2832 C C . THR A 1 358 ? -4.573 11.969 27.860 1.00 85.81 358 THR A C 1
ATOM 2834 O O . THR A 1 358 ? -4.488 13.127 28.278 1.00 85.81 358 THR A O 1
ATOM 2837 N N . GLY A 1 359 ? -4.970 11.716 26.610 1.00 85.50 359 GLY A N 1
ATOM 2838 C CA . GLY A 1 359 ? -5.384 12.756 25.663 1.00 85.50 359 GLY A CA 1
ATOM 2839 C C . GLY A 1 359 ? -4.234 13.629 25.143 1.00 85.50 359 GLY A C 1
ATOM 2840 O O . GLY A 1 359 ? -4.457 14.792 24.796 1.00 85.50 359 GLY A O 1
ATOM 2841 N N . PHE A 1 360 ? -3.002 13.107 25.098 1.00 86.88 360 PHE A N 1
ATOM 2842 C CA . PHE A 1 360 ? -1.812 13.789 24.560 1.00 86.88 360 PHE A CA 1
ATOM 2843 C C . PHE A 1 360 ? -1.579 15.203 25.143 1.00 86.88 360 PHE A C 1
ATOM 2845 O O . PHE A 1 360 ? -1.222 16.130 24.420 1.00 86.88 360 PHE A O 1
ATOM 2852 N N . GLY A 1 361 ? -1.834 15.390 26.445 1.00 71.94 361 GLY A N 1
ATOM 2853 C CA . GLY A 1 361 ? -1.639 16.667 27.153 1.00 71.94 361 GLY A CA 1
ATOM 2854 C C . GLY A 1 361 ? -2.843 17.622 27.157 1.00 71.94 361 GLY A C 1
ATOM 2855 O O . GLY A 1 361 ? -2.834 18.607 27.899 1.00 71.94 361 GLY A O 1
ATOM 2856 N N . THR A 1 362 ? -3.914 17.319 26.409 1.00 64.25 362 THR A N 1
ATOM 2857 C CA . THR A 1 362 ? -5.108 18.186 26.331 1.00 64.25 362 THR A CA 1
ATOM 2858 C C . THR A 1 362 ? -6.089 18.020 27.502 1.00 64.25 362 THR A C 1
ATOM 2860 O O . THR A 1 362 ? -6.714 19.004 27.902 1.00 64.25 362 THR A O 1
ATOM 2863 N N . ASP A 1 363 ? -6.150 16.837 28.126 1.00 46.59 363 ASP A N 1
ATOM 2864 C CA . ASP A 1 363 ? -7.149 16.497 29.158 1.00 46.59 363 ASP A CA 1
ATOM 2865 C C . ASP A 1 363 ? -6.652 16.591 30.614 1.00 46.59 363 ASP A C 1
ATOM 2867 O O . ASP A 1 363 ? -7.448 16.504 31.550 1.00 46.59 363 ASP A O 1
ATOM 2871 N N . GLN A 1 364 ? -5.371 16.892 30.859 1.00 43.88 364 GLN A N 1
ATOM 2872 C CA . GLN A 1 364 ? -4.854 17.012 32.236 1.00 43.88 364 GLN A CA 1
ATOM 2873 C C . GLN A 1 364 ? -5.472 18.177 33.041 1.00 43.88 364 GLN A C 1
ATOM 2875 O O . GLN A 1 364 ? -5.387 18.201 34.270 1.00 43.88 364 GLN A O 1
ATOM 2880 N N . LYS A 1 365 ? -6.147 19.132 32.380 1.00 39.16 365 LYS A N 1
ATOM 2881 C CA . LYS A 1 365 ? -6.930 20.185 33.057 1.00 39.16 365 LYS A CA 1
ATOM 2882 C C . LYS A 1 365 ? -8.238 19.664 33.679 1.00 39.16 365 LYS A C 1
ATOM 2884 O O . LYS A 1 365 ? -8.778 20.331 34.562 1.00 39.16 365 LYS A O 1
ATOM 2889 N N . ALA A 1 366 ? -8.759 18.516 33.234 1.00 35.28 366 ALA A N 1
ATOM 2890 C CA . ALA A 1 366 ? -10.006 17.940 33.742 1.00 35.28 366 ALA A CA 1
ATOM 2891 C C . ALA A 1 366 ? -9.782 17.078 34.997 1.00 35.28 366 ALA A C 1
ATOM 2893 O O . ALA A 1 366 ? -10.568 17.161 35.942 1.00 35.28 366 ALA A O 1
ATOM 2894 N N . GLU A 1 367 ? -8.682 16.323 35.064 1.00 37.78 367 GLU A N 1
ATOM 2895 C CA . GLU A 1 367 ? -8.373 15.468 36.223 1.00 37.78 367 GLU A CA 1
ATOM 2896 C C . GLU A 1 367 ? -7.960 16.277 37.463 1.00 37.78 367 GLU A C 1
ATOM 2898 O O . GLU A 1 367 ? -8.458 16.009 38.557 1.00 37.78 367 GLU A O 1
ATOM 2903 N N . GLN A 1 368 ? -7.199 17.369 37.305 1.00 40.97 368 GLN A N 1
ATOM 2904 C CA . GLN A 1 368 ? -6.855 18.256 38.432 1.00 40.97 368 GLN A CA 1
ATOM 2905 C C . GLN A 1 368 ? -8.068 18.993 39.032 1.00 40.97 368 GLN A C 1
ATOM 2907 O O . GLN A 1 368 ? -8.036 19.404 40.195 1.00 40.97 368 GLN A O 1
ATOM 2912 N N . LYS A 1 369 ? -9.162 19.155 38.272 1.00 34.62 369 LYS A N 1
ATOM 2913 C CA . LYS A 1 369 ? -10.421 19.707 38.801 1.00 34.62 369 LYS A CA 1
ATOM 2914 C C . LYS A 1 369 ? -11.232 18.679 39.595 1.00 34.62 369 LYS A C 1
ATOM 2916 O O . LYS A 1 369 ? -11.907 19.077 40.540 1.00 34.62 369 LYS A O 1
ATOM 2921 N N . ASN A 1 370 ? -11.135 17.390 39.264 1.00 35.12 370 ASN A N 1
ATOM 2922 C CA . ASN A 1 370 ? -11.874 16.330 39.957 1.00 35.12 370 ASN A CA 1
ATOM 2923 C C . ASN A 1 370 ? -11.161 15.808 41.218 1.00 35.12 370 ASN A C 1
ATOM 2925 O O . ASN A 1 370 ? -11.842 15.457 42.185 1.00 35.12 370 ASN A O 1
ATOM 2929 N N . GLU A 1 371 ? -9.823 15.843 41.281 1.00 36.28 371 GLU A N 1
ATOM 2930 C CA . GLU A 1 371 ? -9.088 15.513 42.518 1.00 36.28 371 GLU A CA 1
ATOM 2931 C C . GLU A 1 371 ? -9.315 16.546 43.636 1.00 36.28 371 GLU A C 1
ATOM 2933 O O . GLU A 1 371 ? -9.390 16.183 44.812 1.00 36.28 371 GLU A O 1
ATOM 2938 N N . ASN A 1 372 ? -9.541 17.816 43.278 1.00 37.50 372 ASN A N 1
ATOM 2939 C CA . ASN A 1 372 ? -9.843 18.885 44.235 1.00 37.50 372 ASN A CA 1
ATOM 2940 C C . ASN A 1 372 ? -11.309 18.921 44.713 1.00 37.50 372 ASN A C 1
ATOM 2942 O O . ASN A 1 372 ? -11.642 19.754 45.556 1.00 37.50 372 ASN A O 1
ATOM 2946 N N . GLN A 1 373 ? -12.189 18.039 44.218 1.00 38.72 373 GLN A N 1
ATOM 2947 C CA . GLN A 1 373 ? -13.597 17.982 44.651 1.00 38.72 373 GLN A CA 1
ATOM 2948 C C . GLN A 1 373 ? -14.063 16.610 45.161 1.00 38.72 373 GLN A C 1
ATOM 2950 O O . GLN A 1 373 ? -15.187 16.502 45.646 1.00 38.72 373 GLN A O 1
ATOM 2955 N N . THR A 1 374 ? -13.208 15.581 45.162 1.00 35.94 374 THR A N 1
ATOM 2956 C CA . THR A 1 374 ? -13.537 14.266 45.751 1.00 35.94 374 THR A CA 1
ATOM 2957 C C . THR A 1 374 ? -12.404 13.682 46.599 1.00 35.94 374 THR A C 1
ATOM 2959 O O . THR A 1 374 ? -12.106 12.498 46.540 1.00 35.94 374 THR A O 1
ATOM 2962 N N . SER A 1 375 ? -11.798 14.501 47.463 1.00 35.31 375 SER A N 1
ATOM 2963 C CA . SER A 1 375 ? -10.953 14.014 48.566 1.00 35.31 375 SER A CA 1
ATOM 2964 C C . SER A 1 375 ? -11.603 14.297 49.922 1.00 35.31 375 SER A C 1
ATOM 2966 O O . SER A 1 375 ? -11.072 15.026 50.753 1.00 35.31 375 SER A O 1
ATOM 2968 N N . ALA A 1 376 ? -12.769 13.693 50.152 1.00 30.28 376 ALA A N 1
ATOM 2969 C CA . ALA A 1 376 ? -13.238 13.365 51.494 1.00 30.28 376 ALA A CA 1
ATOM 2970 C C . ALA A 1 376 ? -13.153 11.842 51.640 1.00 30.28 376 ALA A C 1
ATOM 2972 O O . ALA A 1 376 ? -14.114 11.115 51.401 1.00 30.28 376 ALA A O 1
ATOM 2973 N N . VAL A 1 377 ? -11.957 11.351 51.964 1.00 33.66 377 VAL A N 1
ATOM 2974 C CA . VAL A 1 377 ? -11.754 9.954 52.358 1.00 33.66 377 VAL A CA 1
ATOM 2975 C C . VAL A 1 377 ? -12.472 9.744 53.698 1.00 33.66 377 VAL A C 1
ATOM 2977 O O . VAL A 1 377 ? -12.186 10.489 54.641 1.00 33.66 377 VAL A O 1
ATOM 2980 N N . PRO A 1 378 ? -13.375 8.756 53.845 1.00 28.58 378 PRO A N 1
ATOM 2981 C CA . PRO A 1 378 ? -13.881 8.383 55.154 1.00 28.58 378 PRO A CA 1
ATOM 2982 C C . PRO A 1 378 ? -12.725 7.792 55.962 1.00 28.58 378 PRO A C 1
ATOM 2984 O O . PRO A 1 378 ? -12.147 6.766 55.601 1.00 28.58 378 PRO A O 1
ATOM 2987 N N . ALA A 1 379 ? -12.381 8.447 57.065 1.00 34.75 379 ALA A N 1
ATOM 2988 C CA . ALA A 1 379 ? -11.504 7.892 58.079 1.00 34.75 379 ALA A CA 1
ATOM 2989 C C . ALA A 1 379 ? -12.218 6.713 58.757 1.00 34.75 379 ALA A C 1
ATOM 2991 O O . ALA A 1 379 ? -12.972 6.927 59.698 1.00 34.75 379 ALA A O 1
ATOM 2992 N N . ASN A 1 380 ? -12.040 5.491 58.243 1.00 35.22 380 ASN A N 1
ATOM 2993 C CA . ASN A 1 380 ? -12.145 4.244 59.009 1.00 35.22 380 ASN A CA 1
ATOM 2994 C C . ASN A 1 380 ? -11.739 3.030 58.161 1.00 35.22 380 ASN A C 1
ATOM 2996 O O . ASN A 1 380 ? -12.563 2.350 57.558 1.00 35.22 380 ASN A O 1
ATOM 3000 N N . SER A 1 381 ? -10.447 2.712 58.186 1.00 32.53 381 SER A N 1
ATOM 3001 C CA . SER A 1 381 ? -9.971 1.337 58.024 1.00 32.53 381 SER A CA 1
ATOM 3002 C C . SER A 1 381 ? -8.739 1.150 58.906 1.00 32.53 381 SER A C 1
ATOM 3004 O O . SER A 1 381 ? -7.593 1.264 58.473 1.00 32.53 381 SER A O 1
ATOM 3006 N N . SER A 1 382 ? -8.995 0.934 60.190 1.00 31.44 382 SER A N 1
ATOM 3007 C CA . SER A 1 382 ? -8.026 0.479 61.177 1.00 31.44 382 SER A CA 1
ATOM 3008 C C . SER A 1 382 ? -7.649 -0.976 60.887 1.00 31.44 382 SER A C 1
ATOM 3010 O O . SER A 1 382 ? -8.305 -1.910 61.338 1.00 31.44 382 SER A O 1
ATOM 3012 N N . ILE A 1 383 ? -6.565 -1.174 60.136 1.00 33.69 383 ILE A N 1
ATOM 3013 C CA . ILE A 1 383 ? -5.814 -2.434 60.146 1.00 33.69 383 ILE A CA 1
ATOM 3014 C C . ILE A 1 383 ? -4.724 -2.285 61.220 1.00 33.69 383 ILE A C 1
ATOM 3016 O O . ILE A 1 383 ? -3.934 -1.342 61.127 1.00 33.69 383 ILE A O 1
ATOM 3020 N N . PRO A 1 384 ? -4.645 -3.157 62.244 1.00 33.94 384 PRO A N 1
ATOM 3021 C CA . PRO A 1 384 ? -3.585 -3.083 63.244 1.00 33.94 384 PRO A CA 1
ATOM 3022 C C . PRO A 1 384 ? -2.228 -3.386 62.598 1.00 33.94 384 PRO A C 1
ATOM 3024 O O . PRO A 1 384 ? -1.972 -4.492 62.127 1.00 33.94 384 PRO A O 1
ATOM 3027 N N . SER A 1 385 ? -1.355 -2.385 62.562 1.00 33.66 385 SER A N 1
ATOM 3028 C CA . SER A 1 385 ? 0.012 -2.488 62.058 1.00 33.66 385 SER A CA 1
ATOM 3029 C C . SER A 1 385 ? 0.917 -3.258 63.026 1.00 33.66 385 SER A C 1
ATOM 3031 O O . SER A 1 385 ? 1.079 -2.851 64.177 1.00 33.66 385 SER A O 1
ATOM 3033 N N . LEU A 1 386 ? 1.571 -4.313 62.533 1.00 33.94 386 LEU A N 1
ATOM 3034 C CA . LEU A 1 386 ? 2.768 -4.908 63.141 1.00 33.94 386 LEU A CA 1
ATOM 3035 C C . LEU A 1 386 ? 3.957 -3.921 63.066 1.00 33.94 386 LEU A C 1
ATOM 3037 O O . LEU A 1 386 ? 4.103 -3.223 62.058 1.00 33.94 386 LEU A O 1
ATOM 3041 N N . PRO A 1 387 ? 4.838 -3.856 64.082 1.00 37.34 387 PRO A N 1
ATOM 3042 C CA . PRO A 1 387 ? 5.961 -2.927 64.089 1.00 37.34 387 PRO A CA 1
ATOM 3043 C C . PRO A 1 387 ? 7.153 -3.511 63.315 1.00 37.34 387 PRO A C 1
ATOM 3045 O O . PRO A 1 387 ? 7.882 -4.366 63.811 1.00 37.34 387 PRO A O 1
ATOM 3048 N N . GLY A 1 388 ? 7.381 -3.026 62.093 1.00 34.31 388 GLY A N 1
ATOM 3049 C CA . GLY A 1 388 ? 8.539 -3.403 61.281 1.00 34.31 388 GLY A CA 1
ATOM 3050 C C . GLY A 1 388 ? 8.867 -2.340 60.234 1.00 34.31 388 GLY A C 1
ATOM 3051 O O . GLY A 1 388 ? 8.040 -2.026 59.391 1.00 34.31 388 GLY A O 1
ATOM 3052 N N . ARG A 1 389 ? 10.071 -1.761 60.343 1.00 35.25 389 ARG A N 1
ATOM 3053 C CA . ARG A 1 389 ? 10.748 -0.809 59.434 1.00 35.25 389 ARG A CA 1
ATOM 3054 C C . ARG A 1 389 ? 10.051 -0.522 58.088 1.00 35.25 389 ARG A C 1
ATOM 3056 O O . ARG A 1 389 ? 10.147 -1.312 57.154 1.00 35.25 389 ARG A O 1
ATOM 3063 N N . TYR A 1 390 ? 9.540 0.698 57.924 1.00 40.72 390 TYR A N 1
ATOM 3064 C CA . TYR A 1 390 ? 9.364 1.278 56.590 1.00 40.72 390 TYR A CA 1
ATOM 3065 C C . TYR A 1 390 ? 10.742 1.607 55.988 1.00 40.72 390 TYR A C 1
ATOM 3067 O O . TYR A 1 390 ? 11.547 2.258 56.668 1.00 40.72 390 TYR A O 1
ATOM 3075 N N . PRO A 1 391 ? 11.044 1.224 54.734 1.00 38.00 391 PRO A N 1
ATOM 3076 C CA . PRO A 1 391 ? 12.244 1.707 54.069 1.00 38.00 391 PRO A CA 1
ATOM 3077 C C . PRO A 1 391 ? 12.165 3.236 53.943 1.00 38.00 391 PRO A C 1
ATOM 3079 O O . PRO A 1 391 ? 11.192 3.790 53.424 1.00 38.00 391 PRO A O 1
ATOM 3082 N N . ARG A 1 392 ? 13.190 3.939 54.445 1.00 42.38 392 ARG A N 1
ATOM 3083 C CA . ARG A 1 392 ? 13.363 5.385 54.246 1.00 42.38 392 ARG A CA 1
ATOM 3084 C C . ARG A 1 392 ? 13.776 5.624 52.796 1.00 42.38 392 ARG A C 1
ATOM 3086 O O . ARG A 1 392 ? 14.954 5.754 52.490 1.00 42.38 392 ARG A O 1
ATOM 3093 N N . ILE A 1 393 ? 12.795 5.642 51.904 1.00 46.56 393 ILE A N 1
ATOM 3094 C CA . ILE A 1 393 ? 12.991 6.056 50.516 1.00 46.56 393 ILE A CA 1
ATOM 3095 C C . ILE A 1 393 ? 13.283 7.570 50.523 1.00 46.56 393 ILE A C 1
ATOM 3097 O O . ILE A 1 393 ? 12.504 8.320 51.124 1.00 46.56 393 ILE A O 1
ATOM 3101 N N . PRO A 1 394 ? 14.379 8.044 49.897 1.00 45.12 394 PRO A N 1
ATOM 3102 C CA . PRO A 1 394 ? 14.670 9.470 49.772 1.00 45.12 394 PRO A CA 1
ATOM 3103 C C . PRO A 1 394 ? 13.485 10.232 49.167 1.00 45.12 394 PRO A C 1
ATOM 3105 O O . PRO A 1 394 ? 12.845 9.743 48.238 1.00 45.12 394 PRO A O 1
ATOM 3108 N N . ARG A 1 395 ? 13.195 11.441 49.666 1.00 47.75 395 ARG A N 1
ATOM 3109 C CA . ARG A 1 395 ? 12.038 12.252 49.231 1.00 47.75 395 ARG A CA 1
ATOM 3110 C C . ARG A 1 395 ? 12.038 12.482 47.712 1.00 47.75 395 ARG A C 1
ATOM 3112 O O . ARG A 1 395 ? 11.010 12.293 47.082 1.00 47.75 395 ARG A O 1
ATOM 3119 N N . ALA A 1 396 ? 13.218 12.710 47.131 1.00 49.75 396 ALA A N 1
ATOM 3120 C CA . ALA A 1 396 ? 13.420 12.811 45.684 1.00 49.75 396 ALA A CA 1
ATOM 3121 C C . ALA A 1 396 ? 13.014 11.539 44.914 1.00 49.75 396 ALA A C 1
ATOM 3123 O O . ALA A 1 396 ? 12.424 11.626 43.844 1.00 49.75 396 ALA A O 1
ATOM 3124 N N . LEU A 1 397 ? 13.279 10.351 45.467 1.00 44.22 397 LEU A N 1
ATOM 3125 C CA . LEU A 1 397 ? 12.897 9.072 44.863 1.00 44.22 397 LEU A CA 1
ATOM 3126 C C . LEU A 1 397 ? 11.388 8.812 45.028 1.00 44.22 397 LEU A C 1
ATOM 3128 O O . LEU A 1 397 ? 10.744 8.302 44.121 1.00 44.22 397 LEU A O 1
ATOM 3132 N N . ARG A 1 398 ? 10.806 9.218 46.166 1.00 43.22 398 ARG A N 1
ATOM 3133 C CA . ARG A 1 398 ? 9.365 9.119 46.445 1.00 43.22 398 ARG A CA 1
ATOM 3134 C C . ARG A 1 398 ? 8.538 10.067 45.568 1.00 43.22 398 ARG A C 1
ATOM 3136 O O . ARG A 1 398 ? 7.487 9.653 45.097 1.00 43.22 398 ARG A O 1
ATOM 3143 N N . ASP A 1 399 ? 9.003 11.290 45.329 1.00 46.84 399 ASP A N 1
ATOM 3144 C CA . ASP A 1 399 ? 8.315 12.260 44.467 1.00 46.84 399 ASP A CA 1
ATOM 3145 C C . ASP A 1 399 ? 8.455 11.879 42.980 1.00 46.84 399 ASP A C 1
ATOM 3147 O O . ASP A 1 399 ? 7.478 11.956 42.237 1.00 46.84 399 ASP A O 1
ATOM 3151 N N . ARG A 1 400 ? 9.613 11.331 42.569 1.00 45.78 400 ARG A N 1
ATOM 3152 C CA . ARG A 1 400 ? 9.832 10.759 41.224 1.00 45.78 400 ARG A CA 1
ATOM 3153 C C . ARG A 1 400 ? 9.015 9.485 40.966 1.00 45.78 400 ARG A C 1
ATOM 3155 O O . ARG A 1 400 ? 8.642 9.225 39.828 1.00 45.78 400 ARG A O 1
ATOM 3162 N N . TRP A 1 401 ? 8.746 8.682 41.999 1.00 43.38 401 TRP A N 1
ATOM 3163 C CA . TRP A 1 401 ? 7.937 7.458 41.901 1.00 43.38 401 TRP A CA 1
ATOM 3164 C C . TRP A 1 401 ? 6.437 7.681 42.088 1.00 43.38 401 TRP A C 1
ATOM 3166 O O . TRP A 1 401 ? 5.657 6.868 41.606 1.00 43.38 401 TRP A O 1
ATOM 3176 N N . LYS A 1 402 ? 6.017 8.759 42.763 1.00 45.59 402 LYS A N 1
ATOM 3177 C CA . LYS A 1 402 ? 4.594 9.104 42.875 1.00 45.59 402 LYS A CA 1
ATOM 3178 C C . LYS A 1 402 ? 4.018 9.558 41.536 1.00 45.59 402 LYS A C 1
ATOM 3180 O O . LYS A 1 402 ? 2.941 9.104 41.179 1.00 45.59 402 LYS A O 1
ATOM 3185 N N . ASN A 1 403 ? 4.761 10.384 40.796 1.00 49.53 403 ASN A N 1
ATOM 3186 C CA . ASN A 1 403 ? 4.333 10.969 39.527 1.00 49.53 403 ASN A CA 1
ATOM 3187 C C . ASN A 1 403 ? 5.496 10.871 38.526 1.00 49.53 403 ASN A C 1
ATOM 3189 O O . ASN A 1 403 ? 6.273 11.817 38.417 1.00 49.53 403 ASN A O 1
ATOM 3193 N N . GLY A 1 404 ? 5.677 9.729 37.852 1.00 55.81 404 GLY A N 1
ATOM 3194 C CA . GLY A 1 404 ? 6.732 9.555 36.836 1.00 55.81 404 GLY A CA 1
ATOM 3195 C C . GLY A 1 404 ? 6.752 10.665 35.766 1.00 55.81 404 GLY A C 1
ATOM 3196 O O . GLY A 1 404 ? 5.907 11.557 35.764 1.00 55.81 404 GLY A O 1
ATOM 3197 N N . ALA A 1 405 ? 7.718 10.634 34.837 1.00 60.56 405 ALA A N 1
ATOM 3198 C CA . ALA A 1 405 ? 7.781 11.642 33.770 1.00 60.56 405 ALA A CA 1
ATOM 3199 C C . ALA A 1 405 ? 6.408 11.780 33.064 1.00 60.56 405 ALA A C 1
ATOM 3201 O O . ALA A 1 405 ? 5.845 10.748 32.685 1.00 60.56 405 ALA A O 1
ATOM 3202 N N . PRO A 1 406 ? 5.864 13.009 32.897 1.00 67.19 406 PRO A N 1
ATOM 3203 C CA . PRO A 1 406 ? 4.568 13.236 32.248 1.00 67.19 406 PRO A CA 1
ATOM 3204 C C . PRO A 1 406 ? 4.447 12.582 30.871 1.00 67.19 406 PRO A C 1
ATOM 3206 O O . PRO A 1 406 ? 3.361 12.155 30.488 1.00 67.19 406 PRO A O 1
ATOM 3209 N N . VAL A 1 407 ? 5.569 12.472 30.155 1.00 78.19 407 VAL A N 1
ATOM 3210 C CA . VAL A 1 407 ? 5.701 11.663 28.944 1.00 78.19 407 VAL A CA 1
ATOM 3211 C C . VAL A 1 407 ? 6.944 10.783 29.075 1.00 78.19 407 VAL A C 1
ATOM 3213 O O . VAL A 1 407 ? 7.980 11.229 29.570 1.00 78.19 407 VAL A O 1
ATOM 3216 N N . THR A 1 408 ? 6.824 9.518 28.683 1.00 82.19 408 THR A N 1
ATOM 3217 C CA . THR A 1 408 ? 7.917 8.534 28.668 1.00 82.19 408 THR A CA 1
ATOM 3218 C C . THR A 1 408 ? 8.716 8.590 27.365 1.00 82.19 408 THR A C 1
ATOM 3220 O O . THR A 1 408 ? 8.400 9.386 26.487 1.00 82.19 408 THR A O 1
ATOM 3223 N N . GLY A 1 409 ? 9.741 7.742 27.240 1.00 84.31 409 GLY A N 1
ATOM 3224 C CA . GLY A 1 409 ? 10.560 7.607 26.030 1.00 84.31 409 GLY A CA 1
ATOM 3225 C C . GLY A 1 409 ? 11.744 8.571 25.977 1.00 84.31 409 GLY A C 1
ATOM 3226 O O . GLY A 1 409 ? 11.822 9.531 26.753 1.00 84.31 409 GLY A O 1
ATOM 3227 N N . ARG A 1 410 ? 12.677 8.282 25.066 1.00 87.38 410 ARG A N 1
ATOM 3228 C CA . ARG A 1 410 ? 13.772 9.183 24.698 1.00 87.38 410 ARG A CA 1
ATOM 3229 C C . ARG A 1 410 ? 13.504 9.757 23.316 1.00 87.38 410 ARG A C 1
ATOM 3231 O O . ARG A 1 410 ? 13.285 9.012 22.368 1.00 87.38 410 ARG A O 1
ATOM 3238 N N . TRP A 1 411 ? 13.520 11.076 23.226 1.00 88.44 411 TRP A N 1
ATOM 3239 C CA . TRP A 1 411 ? 13.053 11.844 22.080 1.00 88.44 411 TRP A CA 1
ATOM 3240 C C . TRP A 1 411 ? 14.217 12.307 21.221 1.00 88.44 411 TRP A C 1
ATOM 3242 O O . TRP A 1 411 ? 15.244 12.726 21.756 1.00 88.44 411 TRP A O 1
ATOM 3252 N N . TYR A 1 412 ? 14.047 12.256 19.907 1.00 84.88 412 TYR A N 1
ATOM 3253 C CA . TYR A 1 412 ? 15.077 12.622 18.940 1.00 84.88 412 TYR A CA 1
ATOM 3254 C C . TYR A 1 412 ? 14.464 13.275 17.695 1.00 84.88 412 TYR A C 1
ATOM 3256 O O . TYR A 1 412 ? 13.256 13.177 17.455 1.00 84.88 412 TYR A O 1
ATOM 3264 N N . SER A 1 413 ? 15.309 13.967 16.931 1.00 83.56 413 SER A N 1
ATOM 3265 C CA . SER A 1 413 ? 14.914 14.698 15.727 1.00 83.56 413 SER A CA 1
ATOM 3266 C C . SER A 1 413 ? 14.727 13.776 14.528 1.00 83.56 413 SER A C 1
ATOM 3268 O O . SER A 1 413 ? 15.508 12.853 14.320 1.00 83.56 413 SER A O 1
ATOM 3270 N N . LEU A 1 414 ? 13.713 14.068 13.717 1.00 78.50 414 LEU A N 1
ATOM 3271 C CA . LEU A 1 414 ? 13.521 13.509 12.376 1.00 78.50 414 LEU A CA 1
ATOM 3272 C C . LEU A 1 414 ? 13.945 14.491 11.272 1.00 78.50 414 LEU A C 1
ATOM 3274 O O . LEU A 1 414 ? 13.717 14.225 10.095 1.00 78.50 414 LEU A O 1
ATOM 3278 N N . ALA A 1 415 ? 14.517 15.644 11.637 1.00 71.00 415 ALA A N 1
ATOM 3279 C CA . ALA A 1 415 ? 15.033 16.596 10.663 1.00 71.00 415 ALA A CA 1
ATOM 3280 C C . ALA A 1 415 ? 16.176 15.959 9.863 1.00 71.00 415 ALA A C 1
ATOM 3282 O O . ALA A 1 415 ? 17.142 15.467 10.442 1.00 71.00 415 ALA A O 1
ATOM 3283 N N . LEU A 1 416 ? 16.048 15.990 8.540 1.00 66.69 416 LEU A N 1
ATOM 3284 C CA . LEU A 1 416 ? 17.089 15.551 7.621 1.00 66.69 416 LEU A CA 1
ATOM 3285 C C . LEU A 1 416 ? 18.052 16.714 7.368 1.00 66.69 416 LEU A C 1
ATOM 3287 O O . LEU A 1 416 ? 17.624 17.869 7.283 1.00 66.69 416 LEU A O 1
ATOM 3291 N N . GLU A 1 417 ? 19.348 16.418 7.282 1.00 60.81 417 GLU A N 1
ATOM 3292 C CA . GLU A 1 417 ? 20.360 17.415 6.932 1.00 60.81 417 GLU A CA 1
ATOM 3293 C C . GLU A 1 417 ? 20.080 17.948 5.516 1.00 60.81 417 GLU A C 1
ATOM 3295 O O . GLU A 1 417 ? 19.751 17.195 4.598 1.00 60.81 417 GLU A O 1
ATOM 3300 N N . ASN A 1 418 ? 20.142 19.272 5.347 1.00 53.06 418 ASN A N 1
ATOM 3301 C CA . ASN A 1 418 ? 19.897 19.926 4.062 1.00 53.06 418 ASN A CA 1
ATOM 3302 C C . ASN A 1 418 ? 21.130 19.792 3.156 1.00 53.06 418 ASN A C 1
ATOM 3304 O O . ASN A 1 418 ? 21.810 20.784 2.898 1.00 53.06 418 ASN A O 1
ATOM 3308 N N . ASP A 1 419 ? 21.411 18.592 2.663 1.00 49.41 419 ASP A N 1
ATOM 3309 C CA . ASP A 1 419 ? 22.436 18.393 1.639 1.00 49.41 419 ASP A CA 1
ATOM 3310 C C . ASP A 1 419 ? 21.820 18.630 0.259 1.00 49.41 419 ASP A C 1
ATOM 3312 O O . ASP A 1 419 ? 21.036 17.819 -0.218 1.00 49.41 419 ASP A O 1
ATOM 3316 N N . GLU A 1 420 ? 22.124 19.784 -0.347 1.00 51.75 420 GLU A N 1
ATOM 3317 C CA . GLU A 1 420 ? 21.942 20.099 -1.780 1.00 51.75 420 GLU A CA 1
ATOM 3318 C C . GLU A 1 420 ? 20.674 19.492 -2.438 1.00 51.75 420 GLU A C 1
ATOM 3320 O O . GLU A 1 420 ? 20.707 18.912 -3.520 1.00 51.75 420 GLU A O 1
ATOM 3325 N N . THR A 1 421 ? 19.515 19.631 -1.781 1.00 52.06 421 THR A N 1
ATOM 3326 C CA . THR A 1 421 ? 18.260 18.919 -2.111 1.00 52.06 421 THR A CA 1
ATOM 3327 C C . THR A 1 421 ? 17.483 19.478 -3.314 1.00 52.06 421 THR A C 1
ATOM 3329 O O . THR A 1 421 ? 16.364 19.040 -3.574 1.00 52.06 421 THR A O 1
ATOM 3332 N N . ASP A 1 422 ? 18.082 20.388 -4.087 1.00 57.56 422 ASP A N 1
ATOM 3333 C CA . ASP A 1 422 ? 17.495 20.979 -5.301 1.00 57.56 422 ASP A CA 1
ATOM 3334 C C . ASP A 1 422 ? 18.064 20.367 -6.605 1.00 57.56 422 ASP A C 1
ATOM 3336 O O . ASP A 1 422 ? 17.894 20.946 -7.678 1.00 57.56 422 ASP A O 1
ATOM 3340 N N . ASP A 1 423 ? 18.732 19.204 -6.554 1.00 74.50 423 ASP A N 1
ATOM 3341 C CA . ASP A 1 423 ? 19.087 18.448 -7.765 1.00 74.50 423 ASP A CA 1
ATOM 3342 C C . ASP A 1 423 ? 17.832 17.785 -8.383 1.00 74.50 423 ASP A C 1
ATOM 3344 O O . ASP A 1 423 ? 17.244 16.881 -7.769 1.00 74.50 423 ASP A O 1
ATOM 3348 N N . PRO A 1 424 ? 17.420 18.166 -9.612 1.00 79.00 424 PRO A N 1
ATOM 3349 C CA . PRO A 1 424 ? 16.277 17.555 -10.289 1.00 79.00 424 PRO A CA 1
ATOM 3350 C C . PRO A 1 424 ? 16.407 16.036 -10.464 1.00 79.00 424 PRO A C 1
ATOM 3352 O O . PRO A 1 424 ? 15.391 15.335 -10.502 1.00 79.00 424 PRO A O 1
ATOM 3355 N N . LEU A 1 425 ? 17.636 15.515 -10.574 1.00 79.94 425 LEU A N 1
ATOM 3356 C CA . LEU A 1 425 ? 17.877 14.079 -10.700 1.00 79.94 425 LEU A CA 1
ATOM 3357 C C . LEU A 1 425 ? 17.558 13.347 -9.391 1.00 79.94 425 LEU A C 1
ATOM 3359 O O . LEU A 1 425 ? 16.889 12.311 -9.421 1.00 79.94 425 LEU A O 1
ATOM 3363 N N . ASN A 1 426 ? 17.968 13.898 -8.248 1.00 81.56 426 ASN A N 1
ATOM 3364 C CA . ASN A 1 426 ? 17.655 13.328 -6.941 1.00 81.56 426 ASN A CA 1
ATOM 3365 C C . ASN A 1 426 ? 16.138 13.314 -6.678 1.00 81.56 426 ASN A C 1
ATOM 3367 O O . ASN A 1 426 ? 15.581 12.290 -6.281 1.00 81.56 426 ASN A O 1
ATOM 3371 N N . GLU A 1 427 ? 15.430 14.410 -6.984 1.00 82.56 427 GLU A N 1
ATOM 3372 C CA . GLU A 1 427 ? 13.966 14.459 -6.856 1.00 82.56 427 GLU A CA 1
ATOM 3373 C C . GLU A 1 427 ? 13.278 13.403 -7.740 1.00 82.56 427 GLU A C 1
ATOM 3375 O O . GLU A 1 427 ? 12.291 12.772 -7.338 1.00 82.56 427 GLU A O 1
ATOM 3380 N N . GLU A 1 428 ? 13.798 13.175 -8.947 1.00 86.06 428 GLU A N 1
ATOM 3381 C CA . GLU A 1 428 ? 13.324 12.111 -9.822 1.00 86.06 428 GLU A CA 1
ATOM 3382 C C . GLU A 1 428 ? 13.518 10.715 -9.208 1.00 86.06 428 GLU A C 1
ATOM 3384 O O . GLU A 1 428 ? 12.575 9.915 -9.252 1.00 86.06 428 GLU A O 1
ATOM 3389 N N . LEU A 1 429 ? 14.691 10.422 -8.639 1.00 87.38 429 LEU A N 1
ATOM 3390 C CA . LEU A 1 429 ? 14.978 9.145 -7.976 1.00 87.38 429 LEU A CA 1
ATOM 3391 C C . LEU A 1 429 ? 14.041 8.917 -6.782 1.00 87.38 429 LEU A C 1
ATOM 3393 O O . LEU A 1 429 ? 13.328 7.911 -6.758 1.00 87.38 429 LEU A O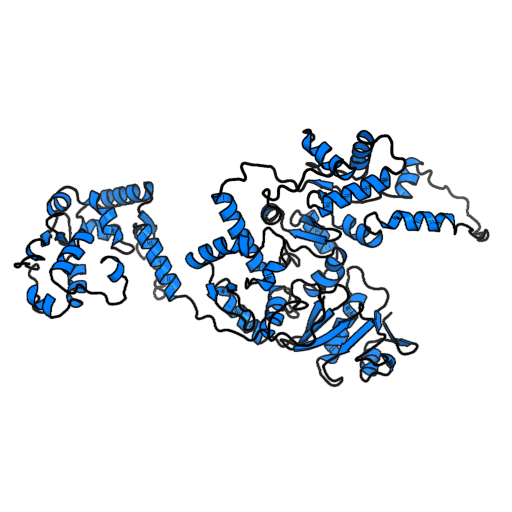 1
ATOM 3397 N N . LEU A 1 430 ? 13.918 9.909 -5.896 1.00 88.75 430 LEU A N 1
ATOM 3398 C CA . LEU A 1 430 ? 12.975 9.917 -4.770 1.00 88.75 430 LEU A CA 1
ATOM 3399 C C . LEU A 1 430 ? 11.540 9.619 -5.223 1.00 88.75 430 LEU A C 1
ATOM 3401 O O . LEU A 1 430 ? 10.830 8.814 -4.622 1.00 88.75 430 LEU A O 1
ATOM 3405 N N . ASN A 1 431 ? 11.085 10.241 -6.313 1.00 93.00 431 ASN A N 1
ATOM 3406 C CA . ASN A 1 431 ? 9.740 10.003 -6.833 1.00 93.00 431 ASN A CA 1
ATOM 3407 C C . ASN A 1 431 ? 9.565 8.581 -7.396 1.00 93.00 431 ASN A C 1
ATOM 3409 O O . ASN A 1 431 ? 8.480 8.012 -7.259 1.00 93.00 431 ASN A O 1
ATOM 3413 N N . ARG A 1 432 ? 10.602 7.973 -7.989 1.00 94.12 432 ARG A N 1
ATOM 3414 C CA . ARG A 1 432 ? 10.562 6.558 -8.406 1.00 94.12 432 ARG A CA 1
ATOM 3415 C C . ARG A 1 432 ? 10.470 5.626 -7.198 1.00 94.12 432 ARG A C 1
ATOM 3417 O O . ARG A 1 432 ? 9.681 4.680 -7.229 1.00 94.12 432 ARG A O 1
ATOM 3424 N N . ASP A 1 433 ? 11.194 5.912 -6.123 1.00 93.44 433 ASP A N 1
ATOM 3425 C CA . ASP A 1 433 ? 11.150 5.099 -4.903 1.00 93.44 433 ASP A CA 1
ATOM 3426 C C . ASP A 1 433 ? 9.829 5.250 -4.146 1.00 93.44 433 ASP A C 1
ATOM 3428 O O . ASP A 1 433 ? 9.240 4.249 -3.731 1.00 93.44 433 ASP A O 1
ATOM 3432 N N . ARG A 1 434 ? 9.246 6.455 -4.117 1.00 95.12 434 ARG A N 1
ATOM 3433 C CA . ARG A 1 434 ? 7.864 6.671 -3.653 1.00 95.12 434 ARG A CA 1
ATOM 3434 C C . ARG A 1 434 ? 6.855 5.839 -4.447 1.00 95.12 434 ARG A C 1
ATOM 3436 O O . ARG A 1 434 ? 5.975 5.216 -3.854 1.00 95.12 434 ARG A O 1
ATOM 3443 N N . VAL A 1 435 ? 6.989 5.769 -5.776 1.00 96.81 435 VAL A N 1
ATOM 3444 C CA . VAL A 1 435 ? 6.141 4.903 -6.618 1.00 96.81 435 VAL A CA 1
ATOM 3445 C C . VAL A 1 435 ? 6.320 3.428 -6.244 1.00 96.81 435 VAL A C 1
ATOM 3447 O O . VAL A 1 435 ? 5.325 2.718 -6.094 1.00 96.81 435 VAL A O 1
ATOM 3450 N N . ARG A 1 436 ? 7.555 2.955 -6.030 1.00 94.69 436 ARG A N 1
ATOM 3451 C CA . ARG A 1 436 ? 7.831 1.572 -5.592 1.00 94.69 436 ARG A CA 1
ATOM 3452 C C . ARG A 1 436 ? 7.221 1.272 -4.222 1.00 94.69 436 ARG A C 1
ATOM 3454 O O . ARG A 1 436 ? 6.612 0.213 -4.059 1.00 94.69 436 ARG A O 1
ATOM 3461 N N . LEU A 1 437 ? 7.313 2.199 -3.269 1.00 93.19 437 LEU A N 1
ATOM 3462 C CA . LEU A 1 437 ? 6.683 2.084 -1.953 1.00 93.19 437 LEU A CA 1
ATOM 3463 C C . LEU A 1 437 ? 5.159 1.959 -2.084 1.00 93.19 437 LEU A C 1
ATOM 3465 O O . LEU A 1 437 ? 4.557 1.032 -1.534 1.00 93.19 437 LEU A O 1
ATOM 3469 N N . LEU A 1 438 ? 4.527 2.836 -2.868 1.00 95.19 438 LEU A N 1
ATOM 3470 C CA . LEU A 1 438 ? 3.086 2.771 -3.108 1.00 95.19 438 LEU A CA 1
ATOM 3471 C C . LEU A 1 438 ? 2.678 1.485 -3.831 1.00 95.19 438 LEU A C 1
ATOM 3473 O O . LEU A 1 438 ? 1.632 0.926 -3.517 1.00 95.19 438 LEU A O 1
ATOM 3477 N N . LEU A 1 439 ? 3.485 0.969 -4.761 1.00 94.44 439 LEU A N 1
ATOM 3478 C CA . LEU A 1 439 ? 3.213 -0.313 -5.417 1.00 94.44 439 LEU A CA 1
ATOM 3479 C C . LEU A 1 439 ? 3.283 -1.470 -4.427 1.00 94.44 439 LEU A C 1
ATOM 3481 O O . LEU A 1 439 ? 2.433 -2.355 -4.483 1.00 94.44 439 LEU A O 1
ATOM 3485 N N . ARG A 1 440 ? 4.230 -1.478 -3.480 1.00 91.06 440 ARG A N 1
ATOM 3486 C CA . ARG A 1 440 ? 4.241 -2.470 -2.387 1.00 91.06 440 ARG A CA 1
ATOM 3487 C C . ARG A 1 440 ? 2.934 -2.405 -1.587 1.00 91.06 440 ARG A C 1
ATOM 3489 O O . ARG A 1 440 ? 2.317 -3.444 -1.361 1.00 91.06 440 ARG A O 1
ATOM 3496 N N . ARG A 1 441 ? 2.463 -1.198 -1.261 1.00 91.31 441 ARG A N 1
ATOM 3497 C CA . ARG A 1 441 ? 1.243 -0.948 -0.472 1.00 91.31 441 ARG A CA 1
ATOM 3498 C C . ARG A 1 441 ? -0.057 -1.305 -1.204 1.00 91.31 441 ARG A C 1
ATOM 3500 O O . ARG A 1 441 ? -0.881 -2.048 -0.674 1.00 91.31 441 ARG A O 1
ATOM 3507 N N . TRP A 1 442 ? -0.252 -0.774 -2.405 1.00 93.56 442 TRP A N 1
ATOM 3508 C CA . TRP A 1 442 ? -1.522 -0.819 -3.135 1.00 93.56 442 TRP A CA 1
ATOM 3509 C C . TRP A 1 442 ? -1.541 -1.848 -4.261 1.00 93.56 442 TRP A C 1
ATOM 3511 O O . TRP A 1 442 ? -2.610 -2.305 -4.648 1.00 93.56 442 TRP A O 1
ATOM 3521 N N . GLY A 1 443 ? -0.380 -2.220 -4.805 1.00 94.25 443 GLY A N 1
ATOM 3522 C CA . GLY A 1 443 ? -0.249 -3.097 -5.974 1.00 94.25 443 GLY A CA 1
ATOM 3523 C C . GLY A 1 443 ? -0.627 -2.413 -7.293 1.00 94.25 443 GLY A C 1
ATOM 3524 O O . GLY A 1 443 ? 0.134 -2.478 -8.257 1.00 94.25 443 GLY A O 1
ATOM 3525 N N . ILE A 1 444 ? -1.767 -1.718 -7.310 1.00 95.50 444 ILE A N 1
ATOM 3526 C CA . ILE A 1 444 ? -2.277 -0.920 -8.429 1.00 95.50 444 ILE A CA 1
ATOM 3527 C C . ILE A 1 444 ? -2.440 0.523 -7.957 1.00 95.50 444 ILE A C 1
ATOM 3529 O O . ILE A 1 444 ? -3.155 0.799 -6.995 1.00 95.50 444 ILE A O 1
ATOM 3533 N N . LEU A 1 445 ? -1.781 1.450 -8.644 1.00 96.38 445 LEU A N 1
ATOM 3534 C CA . LEU A 1 445 ? -1.852 2.878 -8.372 1.00 96.38 445 LEU A CA 1
ATOM 3535 C C . LEU A 1 445 ? -2.939 3.502 -9.232 1.00 96.38 445 LEU A C 1
ATOM 3537 O O . LEU A 1 445 ? -2.914 3.393 -10.457 1.00 96.38 445 LEU A O 1
ATOM 3541 N N . CYS A 1 446 ? -3.874 4.189 -8.591 1.00 94.12 446 CYS A N 1
ATOM 3542 C CA . CYS A 1 446 ? -4.915 4.951 -9.261 1.00 94.12 446 CYS A CA 1
ATOM 3543 C C . CYS A 1 446 ? -5.210 6.225 -8.473 1.00 94.12 446 CYS A C 1
ATOM 3545 O O . CYS A 1 446 ? -4.924 6.316 -7.275 1.00 94.12 446 CYS A O 1
ATOM 3547 N N . ARG A 1 447 ? -5.780 7.218 -9.154 1.00 92.88 447 ARG A N 1
ATOM 3548 C CA . ARG A 1 447 ? -5.994 8.543 -8.574 1.00 92.88 447 ARG A CA 1
ATOM 3549 C C . ARG A 1 447 ? -6.822 8.515 -7.270 1.00 92.88 447 ARG A C 1
ATOM 3551 O O . ARG A 1 447 ? -6.317 9.068 -6.297 1.00 92.88 447 ARG A O 1
ATOM 3558 N N . PRO A 1 448 ? -7.972 7.811 -7.175 1.00 91.44 448 PRO A N 1
ATOM 3559 C CA . PRO A 1 448 ? -8.758 7.763 -5.933 1.00 91.44 448 PRO A CA 1
ATOM 3560 C C . PRO A 1 448 ? -8.016 7.190 -4.714 1.00 91.44 448 PRO A C 1
ATOM 3562 O O . PRO A 1 448 ? -8.335 7.533 -3.577 1.00 91.44 448 PRO A O 1
ATOM 3565 N N . LEU A 1 449 ? -7.030 6.306 -4.925 1.00 90.81 449 LEU A N 1
ATOM 3566 C CA . LEU A 1 449 ? -6.205 5.773 -3.836 1.00 90.81 449 LEU A CA 1
ATOM 3567 C C . LEU A 1 449 ? -5.146 6.787 -3.391 1.00 90.81 449 LEU A C 1
ATOM 3569 O O . LEU A 1 449 ? -4.983 7.006 -2.194 1.00 90.81 449 LEU A O 1
ATOM 3573 N N . LEU A 1 450 ? -4.463 7.435 -4.342 1.00 92.38 450 LEU A N 1
ATOM 3574 C CA . LEU A 1 450 ? -3.383 8.385 -4.049 1.00 92.38 450 LEU A CA 1
ATOM 3575 C C . LEU A 1 450 ? -3.888 9.735 -3.523 1.00 92.38 450 LEU A C 1
ATOM 3577 O O . LEU A 1 450 ? -3.147 10.441 -2.852 1.00 92.38 450 LEU A O 1
ATOM 3581 N N . GLU A 1 451 ? -5.145 10.101 -3.773 1.00 89.06 451 GLU A N 1
ATOM 3582 C CA . GLU A 1 451 ? -5.759 11.308 -3.190 1.00 89.06 451 GLU A CA 1
ATOM 3583 C C . GLU A 1 451 ? -5.905 11.239 -1.661 1.00 89.06 451 GLU A C 1
ATOM 3585 O O . GLU A 1 451 ? -6.133 12.258 -1.015 1.00 89.06 451 GLU A O 1
ATOM 3590 N N . ARG A 1 452 ? -5.752 10.048 -1.073 1.00 86.50 452 ARG A N 1
ATOM 3591 C CA . ARG A 1 452 ? -5.770 9.823 0.380 1.00 86.50 452 ARG A CA 1
ATOM 3592 C C . ARG A 1 452 ? -4.378 9.802 1.006 1.00 86.50 452 ARG A C 1
ATOM 3594 O O . ARG A 1 452 ? -4.271 9.670 2.223 1.00 86.50 452 ARG A O 1
ATOM 3601 N N . GLU A 1 453 ? -3.340 9.852 0.184 1.00 90.62 453 GLU A N 1
ATOM 3602 C CA . GLU A 1 453 ? -1.955 9.793 0.628 1.00 90.62 453 GLU A CA 1
ATOM 3603 C C . GLU A 1 453 ? -1.438 11.166 1.059 1.00 90.62 453 GLU A C 1
ATOM 3605 O O . GLU A 1 453 ? -2.021 12.202 0.729 1.00 90.62 453 GLU A O 1
ATOM 3610 N N . SER A 1 454 ? -0.326 11.183 1.799 1.00 87.12 454 SER A N 1
ATOM 3611 C CA . SER A 1 454 ? 0.328 12.444 2.151 1.00 87.12 454 SER A CA 1
ATOM 3612 C C . SER A 1 454 ? 0.893 13.142 0.898 1.00 87.12 454 SER A C 1
ATOM 3614 O O . SER A 1 454 ? 1.154 12.486 -0.118 1.00 87.12 454 SER A O 1
ATOM 3616 N N . PRO A 1 455 ? 1.093 14.473 0.930 1.00 88.00 455 PRO A N 1
ATOM 3617 C CA . PRO A 1 455 ? 1.437 15.259 -0.260 1.00 88.00 455 PRO A CA 1
ATOM 3618 C C . PRO A 1 455 ? 2.615 14.742 -1.116 1.00 88.00 455 PRO A C 1
ATOM 3620 O O . PRO A 1 455 ? 2.492 14.768 -2.352 1.00 88.00 455 PRO A O 1
ATOM 3623 N N . PRO A 1 456 ? 3.711 14.192 -0.539 1.00 88.38 456 PRO A N 1
ATOM 3624 C CA . PRO A 1 456 ? 4.817 13.623 -1.320 1.00 88.38 456 PRO A CA 1
ATOM 3625 C C . PRO A 1 456 ? 4.407 12.454 -2.224 1.00 88.38 456 PRO A C 1
ATOM 3627 O O . PRO A 1 456 ? 5.045 12.209 -3.246 1.00 88.38 456 PRO A O 1
ATOM 3630 N N . PHE A 1 457 ? 3.316 11.768 -1.887 1.00 93.00 457 PHE A N 1
ATOM 3631 C CA . PHE A 1 457 ? 2.773 10.620 -2.612 1.00 93.00 457 PHE A CA 1
ATOM 3632 C C . PHE A 1 457 ? 1.582 10.981 -3.516 1.00 93.00 457 PHE A C 1
ATOM 3634 O O . PHE A 1 457 ? 0.892 10.097 -4.028 1.00 93.00 457 PHE A O 1
ATOM 3641 N N . SER A 1 458 ? 1.323 12.274 -3.729 1.00 93.06 458 SER A N 1
ATOM 3642 C CA . SER A 1 458 ? 0.192 12.734 -4.535 1.00 93.06 458 SER A CA 1
ATOM 3643 C C . SER A 1 458 ? 0.278 12.285 -6.000 1.00 93.06 458 SER A C 1
ATOM 3645 O O . SER A 1 458 ? 1.345 12.247 -6.620 1.00 93.06 458 SER A O 1
ATOM 3647 N N . TRP A 1 459 ? -0.888 12.005 -6.597 1.00 94.38 459 TRP A N 1
ATOM 3648 C CA . TRP A 1 459 ? -0.996 11.569 -7.995 1.00 94.38 459 TRP A CA 1
ATOM 3649 C C . TRP A 1 459 ? -0.299 12.528 -8.970 1.00 94.38 459 TRP A C 1
ATOM 3651 O O . TRP A 1 459 ? 0.434 12.091 -9.854 1.00 94.38 459 TRP A O 1
ATOM 3661 N N . ALA A 1 460 ? -0.507 13.839 -8.803 1.00 92.75 460 ALA A N 1
ATOM 3662 C CA . ALA A 1 460 ? 0.055 14.856 -9.689 1.00 92.75 460 ALA A CA 1
ATOM 3663 C C . ALA A 1 460 ? 1.592 14.870 -9.665 1.00 92.75 460 ALA A C 1
ATOM 3665 O O . ALA A 1 460 ? 2.215 14.972 -10.721 1.00 92.75 460 ALA A O 1
ATOM 3666 N N . ARG A 1 461 ? 2.191 14.713 -8.478 1.00 92.62 461 ARG A N 1
ATOM 3667 C CA . ARG A 1 461 ? 3.646 14.683 -8.288 1.00 92.62 461 ARG A CA 1
ATOM 3668 C C . ARG A 1 461 ? 4.276 13.424 -8.877 1.00 92.62 461 ARG A C 1
ATOM 3670 O O . ARG A 1 461 ? 5.321 13.503 -9.513 1.00 92.62 461 ARG A O 1
ATOM 3677 N N . LEU A 1 462 ? 3.634 12.270 -8.695 1.00 95.62 462 LEU A N 1
ATOM 3678 C CA . LEU A 1 462 ? 4.201 10.979 -9.094 1.00 95.62 462 LEU A CA 1
ATOM 3679 C C . LEU A 1 462 ? 3.894 10.575 -10.542 1.00 95.62 462 LEU A C 1
ATOM 3681 O O . LEU A 1 462 ? 4.566 9.696 -11.081 1.00 95.62 462 LEU A O 1
ATOM 3685 N N . LEU A 1 463 ? 2.922 11.207 -11.209 1.00 95.19 463 LEU A N 1
ATOM 3686 C CA . LEU A 1 463 ? 2.544 10.864 -12.585 1.00 95.19 463 LEU A CA 1
ATOM 3687 C C . LEU A 1 463 ? 3.716 10.907 -13.589 1.00 95.19 463 LEU A C 1
ATOM 3689 O O . LEU A 1 463 ? 3.833 9.952 -14.362 1.00 95.19 463 LEU A O 1
ATOM 3693 N N . PRO A 1 464 ? 4.610 11.919 -13.595 1.00 94.75 464 PRO A N 1
ATOM 3694 C CA . PRO A 1 464 ? 5.774 11.921 -14.484 1.00 94.75 464 PRO A CA 1
ATOM 3695 C C . PRO A 1 464 ? 6.704 10.722 -14.251 1.00 94.75 464 PRO A C 1
ATOM 3697 O O . PRO A 1 464 ? 7.134 10.086 -15.214 1.00 94.75 464 PRO A O 1
ATOM 3700 N N . ALA A 1 465 ? 6.958 10.368 -12.986 1.00 95.50 465 ALA A N 1
ATOM 3701 C CA . ALA A 1 465 ? 7.774 9.209 -12.630 1.00 95.50 465 ALA A CA 1
ATOM 3702 C C . ALA A 1 465 ? 7.107 7.896 -13.067 1.00 95.50 465 ALA A C 1
ATOM 3704 O O . ALA A 1 465 ? 7.752 7.075 -13.715 1.00 95.50 465 ALA A O 1
ATOM 3705 N N . MET A 1 466 ? 5.800 7.729 -12.824 1.00 96.38 466 MET A N 1
ATOM 3706 C CA . MET A 1 466 ? 5.046 6.553 -13.282 1.00 96.38 466 MET A CA 1
ATOM 3707 C C . MET A 1 466 ? 5.082 6.399 -14.809 1.00 96.38 466 MET A C 1
ATOM 3709 O O . MET A 1 466 ? 5.250 5.290 -15.307 1.00 96.38 466 MET A O 1
ATOM 3713 N N . ARG A 1 467 ? 4.987 7.498 -15.569 1.00 92.44 467 ARG A N 1
ATOM 3714 C CA . ARG A 1 467 ? 5.101 7.472 -17.039 1.00 92.44 467 ARG A CA 1
ATOM 3715 C C . ARG A 1 467 ? 6.495 7.087 -17.519 1.00 92.44 467 ARG A C 1
ATOM 3717 O O . ARG A 1 467 ? 6.612 6.292 -18.447 1.00 92.44 467 ARG A O 1
ATOM 3724 N N . ARG A 1 468 ? 7.550 7.601 -16.884 1.00 90.06 468 ARG A N 1
ATOM 3725 C CA . ARG A 1 468 ? 8.930 7.193 -17.189 1.00 90.06 468 ARG A CA 1
ATOM 3726 C C . ARG A 1 468 ? 9.157 5.714 -16.869 1.00 90.06 468 ARG A C 1
ATOM 3728 O O . ARG A 1 468 ? 9.699 4.992 -17.700 1.00 90.06 468 ARG A O 1
ATOM 3735 N N . MET A 1 469 ? 8.655 5.240 -15.731 1.00 93.38 469 MET A N 1
ATOM 3736 C CA . MET A 1 469 ? 8.705 3.825 -15.350 1.00 93.38 469 MET A CA 1
ATOM 3737 C C . MET A 1 469 ? 7.881 2.929 -16.295 1.00 93.38 469 MET A C 1
ATOM 3739 O O . MET A 1 469 ? 8.289 1.807 -16.583 1.00 93.38 469 MET A O 1
ATOM 3743 N N . GLU A 1 470 ? 6.763 3.419 -16.841 1.00 89.62 470 GLU A N 1
ATOM 3744 C CA . GLU A 1 470 ? 5.996 2.729 -17.891 1.00 89.62 470 GLU A CA 1
ATOM 3745 C C . GLU A 1 470 ? 6.804 2.592 -19.196 1.00 89.62 470 GLU A C 1
ATOM 3747 O O . GLU A 1 470 ? 6.832 1.522 -19.810 1.00 89.62 470 GLU A O 1
ATOM 3752 N N . LEU A 1 471 ? 7.494 3.657 -19.624 1.00 84.69 471 LEU A N 1
ATOM 3753 C CA . LEU A 1 471 ? 8.383 3.628 -20.797 1.00 84.69 471 LEU A CA 1
ATOM 3754 C C . LEU A 1 471 ? 9.589 2.702 -20.581 1.00 84.69 471 LEU A C 1
ATOM 3756 O O . LEU A 1 471 ? 10.020 2.021 -21.513 1.00 84.69 471 LEU A O 1
ATOM 3760 N N . ALA A 1 472 ? 10.094 2.631 -19.349 1.00 84.12 472 ALA A N 1
ATOM 3761 C CA . ALA A 1 472 ? 11.134 1.691 -18.944 1.00 84.12 472 ALA A CA 1
ATOM 3762 C C . ALA A 1 472 ? 10.630 0.238 -18.825 1.00 84.12 472 ALA A C 1
ATOM 3764 O O . ALA A 1 472 ? 11.439 -0.676 -18.714 1.00 84.12 472 ALA A O 1
ATOM 3765 N N . GLY A 1 473 ? 9.315 -0.000 -18.873 1.00 83.62 473 GLY A N 1
ATOM 3766 C CA . GLY A 1 473 ? 8.719 -1.326 -18.689 1.00 83.62 473 GLY A CA 1
ATOM 3767 C C . GLY A 1 473 ? 8.708 -1.825 -17.241 1.00 83.62 473 GLY A C 1
ATOM 3768 O O . GLY A 1 473 ? 8.310 -2.962 -17.009 1.00 83.62 473 GLY A O 1
ATOM 3769 N N . GLU A 1 474 ? 9.090 -0.991 -16.265 1.00 89.56 474 GLU A N 1
ATOM 3770 C CA . GLU A 1 474 ? 8.906 -1.288 -14.834 1.00 89.56 474 GLU A CA 1
ATOM 3771 C C . GLU A 1 474 ? 7.409 -1.343 -14.479 1.00 89.56 474 GLU A C 1
ATOM 3773 O O . GLU A 1 474 ? 7.003 -2.097 -13.593 1.00 89.56 474 GLU A O 1
ATOM 3778 N N . LEU A 1 475 ? 6.584 -0.557 -15.187 1.00 92.56 475 LEU A N 1
ATOM 3779 C CA . LEU A 1 475 ? 5.133 -0.497 -15.014 1.00 92.56 475 LEU A CA 1
ATOM 3780 C C . LEU A 1 475 ? 4.381 -0.786 -16.309 1.00 92.56 475 LEU A C 1
ATOM 3782 O O . LEU A 1 475 ? 4.835 -0.490 -17.413 1.00 92.56 475 LEU A O 1
ATOM 3786 N N . ILE A 1 476 ? 3.165 -1.286 -16.137 1.00 90.75 476 ILE A N 1
ATOM 3787 C CA . ILE A 1 476 ? 2.128 -1.347 -17.158 1.00 90.75 476 ILE A CA 1
ATOM 3788 C C . ILE A 1 476 ? 1.011 -0.373 -16.790 1.00 90.75 476 ILE A C 1
ATOM 3790 O O . ILE A 1 476 ? 0.619 -0.268 -15.625 1.00 90.75 476 ILE A O 1
ATOM 3794 N N . ALA A 1 477 ? 0.506 0.345 -17.790 1.00 90.62 477 ALA A N 1
ATOM 3795 C CA . ALA A 1 477 ? -0.625 1.246 -17.642 1.00 90.62 477 ALA A CA 1
ATOM 3796 C C . ALA A 1 477 ? -1.859 0.656 -18.337 1.00 90.62 477 ALA A C 1
ATOM 3798 O O . ALA A 1 477 ? -1.758 0.114 -19.437 1.00 90.62 477 ALA A O 1
ATOM 3799 N N . GLY A 1 478 ? -3.025 0.759 -17.704 1.00 88.88 478 GLY A N 1
ATOM 3800 C CA . GLY A 1 478 ? -4.263 0.190 -18.234 1.00 88.88 478 GLY A CA 1
ATOM 3801 C C . GLY A 1 478 ? -5.471 0.463 -17.345 1.00 88.88 478 GLY A C 1
ATOM 3802 O O . GLY A 1 478 ? -5.405 1.281 -16.428 1.00 88.88 478 GLY A O 1
ATOM 3803 N N . ARG A 1 479 ? -6.582 -0.221 -17.628 1.00 89.38 479 ARG A N 1
ATOM 3804 C CA . ARG A 1 479 ? -7.776 -0.251 -16.772 1.00 89.38 479 ARG A CA 1
ATOM 3805 C C . ARG A 1 479 ? -7.877 -1.632 -16.132 1.00 89.38 479 ARG A C 1
ATOM 3807 O O . ARG A 1 479 ? -8.308 -2.573 -16.785 1.00 89.38 479 ARG A O 1
ATOM 3814 N N . PHE A 1 480 ? -7.435 -1.765 -14.882 1.00 93.31 480 PHE A N 1
ATOM 3815 C CA . PHE A 1 480 ? -7.500 -3.044 -14.165 1.00 93.31 480 PHE A CA 1
ATOM 3816 C C . PHE A 1 480 ? -8.870 -3.248 -13.522 1.00 93.31 480 PHE A C 1
ATOM 3818 O O . PHE A 1 480 ? -9.401 -4.354 -13.565 1.00 93.31 480 PHE A O 1
ATOM 3825 N N . PHE A 1 481 ? -9.452 -2.179 -12.974 1.00 93.69 481 PHE A N 1
ATOM 3826 C CA . PHE A 1 481 ? -10.801 -2.172 -12.408 1.00 93.69 481 PHE A CA 1
ATOM 3827 C C . PHE A 1 481 ? -11.726 -1.214 -13.160 1.00 93.69 481 PHE A C 1
ATOM 3829 O O . PHE A 1 481 ? -11.341 -0.075 -13.440 1.00 93.69 481 PHE A O 1
ATOM 3836 N N . ALA A 1 482 ? -12.951 -1.673 -13.401 1.00 92.12 482 ALA A N 1
ATOM 3837 C CA . ALA A 1 482 ? -14.084 -0.877 -13.845 1.00 92.12 482 ALA A CA 1
ATOM 3838 C C . ALA A 1 482 ? -14.505 0.135 -12.773 1.00 92.12 482 ALA A C 1
ATOM 3840 O O . ALA A 1 482 ? -14.135 0.016 -11.605 1.00 92.12 482 ALA A O 1
ATOM 3841 N N . GLY A 1 483 ? -15.261 1.157 -13.179 1.00 88.38 483 GLY A N 1
ATOM 3842 C CA . GLY A 1 483 ? -15.752 2.213 -12.284 1.00 88.38 483 GLY A CA 1
ATOM 3843 C C . GLY A 1 483 ? -14.701 3.242 -11.857 1.00 88.38 483 GLY A C 1
ATOM 3844 O O . GLY A 1 483 ? -15.040 4.259 -11.259 1.00 88.38 483 GLY A O 1
ATOM 3845 N N . ILE A 1 484 ? -13.426 3.028 -12.202 1.00 89.56 484 ILE A N 1
ATOM 3846 C CA . ILE A 1 484 ? -12.345 3.996 -12.009 1.00 89.56 484 ILE A CA 1
ATOM 3847 C C . ILE A 1 484 ? -12.049 4.668 -13.351 1.00 89.56 484 ILE A C 1
ATOM 3849 O O . ILE A 1 484 ? -11.275 4.165 -14.167 1.00 89.56 484 ILE A O 1
ATOM 3853 N N . ASN A 1 485 ? -12.612 5.858 -13.560 1.00 82.38 485 ASN A N 1
ATOM 3854 C CA . ASN A 1 485 ? -12.429 6.662 -14.776 1.00 82.38 485 ASN A CA 1
ATOM 3855 C C . ASN A 1 485 ? -11.074 7.401 -14.814 1.00 82.38 485 ASN A C 1
ATOM 3857 O O . ASN A 1 485 ? -10.981 8.557 -15.223 1.00 82.38 485 ASN A O 1
ATOM 3861 N N . SER A 1 486 ? -10.005 6.746 -14.363 1.00 84.00 486 SER A N 1
ATOM 3862 C CA . SER A 1 486 ? -8.641 7.275 -14.387 1.00 84.00 486 SER A CA 1
ATOM 3863 C C . SER A 1 486 ? -7.659 6.208 -14.854 1.00 84.00 486 SER A C 1
ATOM 3865 O O . SER A 1 486 ? -7.952 5.013 -14.830 1.00 84.00 486 SER A O 1
ATOM 3867 N N . LEU A 1 487 ? -6.492 6.653 -15.317 1.00 88.94 487 LEU A N 1
ATOM 3868 C CA . LEU A 1 487 ? -5.401 5.750 -15.646 1.00 88.94 487 LEU A CA 1
ATOM 3869 C C . LEU A 1 487 ? -4.938 5.006 -14.393 1.00 88.94 487 LEU A C 1
ATOM 3871 O O . LEU A 1 487 ? -4.880 5.592 -13.314 1.00 88.94 487 LEU A O 1
ATOM 3875 N N . GLN A 1 488 ? -4.575 3.739 -14.553 1.00 94.31 488 GLN A N 1
ATOM 3876 C CA . GLN A 1 488 ? -4.075 2.911 -13.467 1.00 94.31 488 GLN A CA 1
ATOM 3877 C C . GLN A 1 488 ? -2.706 2.352 -13.859 1.00 94.31 488 GLN A C 1
ATOM 3879 O O . GLN A 1 488 ? -2.499 1.991 -15.020 1.00 94.31 488 GLN A O 1
ATOM 3884 N N . PHE A 1 489 ? -1.783 2.286 -12.901 1.00 95.69 489 PHE A N 1
ATOM 3885 C CA . PHE A 1 489 ? -0.437 1.743 -13.089 1.00 95.69 489 PHE A CA 1
ATOM 3886 C C . PHE A 1 489 ? -0.204 0.562 -12.161 1.00 95.69 489 PHE A C 1
ATOM 3888 O O . PHE A 1 489 ? -0.598 0.597 -10.999 1.00 95.69 489 PHE A O 1
ATOM 3895 N N . ALA A 1 490 ? 0.482 -0.461 -12.646 1.00 95.44 490 ALA A N 1
ATOM 3896 C CA . ALA A 1 490 ? 0.862 -1.603 -11.830 1.00 95.44 490 ALA A CA 1
ATOM 3897 C C . ALA A 1 490 ? 2.175 -2.208 -12.320 1.00 95.44 490 ALA A C 1
ATOM 3899 O O . ALA A 1 490 ? 2.578 -1.991 -13.462 1.00 95.44 490 ALA A O 1
ATOM 3900 N N . SER A 1 491 ? 2.824 -3.011 -11.479 1.00 92.44 491 SER A N 1
ATOM 3901 C CA . SER A 1 491 ? 3.902 -3.883 -11.957 1.00 92.44 491 SER A CA 1
ATOM 3902 C C . SER A 1 491 ? 3.330 -5.013 -12.834 1.00 92.44 491 SER A C 1
ATOM 3904 O O . SER A 1 491 ? 2.210 -5.463 -12.570 1.00 92.44 491 SER A O 1
ATOM 3906 N N . PRO A 1 492 ? 4.079 -5.549 -13.815 1.00 85.62 492 PRO A N 1
ATOM 3907 C CA . PRO A 1 492 ? 3.621 -6.673 -14.642 1.00 85.62 492 PRO A CA 1
ATOM 3908 C C . PRO A 1 492 ? 3.196 -7.917 -13.841 1.00 85.62 492 PRO A C 1
ATOM 3910 O O . PRO A 1 492 ? 2.296 -8.649 -14.248 1.00 85.62 492 PRO A O 1
ATOM 3913 N N . ALA A 1 493 ? 3.793 -8.136 -12.663 1.00 86.44 493 ALA A N 1
ATOM 3914 C CA . ALA A 1 493 ? 3.498 -9.275 -11.793 1.00 86.44 493 ALA A CA 1
ATOM 3915 C C . ALA A 1 493 ? 2.073 -9.263 -11.197 1.00 86.44 493 ALA A C 1
ATOM 3917 O O . ALA A 1 493 ? 1.620 -10.287 -10.680 1.00 86.44 493 ALA A O 1
ATOM 3918 N N . ILE A 1 494 ? 1.347 -8.139 -11.292 1.00 89.75 494 ILE A N 1
ATOM 3919 C CA . ILE A 1 494 ? 0.062 -7.945 -10.608 1.00 89.75 494 ILE A CA 1
ATOM 3920 C C . ILE A 1 494 ? -1.053 -8.873 -11.100 1.00 89.75 494 ILE A C 1
ATOM 3922 O O . ILE A 1 494 ? -2.003 -9.144 -10.368 1.00 89.75 494 ILE A O 1
ATOM 3926 N N . LEU A 1 495 ? -0.952 -9.377 -12.333 1.00 85.38 495 LEU A N 1
ATOM 3927 C CA . LEU A 1 495 ? -2.018 -10.159 -12.964 1.00 85.38 495 LEU A CA 1
ATOM 3928 C C . LEU A 1 495 ? -2.339 -11.438 -12.179 1.00 85.38 495 LEU A C 1
ATOM 3930 O O . LEU A 1 495 ? -3.511 -11.748 -11.976 1.00 85.38 495 LEU A O 1
ATOM 3934 N N . ARG A 1 496 ? -1.312 -12.113 -11.643 1.00 85.00 496 ARG A N 1
ATOM 3935 C CA . ARG A 1 496 ? -1.485 -13.303 -10.789 1.00 85.00 496 ARG A CA 1
ATOM 3936 C C . ARG A 1 496 ? -2.152 -12.974 -9.452 1.00 85.00 496 ARG A C 1
ATOM 3938 O O . ARG A 1 496 ? -2.811 -13.826 -8.866 1.00 85.00 496 ARG A O 1
ATOM 3945 N N . GLU A 1 497 ? -1.950 -11.767 -8.927 1.00 89.31 497 GLU A N 1
ATOM 3946 C CA . GLU A 1 497 ? -2.584 -11.328 -7.678 1.00 89.31 497 GLU A CA 1
ATOM 3947 C C . GLU A 1 497 ? -4.069 -11.019 -7.884 1.00 89.31 497 GLU A C 1
ATOM 3949 O O . GLU A 1 497 ? -4.885 -11.336 -7.019 1.00 89.31 497 GLU A O 1
ATOM 3954 N N . LEU A 1 498 ? -4.433 -10.469 -9.045 1.00 91.75 498 LEU A N 1
ATOM 3955 C CA . LEU A 1 498 ? -5.827 -10.207 -9.399 1.00 91.75 498 LEU A CA 1
ATOM 3956 C C . LEU A 1 498 ? -6.640 -11.501 -9.543 1.00 91.75 498 LEU A C 1
ATOM 3958 O O . LEU A 1 498 ? -7.734 -11.583 -8.996 1.00 91.75 498 LEU A O 1
ATOM 3962 N N . GLU A 1 499 ? -6.088 -12.536 -10.181 1.00 89.50 499 GLU A N 1
ATOM 3963 C CA . GLU A 1 499 ? -6.749 -13.850 -10.298 1.00 89.50 499 GLU A CA 1
ATOM 3964 C C . GLU A 1 499 ? -7.023 -14.493 -8.923 1.00 89.50 499 GLU A C 1
ATOM 3966 O O . GLU A 1 499 ? -8.082 -15.081 -8.681 1.00 89.50 499 GLU A O 1
ATOM 3971 N N . LYS A 1 500 ? -6.087 -14.340 -7.977 1.00 90.44 500 LYS A N 1
ATOM 3972 C CA . LYS A 1 500 ? -6.273 -14.789 -6.586 1.00 90.44 500 LYS A CA 1
ATOM 3973 C C . LYS A 1 500 ? -7.365 -13.998 -5.867 1.00 90.44 500 LYS A C 1
ATOM 3975 O O . LYS A 1 500 ? -8.113 -14.569 -5.081 1.00 90.44 500 LYS A O 1
ATOM 3980 N N . ALA A 1 501 ? -7.462 -12.696 -6.124 1.00 92.38 501 ALA A N 1
ATOM 3981 C CA . ALA A 1 501 ? -8.494 -11.851 -5.535 1.00 92.38 501 ALA A CA 1
ATOM 3982 C C . ALA A 1 501 ? -9.901 -12.207 -6.037 1.00 92.38 501 ALA A C 1
ATOM 3984 O O . ALA A 1 501 ? -10.844 -12.209 -5.250 1.00 92.38 501 ALA A O 1
ATOM 3985 N N . GLU A 1 502 ? -10.038 -12.548 -7.320 1.00 91.56 502 GLU A N 1
ATOM 3986 C CA . GLU A 1 502 ? -11.309 -12.966 -7.930 1.00 91.56 502 GLU A CA 1
ATOM 3987 C C . GLU A 1 502 ? -11.823 -14.300 -7.377 1.00 91.56 502 GLU A C 1
ATOM 3989 O O . GLU A 1 502 ? -13.031 -14.508 -7.282 1.00 91.56 502 GLU A O 1
ATOM 3994 N N . SER A 1 503 ? -10.911 -15.191 -6.986 1.00 91.75 503 SER A N 1
ATOM 3995 C CA . SER A 1 503 ? -11.226 -16.519 -6.447 1.00 91.75 503 SER A CA 1
ATOM 3996 C C . SER A 1 503 ? -11.330 -16.567 -4.917 1.00 91.75 503 SER A C 1
ATOM 3998 O O . SER A 1 503 ? -11.573 -17.634 -4.353 1.00 91.75 503 SER A O 1
ATOM 4000 N N . LEU A 1 504 ? -11.172 -15.434 -4.222 1.00 92.25 504 LEU A N 1
ATOM 4001 C CA . LEU A 1 504 ? -11.210 -15.391 -2.763 1.00 92.25 504 LEU A CA 1
ATOM 4002 C C . LEU A 1 504 ? -12.632 -15.627 -2.231 1.00 92.25 504 LEU A C 1
ATOM 4004 O O . LEU A 1 504 ? -13.540 -14.842 -2.490 1.00 92.25 504 LEU A O 1
ATOM 4008 N N . THR A 1 505 ? -12.805 -16.662 -1.408 1.00 90.88 505 THR A N 1
ATOM 4009 C CA . THR A 1 505 ? -14.086 -16.996 -0.752 1.00 90.88 505 THR A CA 1
ATOM 4010 C C . THR A 1 505 ? -14.064 -16.829 0.767 1.00 90.88 505 THR A C 1
ATOM 4012 O O . THR A 1 505 ? -15.101 -16.963 1.417 1.00 90.88 505 THR A O 1
ATOM 4015 N N . GLU A 1 506 ? -12.894 -16.559 1.346 1.00 91.25 506 GLU A N 1
ATOM 4016 C CA . GLU A 1 506 ? -12.729 -16.443 2.794 1.00 91.25 506 GLU A CA 1
ATOM 4017 C C . GLU A 1 506 ? -13.421 -15.209 3.372 1.00 91.25 506 GLU A C 1
ATOM 4019 O O . GLU A 1 506 ? -13.658 -14.207 2.687 1.00 91.25 506 GLU A O 1
ATOM 4024 N N . ILE A 1 507 ? -13.736 -15.302 4.666 1.00 93.94 507 ILE A N 1
ATOM 4025 C CA . ILE A 1 507 ? -14.311 -14.201 5.432 1.00 93.94 507 ILE A CA 1
ATOM 4026 C C . ILE A 1 507 ? -13.188 -13.421 6.092 1.00 93.94 507 ILE A C 1
ATOM 4028 O O . ILE A 1 507 ? -12.365 -13.988 6.807 1.00 93.94 507 ILE A O 1
ATOM 4032 N N . TYR A 1 508 ? -13.200 -12.112 5.898 1.00 95.12 508 TYR A N 1
ATOM 4033 C CA . TYR A 1 508 ? -12.232 -11.203 6.488 1.00 95.12 508 TYR A CA 1
ATOM 4034 C C . TYR A 1 508 ? -12.920 -9.923 6.950 1.00 95.12 508 TYR A C 1
ATOM 4036 O O . TYR A 1 508 ? -14.074 -9.641 6.611 1.00 95.12 508 TYR A O 1
ATOM 4044 N N . TRP A 1 509 ? -12.214 -9.147 7.763 1.00 95.56 509 TRP A N 1
ATOM 4045 C CA . TRP A 1 509 ? -12.738 -7.919 8.337 1.00 95.56 509 TRP A CA 1
ATOM 4046 C C . TRP A 1 509 ? -11.689 -6.816 8.292 1.00 95.56 509 TRP A C 1
ATOM 4048 O O . TRP A 1 509 ? -10.490 -7.076 8.240 1.00 95.56 509 TRP A O 1
ATOM 4058 N N . MET A 1 510 ? -12.149 -5.574 8.322 1.00 95.88 510 MET A N 1
ATOM 4059 C CA . MET A 1 510 ? -11.289 -4.405 8.474 1.00 95.88 510 MET A CA 1
ATOM 4060 C C . MET A 1 510 ? -12.077 -3.251 9.085 1.00 95.88 510 MET A C 1
ATOM 4062 O O . MET A 1 510 ? -13.304 -3.187 8.980 1.00 95.88 510 MET A O 1
ATOM 4066 N N . ASN A 1 511 ? -11.384 -2.313 9.720 1.00 97.00 511 ASN A N 1
ATOM 4067 C CA . ASN A 1 511 ? -12.008 -1.067 10.146 1.00 97.00 511 ASN A CA 1
ATOM 4068 C C . ASN A 1 511 ? -12.324 -0.191 8.928 1.00 97.00 511 ASN A C 1
ATOM 4070 O O . ASN A 1 511 ? -11.566 -0.171 7.962 1.00 97.00 511 ASN A O 1
ATOM 4074 N N . ALA A 1 512 ? -13.410 0.579 8.970 1.00 96.81 512 ALA A N 1
ATOM 4075 C CA . ALA A 1 512 ? -13.775 1.464 7.873 1.00 96.81 512 ALA A CA 1
ATOM 4076 C C . ALA A 1 512 ? -12.696 2.531 7.617 1.00 96.81 512 ALA A C 1
ATOM 4078 O O . ALA A 1 512 ? -12.570 2.977 6.483 1.00 96.81 512 ALA A O 1
ATOM 4079 N N . ALA A 1 513 ? -11.906 2.910 8.628 1.00 95.38 513 ALA A N 1
ATOM 4080 C CA . ALA A 1 513 ? -10.759 3.807 8.502 1.00 95.38 513 ALA A CA 1
ATOM 4081 C C . ALA A 1 513 ? -9.430 3.116 8.126 1.00 95.38 513 ALA A C 1
ATOM 4083 O O . ALA A 1 513 ? -8.431 3.821 7.965 1.00 95.38 513 ALA A O 1
ATOM 4084 N N . ASP A 1 514 ? -9.398 1.788 7.953 1.00 95.00 514 ASP A N 1
ATOM 4085 C CA . ASP A 1 514 ? -8.209 1.068 7.468 1.00 95.00 514 ASP A CA 1
ATOM 4086 C C . ASP A 1 514 ? -7.840 1.531 6.042 1.00 95.00 514 ASP A C 1
ATOM 4088 O O . ASP A 1 514 ? -8.734 1.833 5.245 1.00 95.00 514 ASP A O 1
ATOM 4092 N N . PRO A 1 515 ? -6.552 1.621 5.665 1.00 91.94 515 PRO A N 1
ATOM 4093 C CA . PRO A 1 515 ? -6.153 1.881 4.276 1.00 91.94 515 PRO A CA 1
ATOM 4094 C C . PRO A 1 515 ? -6.797 0.940 3.253 1.00 91.94 515 PRO A C 1
ATOM 4096 O O . PRO A 1 515 ? -7.227 1.415 2.207 1.00 91.94 515 PRO A O 1
ATOM 4099 N N . ALA A 1 516 ? -6.919 -0.355 3.556 1.00 93.25 516 ALA A N 1
ATOM 4100 C CA . ALA A 1 516 ? -7.513 -1.343 2.655 1.00 93.25 516 ALA A CA 1
ATOM 4101 C C . ALA A 1 516 ? -9.030 -1.161 2.476 1.00 93.25 516 ALA A C 1
ATOM 4103 O O . ALA A 1 516 ? -9.626 -1.767 1.586 1.00 93.25 516 ALA A O 1
ATOM 4104 N N . SER A 1 517 ? -9.661 -0.354 3.335 1.00 94.81 517 SER A N 1
ATOM 4105 C CA . SER A 1 517 ? -11.106 -0.186 3.369 1.00 94.81 517 SER A CA 1
ATOM 4106 C C . SER A 1 517 ? -11.633 0.535 2.129 1.00 94.81 517 SER A C 1
ATOM 4108 O O . SER A 1 517 ? -11.187 1.652 1.822 1.00 94.81 517 SER A O 1
ATOM 4110 N N . PRO A 1 518 ? -12.666 -0.026 1.471 1.00 93.56 518 PRO A N 1
ATOM 4111 C CA . PRO A 1 518 ? -13.358 0.666 0.395 1.00 93.56 518 PRO A CA 1
ATOM 4112 C C . PRO A 1 518 ? -14.257 1.804 0.904 1.00 93.56 518 PRO A C 1
ATOM 4114 O O . PRO A 1 518 ? -14.793 2.561 0.100 1.00 93.56 518 PRO A O 1
ATOM 4117 N N . ALA A 1 519 ? -14.432 1.965 2.223 1.00 93.62 519 ALA A N 1
ATOM 4118 C CA . ALA A 1 519 ? -15.263 3.027 2.786 1.00 93.62 519 ALA A CA 1
ATOM 4119 C C . ALA A 1 519 ? -14.811 4.418 2.307 1.00 93.62 519 ALA A C 1
ATOM 4121 O O . ALA A 1 519 ? -13.624 4.770 2.355 1.00 93.62 519 ALA A O 1
ATOM 4122 N N . GLY A 1 520 ? -15.780 5.210 1.848 1.00 88.31 520 GLY A N 1
ATOM 4123 C CA . GLY A 1 520 ? -15.571 6.548 1.295 1.00 88.31 520 GLY A CA 1
ATOM 4124 C C . GLY A 1 520 ? -14.783 6.598 -0.018 1.00 88.31 520 GLY A C 1
ATOM 4125 O O . GLY A 1 520 ? -14.216 7.647 -0.312 1.00 88.31 520 GLY A O 1
ATOM 4126 N N . LEU A 1 521 ? -14.598 5.478 -0.736 1.00 88.38 521 LEU A N 1
ATOM 4127 C CA . LEU A 1 521 ? -14.056 5.513 -2.100 1.00 88.38 521 LEU A CA 1
ATOM 4128 C C . LEU A 1 521 ? -15.194 5.853 -3.058 1.00 88.38 521 LEU A C 1
ATOM 4130 O O . LEU A 1 521 ? -16.213 5.169 -3.075 1.00 88.38 521 LEU A O 1
ATOM 4134 N N . GLU A 1 522 ? -14.993 6.879 -3.874 1.00 86.25 522 GLU A N 1
ATOM 4135 C CA . GLU A 1 522 ? -15.923 7.269 -4.934 1.00 86.25 522 GLU A CA 1
ATOM 4136 C C . GLU A 1 522 ? -15.606 6.462 -6.202 1.00 86.25 522 GLU A C 1
ATOM 4138 O O . GLU A 1 522 ? -14.980 6.956 -7.138 1.00 86.25 522 GLU A O 1
ATOM 4143 N N . ILE A 1 523 ? -15.948 5.169 -6.185 1.00 90.12 523 ILE A N 1
ATOM 4144 C CA . ILE A 1 523 ? -15.744 4.242 -7.307 1.00 90.12 523 ILE A CA 1
ATOM 4145 C C . ILE A 1 523 ? -17.075 3.570 -7.639 1.00 90.12 523 ILE A C 1
ATOM 4147 O O . ILE A 1 523 ? -17.676 2.912 -6.783 1.00 90.12 523 ILE A O 1
ATOM 4151 N N . ASP A 1 524 ? -17.506 3.696 -8.893 1.00 90.44 524 ASP A N 1
ATOM 4152 C CA . ASP A 1 524 ? -18.757 3.104 -9.364 1.00 90.44 524 ASP A CA 1
ATOM 4153 C C . ASP A 1 524 ? -18.691 1.570 -9.337 1.00 90.44 524 ASP A C 1
ATOM 4155 O O . ASP A 1 524 ? -17.703 0.961 -9.744 1.00 90.44 524 ASP A O 1
ATOM 4159 N N . GLY A 1 525 ? -19.763 0.922 -8.876 1.00 90.31 525 GLY A N 1
ATOM 4160 C CA . GLY A 1 525 ? -19.839 -0.540 -8.780 1.00 90.31 525 GLY A CA 1
ATOM 4161 C C . GLY A 1 525 ? -19.252 -1.137 -7.497 1.00 90.31 525 GLY A C 1
ATOM 4162 O O . GLY A 1 525 ? -19.185 -2.360 -7.380 1.00 90.31 525 GLY A O 1
ATOM 4163 N N . LEU A 1 526 ? -18.839 -0.317 -6.524 1.00 91.94 526 LEU A N 1
ATOM 4164 C CA . LEU A 1 526 ? -18.623 -0.780 -5.150 1.00 91.94 526 LEU A CA 1
ATOM 4165 C C . LEU A 1 526 ? -19.958 -1.141 -4.457 1.00 91.94 526 LEU A C 1
ATOM 4167 O O . LEU A 1 526 ? -21.016 -0.687 -4.890 1.00 91.94 526 LEU A O 1
ATOM 4171 N N . PRO A 1 527 ? -19.938 -1.940 -3.369 1.00 89.25 527 PRO A N 1
ATOM 4172 C CA . PRO A 1 527 ? -21.153 -2.293 -2.631 1.00 89.25 527 PRO A CA 1
ATOM 4173 C C . PRO A 1 527 ? -21.960 -1.069 -2.150 1.00 89.25 527 PRO A C 1
ATOM 4175 O O . PRO A 1 527 ? -21.412 -0.179 -1.503 1.00 89.25 527 PRO A O 1
ATOM 4178 N N . GLU A 1 528 ? -23.277 -1.069 -2.380 1.00 83.00 528 GLU A N 1
ATOM 4179 C CA . GLU A 1 528 ? -24.180 0.081 -2.149 1.00 83.00 528 GLU A CA 1
ATOM 4180 C C . GLU A 1 528 ? -24.315 0.521 -0.673 1.00 83.00 528 GLU A C 1
ATOM 4182 O O . GLU A 1 528 ? -24.742 1.638 -0.395 1.00 83.00 528 GLU A O 1
ATOM 4187 N N . ASN A 1 529 ? -23.917 -0.323 0.288 1.00 86.94 529 ASN A N 1
ATOM 4188 C CA . ASN A 1 529 ? -24.092 -0.086 1.731 1.00 86.94 529 ASN A CA 1
ATOM 4189 C C . ASN A 1 529 ? -22.802 0.309 2.470 1.00 86.94 529 ASN A C 1
ATOM 4191 O O . ASN A 1 529 ? -22.732 0.199 3.696 1.00 86.94 529 ASN A O 1
ATOM 4195 N N . LEU A 1 530 ? -21.748 0.718 1.761 1.00 92.19 530 LEU A N 1
ATOM 4196 C CA . LEU A 1 530 ? -20.502 1.111 2.420 1.00 92.19 530 LEU A CA 1
ATOM 4197 C C . LEU A 1 530 ? -20.711 2.362 3.298 1.00 92.19 530 LEU A C 1
ATOM 4199 O O . LEU A 1 530 ? -21.233 3.371 2.824 1.00 92.19 530 LEU A O 1
ATOM 4203 N N . PRO A 1 531 ? -20.290 2.339 4.576 1.00 92.31 531 PRO A N 1
ATOM 4204 C CA . PRO A 1 531 ? -20.406 3.500 5.443 1.00 92.31 531 PRO A CA 1
ATOM 4205 C C . PRO A 1 531 ? -19.357 4.561 5.089 1.00 92.31 531 PRO A C 1
ATOM 4207 O O . PRO A 1 531 ? -18.380 4.309 4.377 1.00 92.31 531 PRO A O 1
ATOM 4210 N N . ALA A 1 532 ? -19.509 5.744 5.683 1.00 92.50 532 ALA A N 1
ATOM 4211 C CA . ALA A 1 532 ? -18.439 6.732 5.709 1.00 92.50 532 ALA A CA 1
ATOM 4212 C C . ALA A 1 532 ? -17.178 6.166 6.391 1.00 92.50 532 ALA A C 1
ATOM 4214 O O . ALA A 1 532 ? -17.252 5.350 7.318 1.00 92.50 532 ALA A O 1
ATOM 4215 N N . ARG A 1 533 ? -16.006 6.646 5.963 1.00 92.62 533 ARG A N 1
ATOM 4216 C CA . ARG A 1 533 ? -14.716 6.289 6.563 1.00 92.62 533 ARG A CA 1
ATOM 4217 C C . ARG A 1 533 ? -14.685 6.752 8.024 1.00 92.62 533 ARG A C 1
ATOM 4219 O O . ARG A 1 533 ? -14.650 7.947 8.301 1.00 92.62 533 ARG A O 1
ATOM 4226 N N . SER A 1 534 ? -14.732 5.810 8.965 1.00 93.62 534 SER A N 1
ATOM 4227 C CA . SER A 1 534 ? -14.887 6.108 10.393 1.00 93.62 534 SER A CA 1
ATOM 4228 C C . SER A 1 534 ? -14.135 5.108 11.272 1.00 93.62 534 SER A C 1
ATOM 4230 O O . SER A 1 534 ? -14.266 3.905 11.051 1.00 93.62 534 SER A O 1
ATOM 4232 N N . PRO A 1 535 ? -13.443 5.561 12.337 1.00 93.75 535 PRO A N 1
ATOM 4233 C CA . PRO A 1 535 ? -12.779 4.669 13.291 1.00 93.75 535 PRO A CA 1
ATOM 4234 C C . PRO A 1 535 ? -13.763 3.796 14.088 1.00 93.75 535 PRO A C 1
ATOM 4236 O O . PRO A 1 535 ? -13.357 2.842 14.747 1.00 93.75 535 PRO A O 1
ATOM 4239 N N . ARG A 1 536 ? -15.062 4.132 14.076 1.00 94.50 536 ARG A N 1
ATOM 4240 C CA . ARG A 1 536 ? -16.112 3.449 14.853 1.00 94.50 536 ARG A CA 1
ATOM 4241 C C . ARG A 1 536 ? -16.868 2.383 14.062 1.00 94.50 536 ARG A C 1
ATOM 4243 O O . ARG A 1 536 ? -17.789 1.786 14.624 1.00 94.50 536 ARG A O 1
ATOM 4250 N N . SER A 1 537 ? -16.518 2.175 12.797 1.00 96.50 537 SER A N 1
ATOM 4251 C CA . SER A 1 537 ? -17.197 1.224 11.923 1.00 96.50 537 SER A CA 1
ATOM 4252 C C . SER A 1 537 ? -16.239 0.121 11.488 1.00 96.50 537 SER A C 1
ATOM 4254 O O . SER A 1 537 ? -15.081 0.393 11.190 1.00 96.50 537 SER A O 1
ATOM 4256 N N . ARG A 1 538 ? -16.710 -1.125 11.447 1.00 97.12 538 ARG A N 1
ATOM 4257 C CA . ARG A 1 538 ? -15.974 -2.286 10.925 1.00 97.12 538 ARG A CA 1
ATOM 4258 C C . ARG A 1 538 ? -16.792 -2.942 9.824 1.00 97.12 538 ARG A C 1
ATOM 4260 O O . ARG A 1 538 ? -18.016 -3.013 9.930 1.00 97.12 538 ARG A O 1
ATOM 4267 N N . LEU A 1 539 ? -16.111 -3.396 8.785 1.00 97.62 539 LEU A N 1
ATOM 4268 C CA . LEU A 1 539 ? -16.682 -4.049 7.615 1.00 97.62 539 LEU A CA 1
ATOM 4269 C C . LEU A 1 539 ? -16.282 -5.517 7.624 1.00 97.62 539 LEU A C 1
ATOM 4271 O O . LEU A 1 539 ? -15.132 -5.833 7.930 1.00 97.62 539 LEU A O 1
ATOM 4275 N N . TYR A 1 540 ? -17.215 -6.388 7.257 1.00 97.00 540 TYR A N 1
ATOM 4276 C CA . TYR A 1 540 ? -16.998 -7.826 7.153 1.00 97.00 540 TYR A CA 1
ATOM 4277 C C . TYR A 1 540 ? -17.377 -8.277 5.751 1.00 97.00 540 TYR A C 1
ATOM 4279 O O . TYR A 1 540 ? -18.504 -8.044 5.306 1.00 97.00 540 TYR A O 1
ATOM 4287 N N . PHE A 1 541 ? -16.447 -8.933 5.070 1.00 96.69 541 PHE A N 1
ATOM 4288 C CA . PHE A 1 541 ? -16.604 -9.390 3.695 1.00 96.69 541 PHE A CA 1
ATOM 4289 C C . PHE A 1 541 ? -16.454 -10.904 3.602 1.00 96.69 541 PHE A C 1
ATOM 4291 O O . PHE A 1 541 ? -15.761 -11.510 4.416 1.00 96.69 541 PHE A O 1
ATOM 4298 N N . ARG A 1 542 ? -17.086 -11.494 2.588 1.00 95.19 542 ARG A N 1
ATOM 4299 C CA . ARG A 1 542 ? -16.855 -12.855 2.094 1.00 95.19 542 ARG A CA 1
ATOM 4300 C C . ARG A 1 542 ? -16.504 -12.735 0.615 1.00 95.19 542 ARG A C 1
ATOM 4302 O O . ARG A 1 542 ? -17.387 -12.460 -0.197 1.00 95.19 542 ARG A O 1
ATOM 4309 N N . GLY A 1 543 ? -15.224 -12.862 0.274 1.00 93.75 543 GLY A N 1
ATOM 4310 C CA . GLY A 1 543 ? -14.755 -12.495 -1.066 1.00 93.75 543 GLY A CA 1
ATOM 4311 C C . GLY A 1 543 ? -15.133 -11.052 -1.419 1.00 93.75 543 GLY A C 1
ATOM 4312 O O . GLY A 1 543 ? -14.817 -10.126 -0.683 1.00 93.75 543 GLY A O 1
ATOM 4313 N N . THR A 1 544 ? -15.866 -10.849 -2.513 1.00 94.12 544 THR A N 1
ATOM 4314 C CA . THR A 1 544 ? -16.359 -9.525 -2.937 1.00 94.12 544 THR A CA 1
ATOM 4315 C C . THR A 1 544 ? -17.626 -9.056 -2.206 1.00 94.12 544 THR A C 1
ATOM 4317 O O . THR A 1 544 ? -17.985 -7.880 -2.294 1.00 94.12 544 THR A O 1
ATOM 4320 N N . GLN A 1 545 ? -18.322 -9.942 -1.486 1.00 94.81 545 GLN A N 1
ATOM 4321 C CA . GLN A 1 545 ? -19.621 -9.653 -0.878 1.00 94.81 545 GLN A CA 1
ATOM 4322 C C . GLN A 1 545 ? -19.468 -9.030 0.513 1.00 94.81 545 GLN A C 1
ATOM 4324 O O . GLN A 1 545 ? -18.843 -9.614 1.397 1.00 94.81 545 GLN A O 1
ATOM 4329 N N . LEU A 1 546 ? -20.102 -7.879 0.751 1.00 96.56 546 LEU A N 1
ATOM 4330 C CA . LEU A 1 546 ? -20.251 -7.308 2.093 1.00 96.56 546 LEU A CA 1
ATOM 4331 C C . LEU A 1 546 ? -21.308 -8.106 2.873 1.00 96.56 546 LEU A C 1
ATOM 4333 O O . LEU A 1 546 ? -22.476 -8.114 2.492 1.00 96.56 546 LEU A O 1
ATOM 4337 N N . ILE A 1 547 ? -20.910 -8.769 3.961 1.00 97.00 547 ILE A N 1
ATOM 4338 C CA . ILE A 1 547 ? -21.799 -9.648 4.743 1.00 97.00 547 ILE A CA 1
ATOM 4339 C C . ILE A 1 547 ? -22.285 -9.013 6.047 1.00 97.00 547 ILE A C 1
ATOM 4341 O O . ILE A 1 547 ? -23.362 -9.369 6.527 1.00 97.00 547 ILE A O 1
ATOM 4345 N N . ALA A 1 548 ? -21.530 -8.068 6.616 1.00 97.75 548 ALA A N 1
ATOM 4346 C CA . ALA A 1 548 ? -21.968 -7.301 7.776 1.00 97.75 548 ALA A CA 1
ATOM 4347 C C . ALA A 1 548 ? -21.215 -5.971 7.941 1.00 97.75 548 ALA A C 1
ATOM 4349 O O . ALA A 1 548 ? -20.082 -5.806 7.483 1.00 97.75 548 ALA A O 1
ATOM 4350 N N . ILE A 1 549 ? -21.833 -5.044 8.671 1.00 97.94 549 ILE A N 1
ATOM 4351 C CA . ILE A 1 549 ? -21.241 -3.793 9.149 1.00 97.94 549 ILE A CA 1
ATOM 4352 C C . ILE A 1 549 ? -21.479 -3.699 10.656 1.00 97.94 549 ILE A C 1
ATOM 4354 O O . ILE A 1 549 ? -22.607 -3.825 11.126 1.00 97.94 549 ILE A O 1
ATOM 4358 N N . SER A 1 550 ? -20.422 -3.424 11.413 1.00 97.00 550 SER A N 1
ATOM 4359 C CA . SER A 1 550 ? -20.497 -3.081 12.833 1.00 97.00 550 SER A CA 1
ATOM 4360 C C . SER A 1 550 ? -20.283 -1.584 12.991 1.00 97.00 550 SER A C 1
ATOM 4362 O O . SER A 1 550 ? -19.157 -1.119 12.844 1.00 97.00 550 SER A O 1
ATOM 4364 N N . ASN A 1 551 ? -21.318 -0.838 13.352 1.00 95.94 551 ASN A N 1
ATOM 4365 C CA . ASN A 1 551 ? -21.272 0.597 13.608 1.00 95.94 551 ASN A CA 1
ATOM 4366 C C . ASN A 1 551 ? -21.174 0.914 15.105 1.00 95.94 551 ASN A C 1
ATOM 4368 O O . ASN A 1 551 ? -21.362 0.058 15.975 1.00 95.94 551 ASN A O 1
ATOM 4372 N N . ARG A 1 552 ? -20.872 2.184 15.411 1.00 94.31 552 ARG A N 1
ATOM 4373 C CA . ARG A 1 552 ? -20.827 2.728 16.782 1.00 94.31 552 ARG A CA 1
ATOM 4374 C C . ARG A 1 552 ? -19.983 1.866 17.736 1.00 94.31 552 ARG A C 1
ATOM 4376 O O . ARG A 1 552 ? -20.368 1.651 18.883 1.00 94.31 552 ARG A O 1
ATOM 4383 N N . SER A 1 553 ? -18.837 1.387 17.249 1.00 92.56 553 SER A N 1
ATOM 4384 C CA . SER A 1 553 ? -17.907 0.519 17.980 1.00 92.56 553 SER A CA 1
ATOM 4385 C C . SER A 1 553 ? -18.530 -0.809 18.441 1.00 92.56 553 SER A C 1
ATOM 4387 O O . SER A 1 553 ? -18.251 -1.268 19.540 1.00 92.56 553 SER A O 1
ATOM 4389 N N . GLY A 1 554 ? -19.374 -1.432 17.610 1.00 93.56 554 GLY A N 1
ATOM 4390 C CA . GLY A 1 554 ? -19.975 -2.749 17.884 1.00 93.56 554 GLY A CA 1
ATOM 4391 C C . GLY A 1 554 ? -21.379 -2.706 18.482 1.00 93.56 554 GLY A C 1
ATOM 4392 O O . GLY A 1 554 ? -22.022 -3.744 18.592 1.00 93.56 554 GLY A O 1
ATOM 4393 N N . LYS A 1 555 ? -21.882 -1.515 18.822 1.00 96.44 555 LYS A N 1
ATOM 4394 C CA . LYS A 1 555 ? -23.217 -1.342 19.412 1.00 96.44 555 LYS A CA 1
ATOM 4395 C C . LYS A 1 555 ? -24.359 -1.593 18.439 1.00 96.44 555 LYS A C 1
ATOM 4397 O O . LYS A 1 555 ? -25.457 -1.929 18.870 1.00 96.44 555 LYS A O 1
ATOM 4402 N N . GLU A 1 556 ? -24.119 -1.418 17.149 1.00 97.50 556 GLU A N 1
ATOM 4403 C CA . GLU A 1 556 ? -25.137 -1.572 16.118 1.00 97.50 556 GLU A CA 1
ATOM 4404 C C . GLU A 1 556 ? -24.582 -2.428 14.988 1.00 97.50 556 GLU A C 1
ATOM 4406 O O . GLU A 1 556 ? -23.560 -2.082 14.394 1.00 97.50 556 GLU A O 1
ATOM 4411 N N . LEU A 1 557 ? -25.236 -3.554 14.716 1.00 97.62 557 LEU A N 1
ATOM 4412 C CA . LEU A 1 557 ? -24.851 -4.474 13.655 1.00 97.62 557 LEU A CA 1
ATOM 4413 C C . LEU A 1 557 ? -25.884 -4.440 12.531 1.00 97.62 557 LEU A C 1
ATOM 4415 O O . LEU A 1 557 ? -27.086 -4.534 12.774 1.00 97.62 557 LEU A O 1
ATOM 4419 N N . HIS A 1 558 ? -25.399 -4.376 11.299 1.00 97.38 558 HIS A N 1
ATOM 4420 C CA . HIS A 1 558 ? -26.179 -4.668 10.104 1.00 97.38 558 HIS A CA 1
ATOM 4421 C C . HIS A 1 558 ? -25.610 -5.944 9.492 1.00 97.38 558 HIS A C 1
ATOM 4423 O O . HIS A 1 558 ? -24.450 -5.956 9.094 1.00 97.38 558 HIS A O 1
ATOM 4429 N N . ILE A 1 559 ? -26.387 -7.021 9.472 1.00 97.38 559 ILE A N 1
ATOM 4430 C CA . ILE A 1 559 ? -25.998 -8.331 8.946 1.00 97.38 559 ILE A CA 1
ATOM 4431 C C . ILE A 1 559 ? -26.847 -8.591 7.702 1.00 97.38 559 ILE A C 1
ATOM 4433 O O . ILE A 1 559 ? -28.075 -8.596 7.779 1.00 97.38 559 ILE A O 1
ATOM 4437 N N . PHE A 1 560 ? -26.186 -8.792 6.562 1.00 96.56 560 PHE A N 1
ATOM 4438 C CA . PHE A 1 560 ? -26.825 -8.947 5.248 1.00 96.56 560 PHE A CA 1
ATOM 4439 C C . PHE A 1 560 ? -27.059 -10.408 4.850 1.00 96.56 560 PHE A C 1
ATOM 4441 O O . PHE A 1 560 ? -27.673 -10.680 3.823 1.00 96.56 560 PHE A O 1
ATOM 4448 N N . ILE A 1 561 ? -26.553 -11.344 5.650 1.00 96.25 561 ILE A N 1
ATOM 4449 C CA . ILE A 1 561 ? -26.658 -12.787 5.421 1.00 96.25 561 ILE A CA 1
ATOM 4450 C C . ILE A 1 561 ? -27.641 -13.408 6.418 1.00 96.25 561 ILE A C 1
ATOM 4452 O O . ILE A 1 561 ? -27.731 -12.927 7.552 1.00 96.25 561 ILE A O 1
ATOM 4456 N N . PRO A 1 562 ? -28.390 -14.451 6.035 1.00 96.00 562 PRO A N 1
ATOM 4457 C CA . PRO A 1 562 ? -29.377 -15.054 6.920 1.00 96.00 562 PRO A CA 1
ATOM 4458 C C . PRO A 1 562 ? -28.705 -15.817 8.083 1.00 96.00 562 PRO A C 1
ATOM 4460 O O . PRO A 1 562 ? -27.555 -16.246 7.950 1.00 96.00 562 PRO A O 1
ATOM 4463 N N . PRO A 1 563 ? -29.385 -15.998 9.232 1.00 93.88 563 PRO A N 1
ATOM 4464 C CA . PRO A 1 563 ? -28.823 -16.694 10.393 1.00 93.88 563 PRO A CA 1
ATOM 4465 C C . PRO A 1 563 ? -28.330 -18.117 10.095 1.00 93.88 563 PRO A C 1
ATOM 4467 O O . PRO A 1 563 ? -27.356 -18.553 10.704 1.00 93.88 563 PRO A O 1
ATOM 4470 N N . GLU A 1 564 ? -28.959 -18.825 9.152 1.00 94.50 564 GLU A N 1
ATOM 4471 C CA . GLU A 1 564 ? -28.612 -20.203 8.779 1.00 94.50 564 GLU A CA 1
ATOM 4472 C C . GLU A 1 564 ? -27.367 -20.305 7.878 1.00 94.50 564 GLU A C 1
ATOM 4474 O O . GLU A 1 564 ? -26.884 -21.406 7.609 1.00 94.50 564 GLU A O 1
ATOM 4479 N N . ASP A 1 565 ? -26.836 -19.177 7.394 1.00 95.38 565 ASP A N 1
ATOM 4480 C CA . ASP A 1 565 ? -25.638 -19.149 6.557 1.00 95.38 565 ASP A CA 1
ATOM 4481 C C . ASP A 1 565 ? -24.407 -19.651 7.339 1.00 95.38 565 ASP A C 1
ATOM 4483 O O . ASP A 1 565 ? -24.142 -19.234 8.472 1.00 95.38 565 ASP A O 1
ATOM 4487 N N . ASN A 1 566 ? -23.605 -20.521 6.715 1.00 90.94 566 ASN A N 1
ATOM 4488 C CA . ASN A 1 566 ? -22.394 -21.089 7.315 1.00 90.94 566 ASN A CA 1
ATOM 4489 C C . ASN A 1 566 ? -21.350 -20.026 7.718 1.00 90.94 566 ASN A C 1
ATOM 4491 O O . ASN A 1 566 ? -20.522 -20.259 8.603 1.00 90.94 566 ASN A O 1
ATOM 4495 N N . ALA A 1 567 ? -21.401 -18.842 7.108 1.00 93.94 567 ALA A N 1
ATOM 4496 C CA . ALA A 1 567 ? -20.539 -17.714 7.412 1.00 93.94 567 ALA A CA 1
ATOM 4497 C C . ALA A 1 567 ? -20.871 -17.035 8.743 1.00 93.94 567 ALA A C 1
ATOM 4499 O O . ALA A 1 567 ? -20.004 -16.371 9.316 1.00 93.94 567 ALA A O 1
ATOM 4500 N N . THR A 1 568 ? -22.095 -17.187 9.252 1.00 95.19 568 THR A N 1
ATOM 4501 C CA . THR A 1 568 ? -22.568 -16.464 10.440 1.00 95.19 568 THR A CA 1
ATOM 4502 C C . THR A 1 568 ? -21.752 -16.821 11.685 1.00 95.19 568 THR A C 1
ATOM 4504 O O . THR A 1 568 ? -21.365 -15.936 12.447 1.00 95.19 568 THR A O 1
ATOM 4507 N N . ALA A 1 569 ? -21.374 -18.092 11.859 1.00 92.75 569 ALA A N 1
ATOM 4508 C CA . ALA A 1 569 ? -20.525 -18.526 12.974 1.00 92.75 569 ALA A CA 1
ATOM 4509 C C . ALA A 1 569 ? -19.111 -17.908 12.923 1.00 92.75 569 ALA A C 1
ATOM 4511 O O . ALA A 1 569 ? -18.583 -17.434 13.938 1.00 92.75 569 ALA A O 1
ATOM 4512 N N . LYS A 1 570 ? -18.507 -17.854 11.726 1.00 93.31 570 LYS A N 1
ATOM 4513 C CA . LYS A 1 570 ? -17.209 -17.194 11.501 1.00 93.31 570 LYS A CA 1
ATOM 4514 C C . LYS A 1 570 ? -17.312 -15.683 11.748 1.00 93.31 570 LYS A C 1
ATOM 4516 O O . LYS A 1 570 ? -16.467 -15.124 12.443 1.00 93.31 570 LYS A O 1
ATOM 4521 N N . LEU A 1 571 ? -18.375 -15.032 11.267 1.00 95.75 571 LEU A N 1
ATOM 4522 C CA . LEU A 1 571 ? -18.653 -13.614 11.521 1.00 95.75 571 LEU A CA 1
ATOM 4523 C C . LEU A 1 571 ? -18.719 -13.306 13.026 1.00 95.75 571 LEU A C 1
ATOM 4525 O O . LEU A 1 571 ? -18.062 -12.374 13.488 1.00 95.75 571 LEU A O 1
ATOM 4529 N N . ILE A 1 572 ? -19.462 -14.100 13.804 1.00 95.56 572 ILE A N 1
ATOM 4530 C CA . ILE A 1 572 ? -19.578 -13.911 15.260 1.00 95.56 572 ILE A CA 1
ATOM 4531 C C . ILE A 1 572 ? -18.223 -14.091 15.951 1.00 95.56 572 ILE A C 1
ATOM 4533 O O . ILE A 1 572 ? -17.902 -13.341 16.871 1.00 95.56 572 ILE A O 1
ATOM 4537 N N . THR A 1 573 ? -17.394 -15.029 15.490 1.00 93.62 573 THR A N 1
ATOM 4538 C CA . THR A 1 573 ? -16.017 -15.179 15.986 1.00 93.62 573 THR A CA 1
ATOM 4539 C C . THR A 1 573 ? -15.196 -13.907 15.754 1.00 93.62 573 THR A C 1
ATOM 4541 O O . THR A 1 573 ? -14.567 -13.414 16.689 1.00 93.62 573 THR A O 1
ATOM 4544 N N . LEU A 1 574 ? -15.257 -13.313 14.558 1.00 93.62 574 LEU A N 1
ATOM 4545 C CA . LEU A 1 574 ? -14.551 -12.061 14.256 1.00 93.62 574 LEU A CA 1
ATOM 4546 C C . LEU A 1 574 ? -15.101 -10.859 15.042 1.00 93.62 574 LEU A C 1
ATOM 4548 O O . LEU A 1 574 ? -14.342 -9.973 15.430 1.00 93.62 574 LEU A O 1
ATOM 4552 N N . LEU A 1 575 ? -16.404 -10.828 15.337 1.00 95.19 575 LEU A N 1
ATOM 4553 C CA . LEU A 1 575 ? -17.025 -9.782 16.161 1.00 95.19 575 LEU A CA 1
ATOM 4554 C C . LEU A 1 575 ? -16.510 -9.771 17.610 1.00 95.19 575 LEU A C 1
ATOM 4556 O O . LEU A 1 575 ? -16.566 -8.729 18.264 1.00 95.19 575 LEU A O 1
ATOM 4560 N N . LYS A 1 576 ? -15.968 -10.891 18.106 1.00 94.31 576 LYS A N 1
ATOM 4561 C CA . LYS A 1 576 ? -15.355 -10.982 19.442 1.00 94.31 576 LYS A CA 1
ATOM 4562 C C . LYS A 1 576 ? -13.959 -10.378 19.515 1.00 94.31 576 LYS A C 1
ATOM 4564 O O . LYS A 1 576 ? -13.477 -10.131 20.619 1.00 94.31 576 LYS A O 1
ATOM 4569 N N . LEU A 1 577 ? -13.315 -10.119 18.377 1.00 92.44 577 LEU A N 1
ATOM 4570 C CA . LEU A 1 577 ? -11.909 -9.735 18.335 1.00 92.44 577 LEU A CA 1
ATOM 4571 C C . LEU A 1 577 ? -11.535 -8.565 19.261 1.00 92.44 577 LEU A C 1
ATOM 4573 O O . LEU A 1 577 ? -10.526 -8.681 19.957 1.00 92.44 577 LEU A O 1
ATOM 4577 N N . PRO A 1 578 ? -12.314 -7.468 19.364 1.00 93.94 578 PRO A N 1
ATOM 4578 C CA . PRO A 1 578 ? -11.935 -6.363 20.242 1.00 93.94 578 PRO A CA 1
ATOM 4579 C C . PRO A 1 578 ? -11.856 -6.765 21.723 1.00 93.94 578 PRO A C 1
ATOM 4581 O O . PRO A 1 578 ? -11.157 -6.105 22.486 1.00 93.94 578 PRO A O 1
ATOM 4584 N N . ARG A 1 579 ? -12.522 -7.858 22.130 1.00 94.50 579 ARG A N 1
ATOM 4585 C CA . ARG A 1 579 ? -12.470 -8.430 23.485 1.00 94.50 579 ARG A CA 1
ATOM 4586 C C . ARG A 1 579 ? -11.313 -9.407 23.694 1.00 94.50 579 ARG A C 1
ATOM 4588 O O . ARG A 1 579 ? -10.868 -9.561 24.832 1.00 94.50 579 ARG A O 1
ATOM 4595 N N . THR A 1 580 ? -10.870 -10.083 22.633 1.00 91.38 580 THR A N 1
ATOM 4596 C CA . THR A 1 580 ? -9.902 -11.194 22.693 1.00 91.38 580 THR A CA 1
ATOM 4597 C C . THR A 1 580 ? -8.513 -10.846 22.156 1.00 91.38 580 THR A C 1
ATOM 4599 O O . THR A 1 580 ? -7.601 -11.650 22.313 1.00 91.38 580 THR A O 1
ATOM 4602 N N . ARG A 1 581 ? -8.330 -9.681 21.524 1.00 91.00 581 ARG A N 1
ATOM 4603 C CA . ARG A 1 581 ? -7.026 -9.217 21.023 1.00 91.00 581 ARG A CA 1
ATOM 4604 C C . ARG A 1 581 ? -6.022 -8.975 22.157 1.00 91.00 581 ARG A C 1
ATOM 4606 O O . ARG A 1 581 ? -6.398 -8.559 23.251 1.00 91.00 581 ARG A O 1
ATOM 4613 N N . ASN A 1 582 ? -4.733 -9.151 21.867 1.00 90.69 582 ASN A N 1
ATOM 4614 C CA . ASN A 1 582 ? -3.665 -8.966 22.858 1.00 90.69 582 ASN A CA 1
ATOM 4615 C C . ASN A 1 582 ? -3.371 -7.489 23.167 1.00 90.69 582 ASN A C 1
ATOM 4617 O O . ASN A 1 582 ? -2.867 -7.169 24.241 1.00 90.69 582 ASN A O 1
ATOM 4621 N N . ALA A 1 583 ? -3.666 -6.586 22.230 1.00 89.75 583 ALA A N 1
ATOM 4622 C CA . ALA A 1 583 ? -3.421 -5.157 22.372 1.00 89.75 583 ALA A CA 1
ATOM 4623 C C . ALA A 1 583 ? -4.711 -4.407 22.734 1.00 89.75 583 ALA A C 1
ATOM 4625 O O . ALA A 1 583 ? -5.697 -4.462 22.000 1.00 89.75 583 ALA A O 1
ATOM 4626 N N . ALA A 1 584 ? -4.704 -3.693 23.865 1.00 90.31 584 ALA A N 1
ATOM 4627 C CA . ALA A 1 584 ? -5.826 -2.879 24.348 1.00 90.31 584 ALA A CA 1
ATOM 4628 C C . ALA A 1 584 ? -7.212 -3.571 24.227 1.00 90.31 584 ALA A C 1
ATOM 4630 O O . ALA A 1 584 ? -8.102 -3.053 23.533 1.00 90.31 584 ALA A O 1
ATOM 4631 N N . PRO A 1 585 ? -7.412 -4.753 24.847 1.00 93.88 585 PRO A N 1
ATOM 4632 C CA . PRO A 1 585 ? -8.695 -5.448 24.802 1.00 93.88 585 PRO A CA 1
ATOM 4633 C C . PRO A 1 585 ? -9.796 -4.615 25.466 1.00 93.88 585 PRO A C 1
ATOM 4635 O O . PRO A 1 585 ? -9.615 -4.020 26.531 1.00 93.88 585 PRO A O 1
ATOM 4638 N N . GLU A 1 586 ? -10.967 -4.577 24.838 1.00 93.12 586 GLU A N 1
ATOM 4639 C CA . GLU A 1 586 ? -12.149 -3.943 25.408 1.00 93.12 586 GLU A CA 1
ATOM 4640 C C . GLU A 1 586 ? -12.649 -4.760 26.601 1.00 93.12 586 GLU A C 1
ATOM 4642 O O . GLU A 1 586 ? -12.740 -5.979 26.533 1.00 93.12 586 GLU A O 1
ATOM 4647 N N . LYS A 1 587 ? -13.011 -4.096 27.703 1.00 93.56 587 LYS A N 1
ATOM 4648 C CA . LYS A 1 587 ? -13.476 -4.784 28.922 1.00 93.56 587 LYS A CA 1
ATOM 4649 C C . LYS A 1 587 ? -14.799 -5.527 28.736 1.00 93.56 587 LYS A C 1
ATOM 4651 O O . LYS A 1 587 ? -15.104 -6.400 29.530 1.00 93.56 587 LYS A O 1
ATOM 4656 N N . LYS A 1 588 ? -15.605 -5.113 27.759 1.00 94.38 588 LYS A N 1
ATOM 4657 C CA . LYS A 1 588 ? -16.871 -5.743 27.382 1.00 94.38 588 LYS A CA 1
ATOM 4658 C C . LYS A 1 588 ? -17.257 -5.317 25.974 1.00 94.38 588 LYS A C 1
ATOM 4660 O O . LYS A 1 588 ? -16.940 -4.196 25.579 1.00 94.38 588 LYS A O 1
ATOM 4665 N N . LEU A 1 589 ? -18.012 -6.154 25.272 1.00 95.69 589 LEU A N 1
ATOM 4666 C CA . LEU A 1 589 ? -18.684 -5.794 24.023 1.00 95.69 589 LEU A CA 1
ATOM 4667 C C . LEU A 1 589 ? -20.177 -5.696 24.290 1.00 95.69 589 LEU A C 1
ATOM 4669 O O . LEU A 1 589 ? -20.753 -6.585 24.911 1.00 95.69 589 LEU A O 1
ATOM 4673 N N . LEU A 1 590 ? -20.799 -4.616 23.834 1.00 96.50 590 LEU A N 1
ATOM 4674 C CA . LEU A 1 590 ? -22.232 -4.386 23.973 1.00 96.50 590 LEU A CA 1
ATOM 4675 C C . LEU A 1 590 ? -22.835 -4.230 22.585 1.00 96.50 590 LEU A C 1
ATOM 4677 O O . LEU A 1 590 ? -22.421 -3.330 21.861 1.00 96.50 590 LEU A O 1
ATOM 4681 N N . ILE A 1 591 ? -23.829 -5.053 22.267 1.00 97.62 591 ILE A N 1
ATOM 4682 C CA . ILE A 1 591 ? -24.638 -4.963 21.054 1.00 97.62 591 ILE A CA 1
ATOM 4683 C C . ILE A 1 591 ? -26.043 -4.530 21.474 1.00 97.62 591 ILE A C 1
ATOM 4685 O O . ILE A 1 591 ? -26.747 -5.243 22.189 1.00 97.62 591 ILE A O 1
ATOM 4689 N N . GLU A 1 592 ? -26.441 -3.337 21.050 1.00 97.62 592 GLU A N 1
ATOM 4690 C CA . GLU A 1 592 ? -27.746 -2.740 21.339 1.00 97.62 592 GLU A CA 1
ATOM 4691 C C . GLU A 1 592 ? -28.764 -3.138 20.265 1.00 97.62 592 GLU A C 1
ATOM 4693 O O . GLU A 1 592 ? -29.891 -3.517 20.592 1.00 97.62 592 GLU A O 1
ATOM 4698 N N . LYS A 1 593 ? -28.358 -3.092 18.988 1.00 97.88 593 LYS A N 1
ATOM 4699 C CA . LYS A 1 593 ? -29.236 -3.353 17.842 1.00 97.88 593 LYS A CA 1
ATOM 4700 C C . LYS A 1 593 ? -28.615 -4.273 16.799 1.00 97.88 593 LYS A C 1
ATOM 4702 O O . LYS A 1 593 ? -27.420 -4.176 16.523 1.00 97.88 593 LYS A O 1
ATOM 4707 N N . ILE A 1 594 ? -29.451 -5.107 16.184 1.00 97.81 594 ILE A N 1
ATOM 4708 C CA . ILE A 1 594 ? -29.119 -5.915 15.005 1.00 97.81 594 ILE A CA 1
ATOM 4709 C C . ILE A 1 594 ? -30.220 -5.693 13.963 1.00 97.81 594 ILE A C 1
ATOM 4711 O O . ILE A 1 594 ? -31.390 -5.910 14.260 1.00 97.81 594 ILE A O 1
ATOM 4715 N N . ASN A 1 595 ? -29.861 -5.220 12.766 1.00 96.62 595 ASN A N 1
ATOM 4716 C CA . ASN A 1 595 ? -30.795 -4.908 11.671 1.00 96.62 595 ASN A CA 1
ATOM 4717 C C . ASN A 1 595 ? -31.955 -3.976 12.082 1.00 96.62 595 ASN A C 1
ATOM 4719 O O . ASN A 1 595 ? -33.070 -4.091 11.587 1.00 96.62 595 ASN A O 1
ATOM 4723 N N . GLY A 1 596 ? -31.687 -3.035 12.995 1.00 94.62 596 GLY A N 1
ATOM 4724 C CA . GLY A 1 596 ? -32.671 -2.071 13.507 1.00 94.62 596 GLY A CA 1
ATOM 4725 C C . GLY A 1 596 ? -33.500 -2.558 14.704 1.00 94.62 596 GLY A C 1
ATOM 4726 O O . GLY A 1 596 ? -34.074 -1.726 15.410 1.00 94.62 596 GLY A O 1
ATOM 4727 N N . GLU A 1 597 ? -33.502 -3.860 14.994 1.00 96.31 597 GLU A N 1
ATOM 4728 C CA . GLU A 1 597 ? -34.205 -4.472 16.127 1.00 96.31 597 GLU A CA 1
ATOM 4729 C C . GLU A 1 597 ? -33.318 -4.569 17.374 1.00 96.31 597 GLU A C 1
ATOM 4731 O O . GLU A 1 597 ? -32.090 -4.531 17.279 1.00 96.31 597 GLU A O 1
ATOM 4736 N N . ALA A 1 598 ? -33.922 -4.719 18.558 1.00 96.94 598 ALA A N 1
ATOM 4737 C CA . ALA A 1 598 ? -33.171 -4.959 19.789 1.00 96.94 598 ALA A CA 1
ATOM 4738 C C . ALA A 1 598 ? -32.383 -6.278 19.688 1.00 96.94 598 ALA A C 1
ATOM 4740 O O . ALA A 1 598 ? -32.927 -7.322 19.319 1.00 96.94 598 ALA A O 1
ATOM 4741 N N . ALA A 1 599 ? -31.092 -6.243 20.023 1.00 95.56 599 ALA A N 1
ATOM 4742 C CA . ALA A 1 599 ? -30.178 -7.353 19.757 1.00 95.56 599 ALA A CA 1
ATOM 4743 C C . ALA A 1 599 ? -30.650 -8.684 20.372 1.00 95.56 599 ALA A C 1
ATOM 4745 O O . ALA A 1 599 ? -30.574 -9.727 19.723 1.00 95.56 599 ALA A O 1
ATOM 4746 N N . ALA A 1 600 ? -31.198 -8.646 21.592 1.00 95.12 600 ALA A N 1
ATOM 4747 C CA . ALA A 1 600 ? -31.653 -9.837 22.311 1.00 95.12 600 ALA A CA 1
ATOM 4748 C C . ALA A 1 600 ? -32.944 -10.472 21.755 1.00 95.12 600 ALA A C 1
ATOM 4750 O O . ALA A 1 600 ? -33.220 -11.632 22.076 1.00 95.12 600 ALA A O 1
ATOM 4751 N N . SER A 1 601 ? -33.728 -9.735 20.960 1.00 94.31 601 SER A N 1
ATOM 4752 C CA . SER A 1 601 ? -34.952 -10.222 20.306 1.00 94.31 601 SER A CA 1
ATOM 4753 C C . SER A 1 601 ? -34.774 -10.512 18.815 1.00 94.31 601 SER A C 1
ATOM 4755 O O . SER A 1 601 ? -35.695 -11.033 18.199 1.00 94.31 601 SER A O 1
ATOM 4757 N N . SER A 1 602 ? -33.614 -10.183 18.242 1.00 95.69 602 SER A N 1
ATOM 4758 C CA . SER A 1 602 ? -33.327 -10.412 16.825 1.00 95.69 602 SER A CA 1
ATOM 4759 C C . SER A 1 602 ? -33.242 -11.903 16.473 1.00 95.69 602 SER A C 1
ATOM 4761 O O . SER A 1 602 ? -32.931 -12.743 17.325 1.00 95.69 602 SER A O 1
ATOM 4763 N N . ALA A 1 603 ? -33.401 -12.226 15.186 1.00 95.38 603 ALA A N 1
ATOM 4764 C CA . ALA A 1 603 ? -33.231 -13.586 14.660 1.00 95.38 603 ALA A CA 1
ATOM 4765 C C . ALA A 1 603 ? -31.839 -14.198 14.948 1.00 95.38 603 ALA A C 1
ATOM 4767 O O . ALA A 1 603 ? -31.692 -15.415 14.999 1.00 95.38 603 ALA A O 1
ATOM 4768 N N . TYR A 1 604 ? -30.822 -13.367 15.201 1.00 96.06 604 TYR A N 1
ATOM 4769 C CA . TYR A 1 604 ? -29.450 -13.801 15.486 1.00 96.06 604 TYR A CA 1
ATOM 4770 C C . TYR A 1 604 ? -29.187 -14.042 16.980 1.00 96.06 604 TYR A C 1
ATOM 4772 O O . TYR A 1 604 ? -28.125 -14.547 17.345 1.00 96.06 604 TYR A O 1
ATOM 4780 N N . ALA A 1 605 ? -30.124 -13.690 17.869 1.00 94.44 605 ALA A N 1
ATOM 4781 C CA . ALA A 1 605 ? -29.897 -13.706 19.314 1.00 94.44 605 ALA A CA 1
ATOM 4782 C C . ALA A 1 605 ? -29.499 -15.090 19.854 1.00 94.44 605 ALA A C 1
ATOM 4784 O O . ALA A 1 605 ? -28.685 -15.170 20.771 1.00 94.44 605 ALA A O 1
ATOM 4785 N N . GLY A 1 606 ? -30.046 -16.175 19.289 1.00 94.56 606 GLY A N 1
ATOM 4786 C CA . GLY A 1 606 ? -29.669 -17.549 19.646 1.00 94.56 606 GLY A CA 1
ATOM 4787 C C . GLY A 1 606 ? -28.183 -17.826 19.407 1.00 94.56 606 GLY A C 1
ATOM 4788 O O . GLY A 1 606 ? -27.478 -18.225 20.331 1.00 94.56 606 GLY A O 1
ATOM 4789 N N . LEU A 1 607 ? -27.687 -17.481 18.217 1.00 95.25 607 LEU A N 1
ATOM 4790 C CA . LEU A 1 607 ? -26.293 -17.688 17.813 1.00 95.25 607 LEU A CA 1
ATOM 4791 C C . LEU A 1 607 ? -25.310 -16.883 18.676 1.00 95.25 607 LEU A C 1
ATOM 4793 O O . LEU A 1 607 ? -24.246 -17.369 19.054 1.00 95.25 607 LEU A O 1
ATOM 4797 N N . PHE A 1 608 ? -25.669 -15.652 19.051 1.00 95.81 608 PHE A N 1
ATOM 4798 C CA . PHE A 1 608 ? -24.845 -14.863 19.970 1.00 95.81 608 PHE A CA 1
ATOM 4799 C C . PHE A 1 608 ? -24.819 -15.453 21.390 1.00 95.81 608 PHE A C 1
ATOM 4801 O O . PHE A 1 608 ? -23.773 -15.416 22.038 1.00 95.81 608 PHE A O 1
ATOM 4808 N N . ARG A 1 609 ? -25.924 -16.036 21.877 1.00 94.88 609 ARG A N 1
ATOM 4809 C CA . ARG A 1 609 ? -25.953 -16.722 23.184 1.00 94.88 609 ARG A CA 1
ATOM 4810 C C . ARG A 1 609 ? -25.081 -17.974 23.190 1.00 94.88 609 ARG A C 1
ATOM 4812 O O . ARG A 1 609 ? -24.321 -18.162 24.135 1.00 94.88 609 ARG A O 1
ATOM 4819 N N . GLU A 1 610 ? -25.126 -18.776 22.127 1.00 94.88 610 GLU A N 1
ATOM 4820 C CA . GLU A 1 610 ? -24.206 -19.911 21.927 1.00 94.88 610 GLU A CA 1
ATOM 4821 C C . GLU A 1 610 ? -22.742 -19.453 21.919 1.00 94.88 610 GLU A C 1
ATOM 4823 O O . GLU A 1 610 ? -21.845 -20.137 22.406 1.00 94.88 610 GLU A O 1
ATOM 4828 N N . ALA A 1 611 ? -22.505 -18.235 21.437 1.00 93.88 611 ALA A N 1
ATOM 4829 C CA . ALA A 1 611 ? -21.213 -17.580 21.454 1.00 93.88 611 ALA A CA 1
ATOM 4830 C C . ALA A 1 611 ? -20.872 -16.879 22.793 1.00 93.88 611 ALA A C 1
ATOM 4832 O O . ALA A 1 611 ? -19.934 -16.080 22.812 1.00 93.88 611 ALA A O 1
ATOM 4833 N N . ASN A 1 612 ? -21.556 -17.195 23.899 1.00 95.12 612 ASN A N 1
ATOM 4834 C CA . ASN A 1 612 ? -21.358 -16.663 25.259 1.00 95.12 612 ASN A CA 1
ATOM 4835 C C . ASN A 1 612 ? -21.751 -15.190 25.480 1.00 95.12 612 ASN A C 1
ATOM 4837 O O . ASN A 1 612 ? -21.322 -14.583 26.463 1.00 95.12 612 ASN A O 1
ATOM 4841 N N . TYR A 1 613 ? -22.575 -14.595 24.614 1.00 95.81 613 TYR A N 1
ATOM 4842 C CA . TYR A 1 613 ? -23.180 -13.296 24.919 1.00 95.81 613 TYR A CA 1
ATOM 4843 C C . TYR A 1 613 ? -24.362 -13.473 25.879 1.00 95.81 613 TYR A C 1
ATOM 4845 O O . TYR A 1 613 ? -25.239 -14.313 25.676 1.00 95.81 613 TYR A O 1
ATOM 4853 N N . VAL A 1 614 ? -24.420 -12.629 26.904 1.00 96.00 614 VAL A N 1
ATOM 4854 C CA . VAL A 1 614 ? -25.501 -12.594 27.890 1.00 96.00 614 VAL A CA 1
ATOM 4855 C C . VAL A 1 614 ? -26.515 -11.528 27.486 1.00 96.00 614 VAL A C 1
ATOM 4857 O O . VAL A 1 614 ? -26.148 -10.391 27.191 1.00 96.00 614 VAL A O 1
ATOM 4860 N N . ALA A 1 615 ? -27.798 -11.887 27.469 1.00 93.38 615 ALA A N 1
ATOM 4861 C CA . ALA A 1 615 ? -28.869 -10.933 27.212 1.00 93.38 615 ALA A CA 1
ATOM 4862 C C . ALA A 1 615 ? -29.168 -10.097 28.467 1.00 93.38 615 ALA A C 1
ATOM 4864 O O . ALA A 1 615 ? -29.430 -10.657 29.529 1.00 93.38 615 ALA A O 1
ATOM 4865 N N . ASP A 1 616 ? -29.180 -8.770 28.333 1.00 90.81 616 ASP A N 1
ATOM 4866 C CA . ASP A 1 616 ? -29.557 -7.835 29.401 1.00 90.81 616 ASP A CA 1
ATOM 4867 C C . ASP A 1 616 ? -30.392 -6.682 28.828 1.00 90.81 616 ASP A C 1
ATOM 4869 O O . ASP A 1 616 ? -29.941 -5.956 27.940 1.00 90.81 616 ASP A O 1
ATOM 4873 N N . ARG A 1 617 ? -31.631 -6.523 29.314 1.00 87.00 617 ARG A N 1
ATOM 4874 C CA . ARG A 1 617 ? -32.558 -5.423 28.958 1.00 87.00 617 ARG A CA 1
ATOM 4875 C C . ARG A 1 617 ? -32.647 -5.121 27.448 1.00 87.00 617 ARG A C 1
ATOM 4877 O O . ARG A 1 617 ? -32.637 -3.966 27.037 1.00 87.00 617 ARG A O 1
ATOM 4884 N N . GLY A 1 618 ? -32.729 -6.162 26.615 1.00 88.88 618 GLY A N 1
ATOM 4885 C CA . GLY A 1 618 ? -32.832 -6.033 25.151 1.00 88.88 618 GLY A CA 1
ATOM 4886 C C . GLY A 1 618 ? -31.490 -5.965 24.407 1.00 88.88 618 GLY A C 1
ATOM 4887 O O . GLY A 1 618 ? -31.471 -6.053 23.181 1.00 88.88 618 GLY A O 1
ATOM 4888 N N . THR A 1 619 ? -30.373 -5.876 25.127 1.00 95.50 619 THR A N 1
ATOM 4889 C CA . THR A 1 619 ? -29.009 -5.866 24.578 1.00 95.50 619 THR A CA 1
ATOM 4890 C C . THR A 1 619 ? -28.333 -7.229 24.725 1.00 95.50 619 THR A C 1
ATOM 4892 O O . THR A 1 619 ? -28.772 -8.065 25.517 1.00 95.50 619 THR A O 1
ATOM 4895 N N . LEU A 1 620 ? -27.260 -7.457 23.969 1.00 96.50 620 LEU A N 1
ATOM 4896 C CA . LEU A 1 620 ? -26.371 -8.610 24.116 1.00 96.50 620 LEU A CA 1
ATOM 4897 C C . LEU A 1 620 ? -24.994 -8.123 24.563 1.00 96.50 620 LEU A C 1
ATOM 4899 O O . LEU A 1 620 ? -24.396 -7.269 23.909 1.00 96.50 620 LEU A O 1
ATOM 4903 N N . CYS A 1 621 ? -24.481 -8.667 25.663 1.00 96.12 621 CYS A N 1
ATOM 4904 C CA . CYS A 1 621 ? -23.198 -8.270 26.227 1.00 96.12 621 CYS A CA 1
ATOM 4905 C C . CYS A 1 621 ? -22.245 -9.460 26.360 1.00 96.12 621 CYS A C 1
ATOM 4907 O O . CYS A 1 621 ? -22.612 -10.496 26.908 1.00 96.12 621 CYS A O 1
ATOM 4909 N N . LEU A 1 622 ? -21.014 -9.294 25.882 1.00 95.81 622 LEU A N 1
ATOM 4910 C CA . LEU A 1 622 ? -19.902 -10.202 26.146 1.00 95.81 622 LEU A CA 1
ATOM 4911 C C . LEU A 1 622 ? -18.969 -9.540 27.161 1.00 95.81 622 LEU A C 1
ATOM 4913 O O . LEU A 1 622 ? -18.488 -8.433 26.908 1.00 95.81 622 LEU A O 1
ATOM 4917 N N . TRP A 1 623 ? -18.741 -10.211 28.288 1.00 91.75 623 TRP A N 1
ATOM 4918 C CA . TRP A 1 623 ? -17.922 -9.722 29.400 1.00 91.75 623 TRP A CA 1
ATOM 4919 C C . TRP A 1 623 ? -16.461 -10.131 29.292 1.00 91.75 623 TRP A C 1
ATOM 4921 O O . TRP A 1 623 ? -16.141 -11.166 28.677 1.00 91.75 623 TRP A O 1
#

Secondary structure (DSSP, 8-state):
--GGGTTSTT----SHHHHHHHHHHTSEEEHHHHHHHHHTS-HHHHHHTT--TT--SPP---STTGGGEEEEPPTT-SS-EEEETTTHHHHHH-GGGGHHHHHTTSSSEEHHHHHHHH---HHHHHHHHHHHHHTTSEEEEEE----TT--------EEEEEEHHHHHHHHHHHHHHH------B-GGGHHHHHHHHHTSS--S-GGG-S---TTGGGTT--EEHHHIIIIIHHHH-TT--HHHHHHHHHTTS-EEEE-STTEEEEE-GGGHHHH--TT-------SSGGGHHHHHHHTT---TTS-B-HHHHHHHHHHH-TT-TTHHHHHHHHHHHHHHTTSEEESSSHHHHHHHHHGGGTSHHHHHHHHTTS----S---------------HHHHHHHHS--SS-S-EEE-PPP--STT-HHHHHHHHHHHHHHHHHHHSEEEHHHHTTS-GGG-HHHHHHHHHHHHHTTS-EEE--BTT--S-EEE-TTHHHHHHHHHT---EEEEETTSTT--TT---TTS-TTPPPS-TT-EEEEETTEEEEEEEGGGTEEEE-S-TTSTHHHHHHHHHTHHHH-SSS--S-EEE-EETTEEGGGSTTHHHHHHTTPEEETTEEEE-

Radius of gyration: 36.16 Å; chains: 1; bounding box: 77×62×128 Å

Sequence (623 aa):
MSRLRREIPGWTAEDAFALSEWIKERVAIPLDEWEILSAALPENLKRELGVSDTDSSAPVFPRSPLEKIAVIKREGAAVASLVHREWEKTWKSEALSLLGQWLRYEGPVSVSRITEVFGVSRAEAEDAAAALAEINEAVTDTVIQRDESDKQDTAPEEKLICDRENLDMLLRLSRKKERPEVKERPATVIVPFLALRQGIAAGENPKQSSDNSFWKKTAALPAPAKLWETEIFPARDINYSPNMLDRQIQDGGLVWFGHGKQNIGLCAPEDIDLVFSPAEKEKKPDSGLHGLLPEIQGRGEAFFDSPRDFWEIKEQFAKHQPNTATAGNDCVNALWHEVWQGRLSADSFEPVRRGIETGFGTDQKAEQKNENQTSAVPANSSIPSLPGRYPRIPRALRDRWKNGAPVTGRWYSLALENDETDDPLNEELLNRDRVRLLLRRWGILCRPLLERESPPFSWARLLPAMRRMELAGELIAGRFFAGINSLQFASPAILRELEKAESLTEIYWMNAADPASPAGLEIDGLPENLPARSPRSRLYFRGTQLIAISNRSGKELHIFIPPEDNATAKLITLLKLPRTRNAAPEKKLLIEKINGEAAASSAYAGLFREANYVADRGTLCLW

Foldseek 3Di:
DPPVPQPDPLDEQPDPVSVLVVLAQLQKAWVVNVVVNLVSHDPVVCVQQVDDPDDPDDTDNPDPPSNQWDWADEAQAQTIIIGGVVSVVCLHPPQLVCVLSNLLPDAWDFLVRSCNYSSDDSVVSVVSLVVCVVVPQKDKDFDDPDDVPDPDPDDDGTITMHGPVSNLVVLLVVLVVVFDDQDADAQLLLQLLLCVLLQLQPPPCPPPPPPNDNCLLQALFKDQLVCVQQFSSCSNPVQDAQVSVLVCLLVQQKFKFAAADRIIHMHGPVCLCLNDPPPPPDDDPDPDLLCQVVVCVVVPPQPQVDWAWLVSQLVSSCVVPVPDPPSQLSSQQSVSVCRNVRWKTFSGCQQSVVCVVCVSSPCPVPVVVVVVPPPPDPPDDDDPDDDDDDPPDDPVRVVCVVDPRPGGGTMHTSDDDPDPSPPPVVLLVSLLVLVVSVCSNSQKDAQLLQVSHDPSSHCVSNVVSQVVCVSVSQWDWDNNYAQRPTIMIHGPVCVVSSVVLQPQQDKGKGQLQHSSHCAPRNGPSQDPPRHHRDRQKMWMDGRSRTQKMQGRNNQEIEGPDALPDPCNLVVLVVSCSLQVGNGNRDPKHKHQYYNRAQCCPDPNNVVVVVVVWDDDPSMTMDD

pLDDT: mean 80.1, std 18.39, range [28.58, 97.94]